Protein AF-S6BX80-F1 (afdb_monomer)

pLDDT: mean 90.78, std 7.41, range [55.81, 98.75]

Secondary structure (DSSP, 8-state):
-EEEE-SGGGTTHHHHHHHHHHHHHHHHHHHHS--EE-EEEESSSEE--SS-SSEEHHHHHHHHHT--TTT--S--BHHHHHHHHHHHHT--TTPPTTPPEEEEEEESS---B-SSSSS--HHHHHHHHHHHHHTTEEEEEEE-TT--HHHHGGG-EETTTTEE-PPEE--STT--HHHHHHHHHPPEEEEETT--TTT-SS-SSS--EEEEEEETTEEEEEETTTTEEESSSSPEESSEEEEE-TTS-EEEEETTT-EEEEE--TT--S-EEEEEEEEEE-SS--EEEEEEEEEE-PPPPP--B---EEEEEEGGGSTTSS-TT--TTEEEEETTTT-B--TT-EEEEEE-TT-EEEEETTEEEEE-TTS-EEEEETTT-EEEEE--S----EEEEEEEEEEEEEEE--TTS--TT-EESSEEE-SSSEEE-STT-EEEEEEE--GGGTT-EEEEEEEEEE-TT--TTTT-EEEEEETTEEEEEEPPPTT--EEEEEEEE--TTSEEEEEEEEE-SSTT--EEEEEEEEEEEEEEEEE-SEEEEEEEEEEE-TT--EEEEEEEEEEEP-PPPP-------PPPP--EEEEEEEE-SGGGTTHHHHHHHHHHHHHHHHHHHHS-EEEEEEEESSSEEES-SBPEEHHHHHHHHHH----S--BHHHHHHHHHHHTT-BT---S--TT---EEEEEEE-SS---BB-S-TTS--S--TTBTSSS--S--TTGGG-

Structure (mmCIF, N/CA/C/O backbone):
data_AF-S6BX80-F1
#
_entry.id   AF-S6BX80-F1
#
loop_
_atom_site.group_PDB
_atom_site.id
_atom_site.type_symbol
_atom_site.label_atom_id
_atom_site.label_alt_id
_atom_site.label_comp_id
_atom_site.label_asym_id
_atom_site.label_entity_id
_atom_site.label_seq_id
_atom_site.pdbx_PDB_ins_code
_atom_site.Cartn_x
_atom_site.Cartn_y
_atom_site.Cartn_z
_atom_site.occupancy
_atom_site.B_iso_or_equiv
_atom_site.auth_seq_id
_atom_site.auth_comp_id
_atom_site.auth_asym_id
_atom_site.auth_atom_id
_atom_site.pdbx_PDB_model_num
ATOM 1 N N . MET A 1 1 ? -19.422 8.727 20.756 1.00 95.19 1 MET A N 1
ATOM 2 C CA . MET A 1 1 ? -18.786 9.986 21.190 1.00 95.19 1 MET A CA 1
ATOM 3 C C . MET A 1 1 ? -18.241 9.792 22.582 1.00 95.19 1 MET A C 1
ATOM 5 O O . MET A 1 1 ? -18.890 9.137 23.389 1.00 95.19 1 MET A O 1
ATOM 9 N N . LEU A 1 2 ? -17.074 10.353 22.847 1.00 97.50 2 LEU A N 1
ATOM 10 C CA . LEU A 1 2 ? -16.425 10.300 24.143 1.00 97.50 2 LEU A CA 1
ATOM 11 C C . LEU A 1 2 ? -16.080 11.732 24.553 1.00 97.50 2 LEU A C 1
ATOM 13 O O . LEU A 1 2 ? -15.280 12.385 23.889 1.00 97.50 2 LEU A O 1
ATOM 17 N N . ILE A 1 3 ? -16.752 12.218 25.592 1.00 98.12 3 ILE A N 1
ATOM 18 C CA . ILE A 1 3 ? -16.734 13.603 26.060 1.00 98.12 3 ILE A CA 1
ATOM 19 C C . ILE A 1 3 ? -16.047 13.598 27.424 1.00 98.12 3 ILE A C 1
ATOM 21 O O . ILE A 1 3 ? -16.603 13.102 28.404 1.00 98.12 3 ILE A O 1
ATOM 25 N N . LEU A 1 4 ? -14.809 14.082 27.461 1.00 97.38 4 LEU A N 1
ATOM 26 C CA . LEU A 1 4 ? -13.897 13.908 28.587 1.00 97.38 4 LEU A CA 1
ATOM 27 C C . LEU A 1 4 ? -13.598 15.233 29.279 1.00 97.38 4 LEU A C 1
ATOM 29 O O . LEU A 1 4 ? -13.179 16.199 28.634 1.00 97.38 4 LEU A O 1
ATOM 33 N N . ASP A 1 5 ? -13.762 15.244 30.596 1.00 96.56 5 ASP A N 1
ATOM 34 C CA . ASP A 1 5 ? -13.362 16.352 31.454 1.00 96.56 5 ASP A CA 1
ATOM 35 C C . ASP A 1 5 ? -11.833 16.442 31.544 1.00 96.56 5 ASP A C 1
ATOM 37 O O . ASP A 1 5 ? -11.137 15.469 31.828 1.00 96.56 5 ASP A O 1
ATOM 41 N N . PHE A 1 6 ? -11.317 17.624 31.234 1.00 95.94 6 PHE A N 1
ATOM 42 C CA . PHE A 1 6 ? -9.913 18.026 31.236 1.00 95.94 6 PHE A CA 1
ATOM 43 C C . PHE A 1 6 ? -9.695 19.176 32.232 1.00 95.94 6 PHE A C 1
ATOM 45 O O . PHE A 1 6 ? -8.702 19.902 32.158 1.00 95.94 6 PHE A O 1
ATOM 52 N N . SER A 1 7 ? -10.639 19.420 33.142 1.00 95.19 7 SER A N 1
ATOM 53 C CA . SER A 1 7 ? -10.526 20.456 34.163 1.00 95.19 7 SER A CA 1
ATOM 54 C C . SER A 1 7 ? -9.404 20.162 35.162 1.00 95.19 7 SER A C 1
ATOM 56 O O . SER A 1 7 ? -8.828 19.075 35.229 1.00 95.19 7 SER A O 1
ATOM 58 N N . GLY A 1 8 ? -9.040 21.175 35.954 1.00 92.69 8 GLY A N 1
ATOM 59 C CA . GLY A 1 8 ? -7.925 21.053 36.894 1.00 92.69 8 GLY A CA 1
ATOM 60 C C . GLY A 1 8 ? -8.118 19.996 37.989 1.00 92.69 8 GLY A C 1
ATOM 61 O O . GLY A 1 8 ? -7.116 19.589 38.581 1.00 92.69 8 GLY A O 1
ATOM 62 N N . SER A 1 9 ? -9.356 19.569 38.270 1.00 93.25 9 SER A N 1
ATOM 63 C CA . SER A 1 9 ? -9.658 18.529 39.263 1.00 93.25 9 SER A CA 1
ATOM 64 C C . SER A 1 9 ? -9.201 17.138 38.828 1.00 93.25 9 SER A C 1
ATOM 66 O O . SER A 1 9 ? -8.786 16.363 39.687 1.00 93.25 9 SER A O 1
ATOM 68 N N . VAL A 1 10 ? -9.132 16.877 37.517 1.00 94.75 10 VAL A N 1
ATOM 69 C CA . VAL A 1 10 ? -8.854 15.548 36.942 1.00 94.75 10 VAL A CA 1
ATOM 70 C C . VAL A 1 10 ? -7.411 15.083 37.166 1.00 94.75 10 VAL A C 1
ATOM 72 O O . VAL A 1 10 ? -7.099 13.911 37.001 1.00 94.75 10 VAL A O 1
ATOM 75 N N . ARG A 1 11 ? -6.494 15.963 37.571 1.00 92.12 11 ARG A N 1
ATOM 76 C CA . ARG A 1 11 ? -5.067 15.628 37.737 1.00 92.12 11 ARG A CA 1
ATOM 77 C C . ARG A 1 11 ? -4.804 14.471 38.709 1.00 92.12 11 ARG A C 1
ATOM 79 O O . ARG A 1 11 ? -5.533 14.236 39.672 1.00 92.12 11 ARG A O 1
ATOM 86 N N . GLY A 1 12 ? -3.665 13.815 38.523 1.00 92.00 12 GLY A N 1
ATOM 87 C CA . GLY A 1 12 ? -3.178 12.760 39.401 1.00 92.00 12 GLY A CA 1
ATOM 88 C C . GLY A 1 12 ? -3.960 11.460 39.228 1.00 92.00 12 GLY A C 1
ATOM 89 O O . GLY A 1 12 ? -4.040 10.918 38.129 1.00 92.00 12 GLY A O 1
ATOM 90 N N . GLN A 1 13 ? -4.501 10.924 40.327 1.00 90.00 13 GLN A N 1
ATOM 91 C CA . GLN A 1 13 ? -5.144 9.605 40.308 1.00 90.00 13 GLN A CA 1
ATOM 92 C C . GLN A 1 13 ? -6.421 9.585 39.456 1.00 90.00 13 GLN A C 1
ATOM 94 O O . GLN A 1 13 ? -6.668 8.592 38.784 1.00 90.00 13 GLN A O 1
ATOM 99 N N . ASN A 1 14 ? -7.180 10.685 39.420 1.00 92.56 14 ASN A N 1
ATOM 100 C CA . ASN A 1 14 ? -8.404 10.778 38.621 1.00 92.56 14 ASN A CA 1
ATOM 101 C C . ASN A 1 14 ? -8.105 10.597 37.118 1.00 92.56 14 ASN A C 1
ATOM 103 O O . ASN A 1 14 ? -8.803 9.843 36.443 1.00 92.56 14 ASN A O 1
ATOM 107 N N . LEU A 1 15 ? -7.026 11.202 36.607 1.00 93.81 15 LEU A N 1
ATOM 108 C CA . LEU A 1 15 ? -6.570 11.037 35.226 1.00 93.81 15 LEU A CA 1
ATOM 109 C C . LEU A 1 15 ? -6.164 9.586 34.957 1.00 93.81 15 LEU A C 1
ATOM 111 O O . LEU A 1 15 ? -6.595 9.012 33.960 1.00 93.81 15 LEU A O 1
ATOM 115 N N . ALA A 1 16 ? -5.385 8.981 35.858 1.00 91.06 16 ALA A N 1
ATOM 116 C CA . ALA A 1 16 ? -4.954 7.591 35.720 1.00 91.06 16 ALA A CA 1
ATOM 117 C C . ALA A 1 16 ? -6.146 6.613 35.699 1.00 91.06 16 ALA A C 1
ATOM 119 O O . ALA A 1 16 ? -6.190 5.702 34.870 1.00 91.06 16 ALA A O 1
ATOM 120 N N . ASP A 1 17 ? -7.134 6.829 36.571 1.00 91.31 17 ASP A N 1
ATOM 121 C CA . ASP A 1 17 ? -8.346 6.014 36.647 1.00 91.31 17 ASP A CA 1
ATOM 122 C C . ASP A 1 17 ? -9.214 6.193 35.390 1.00 91.31 17 ASP A C 1
ATOM 124 O O . ASP A 1 17 ? -9.678 5.203 34.820 1.00 91.31 17 ASP A O 1
ATOM 128 N N . MET A 1 18 ? -9.377 7.430 34.903 1.00 95.25 18 MET A N 1
ATOM 129 C CA . MET A 1 18 ? -10.081 7.719 33.649 1.00 95.25 18 MET A CA 1
ATOM 130 C C . MET A 1 18 ? -9.397 7.044 32.455 1.00 95.25 18 MET A C 1
ATOM 132 O O . MET A 1 18 ? -10.070 6.372 31.673 1.00 95.25 18 MET A O 1
ATOM 136 N N . GLN A 1 19 ? -8.073 7.180 32.318 1.00 94.19 19 GLN A N 1
ATOM 137 C CA . GLN A 1 19 ? -7.309 6.550 31.237 1.00 94.19 19 GLN A CA 1
ATOM 138 C C . GLN A 1 19 ? -7.523 5.033 31.234 1.00 94.19 19 GLN A C 1
ATOM 140 O O . GLN A 1 19 ? -7.925 4.469 30.215 1.00 94.19 19 GLN A O 1
ATOM 145 N N . ALA A 1 20 ? -7.320 4.374 32.379 1.00 92.31 20 ALA A N 1
ATOM 146 C CA . ALA A 1 20 ? -7.468 2.926 32.499 1.00 92.31 20 ALA A CA 1
ATOM 147 C C . ALA A 1 20 ? -8.898 2.448 32.187 1.00 92.31 20 ALA A C 1
ATOM 149 O O . ALA A 1 20 ? -9.086 1.462 31.462 1.00 92.31 20 ALA A O 1
ATOM 150 N N . ALA A 1 21 ? -9.905 3.153 32.704 1.00 94.94 21 ALA A N 1
ATOM 151 C CA . ALA A 1 21 ? -11.306 2.795 32.532 1.00 94.94 21 ALA A CA 1
ATOM 152 C C . ALA A 1 21 ? -11.775 2.959 31.083 1.00 94.94 21 ALA A C 1
ATOM 154 O O . ALA A 1 21 ? -12.354 2.037 30.505 1.00 94.94 21 ALA A O 1
ATOM 155 N N . VAL A 1 22 ? -11.478 4.106 30.470 1.00 96.38 22 VAL A N 1
ATOM 156 C CA . VAL A 1 22 ? -11.867 4.392 29.087 1.00 96.38 22 VAL A CA 1
ATOM 157 C C . VAL A 1 22 ? -11.156 3.447 28.120 1.00 96.38 22 VAL A C 1
ATOM 159 O O . VAL A 1 22 ? -11.795 2.929 27.208 1.00 96.38 22 VAL A O 1
ATOM 162 N N . ILE A 1 23 ? -9.867 3.155 28.327 1.00 95.38 23 ILE A N 1
ATOM 163 C CA . ILE A 1 23 ? -9.137 2.184 27.497 1.00 95.38 23 ILE A CA 1
ATOM 164 C C . ILE A 1 23 ? -9.800 0.805 27.561 1.00 95.38 23 ILE A C 1
ATOM 166 O O . ILE A 1 23 ? -10.032 0.195 26.518 1.00 95.38 23 ILE A O 1
ATOM 170 N N . SER A 1 24 ? -10.159 0.344 28.762 1.00 92.00 24 SER A N 1
ATOM 171 C CA . SER A 1 24 ? -10.822 -0.952 28.950 1.00 92.00 24 SER A CA 1
ATOM 172 C C . SER A 1 24 ? -12.194 -1.000 28.266 1.00 92.00 24 SER A C 1
ATOM 174 O O . SER A 1 24 ? -12.531 -1.988 27.616 1.00 92.00 24 SER A O 1
ATOM 176 N N . MET A 1 25 ? -12.970 0.083 28.360 1.00 94.06 25 MET A N 1
ATOM 177 C CA . MET A 1 25 ? -14.259 0.223 27.676 1.00 94.06 25 MET A CA 1
ATOM 178 C C . MET A 1 25 ? -14.100 0.187 26.149 1.00 94.06 25 MET A C 1
ATOM 180 O O . MET A 1 25 ? -14.836 -0.520 25.460 1.00 94.06 25 MET A O 1
ATOM 184 N N . LEU A 1 26 ? -13.127 0.924 25.610 1.00 93.62 26 LEU A N 1
ATOM 185 C CA . LEU A 1 26 ? -12.839 0.937 24.177 1.00 93.62 26 LEU A CA 1
ATOM 186 C C . LEU A 1 26 ? -12.393 -0.443 23.672 1.00 93.62 26 LEU A C 1
ATOM 188 O O . LEU A 1 26 ? -12.823 -0.865 22.598 1.00 93.62 26 LEU A O 1
ATOM 192 N N . ASP A 1 27 ? -11.598 -1.173 24.456 1.00 89.81 27 ASP A N 1
ATOM 193 C CA . ASP A 1 27 ? -11.225 -2.555 24.145 1.00 89.81 27 ASP A CA 1
ATOM 194 C C . ASP A 1 27 ? -12.439 -3.491 24.140 1.00 89.81 27 ASP A C 1
ATOM 196 O O . ASP A 1 27 ? -12.575 -4.304 23.224 1.00 89.81 27 ASP A O 1
ATOM 200 N N . ALA A 1 28 ? -13.363 -3.347 25.093 1.00 86.88 28 ALA A N 1
ATOM 201 C CA . ALA A 1 28 ? -14.601 -4.125 25.115 1.00 86.88 28 ALA A CA 1
ATOM 202 C C . ALA A 1 28 ? -15.457 -3.885 23.857 1.00 86.88 28 ALA A C 1
ATOM 204 O O . ALA A 1 28 ? -15.897 -4.846 23.220 1.00 86.88 28 ALA A O 1
ATOM 205 N N . TYR A 1 29 ? -15.625 -2.627 23.431 1.00 88.31 29 TYR A N 1
ATOM 206 C CA . TYR A 1 29 ? -16.317 -2.306 22.176 1.00 88.31 29 TYR A CA 1
ATOM 207 C C . TYR A 1 29 ? -15.599 -2.875 20.951 1.00 88.31 29 TYR A C 1
ATOM 209 O O . TYR A 1 29 ? -16.235 -3.474 20.082 1.00 88.31 29 TYR A O 1
ATOM 217 N N . ASN A 1 30 ? -14.274 -2.736 20.892 1.00 86.44 30 ASN A N 1
ATOM 218 C CA . ASN A 1 30 ? -13.475 -3.244 19.783 1.00 86.44 30 ASN A CA 1
ATOM 219 C C . ASN A 1 30 ? -13.493 -4.779 19.699 1.00 86.44 30 ASN A C 1
ATOM 221 O O . ASN A 1 30 ? -13.416 -5.338 18.606 1.00 86.44 30 ASN A O 1
ATOM 225 N N . ASN A 1 31 ? -13.622 -5.467 20.833 1.00 80.69 31 ASN A N 1
ATOM 226 C CA . ASN A 1 31 ? -13.790 -6.917 20.883 1.00 80.69 31 ASN A CA 1
ATOM 227 C C . ASN A 1 31 ? -15.212 -7.348 20.498 1.00 80.69 31 ASN A C 1
ATOM 229 O O . ASN A 1 31 ? -15.391 -8.431 19.945 1.00 80.69 31 ASN A O 1
ATOM 233 N N . ALA A 1 32 ? -16.223 -6.522 20.781 1.00 78.19 32 ALA A N 1
ATOM 234 C CA . ALA A 1 32 ? -17.619 -6.801 20.452 1.00 78.19 32 ALA A CA 1
ATOM 235 C C . ALA A 1 32 ? -17.960 -6.574 18.969 1.00 78.19 32 ALA A C 1
ATOM 237 O O . ALA A 1 32 ? -18.866 -7.222 18.452 1.00 78.19 32 ALA A O 1
ATOM 238 N N . GLY A 1 33 ? -17.254 -5.673 18.281 1.00 81.56 33 GLY A N 1
ATOM 239 C CA . GLY A 1 33 ? -17.501 -5.378 16.873 1.00 81.56 33 GLY A CA 1
ATOM 240 C C . GLY A 1 33 ? -16.682 -4.202 16.347 1.00 81.56 33 GLY A C 1
ATOM 241 O O . GLY A 1 33 ? -15.658 -3.820 16.917 1.00 81.56 33 GLY A O 1
ATOM 242 N N . TYR A 1 34 ? -17.103 -3.641 15.213 1.00 86.12 34 TYR A N 1
ATOM 243 C CA . TYR A 1 34 ? -16.511 -2.406 14.698 1.00 86.12 34 TYR A CA 1
ATOM 244 C C . TYR A 1 34 ? -16.977 -1.214 15.528 1.00 86.12 34 TYR A C 1
ATOM 246 O O . TYR A 1 34 ? -18.176 -1.010 15.713 1.00 86.12 34 TYR A O 1
ATOM 254 N N . ALA A 1 35 ? -16.018 -0.422 15.996 1.00 89.94 35 ALA A N 1
ATOM 255 C CA . ALA A 1 35 ? -16.260 0.800 16.737 1.00 89.94 35 ALA A CA 1
ATOM 256 C C . ALA A 1 35 ? -15.315 1.890 16.230 1.00 89.94 35 ALA A C 1
ATOM 258 O O . ALA A 1 35 ? -14.148 1.627 15.939 1.00 89.94 35 ALA A O 1
ATOM 259 N N . VAL A 1 36 ? -15.839 3.107 16.146 1.00 93.50 36 VAL A N 1
ATOM 260 C CA . VAL A 1 36 ? -15.087 4.336 15.884 1.00 93.50 36 VAL A CA 1
ATOM 261 C C . VAL A 1 36 ? -15.459 5.355 16.949 1.00 93.50 36 VAL A C 1
ATOM 263 O O . VAL A 1 36 ? -16.564 5.327 17.501 1.00 93.50 36 VAL A O 1
ATOM 266 N N . VAL A 1 37 ? -14.530 6.245 17.264 1.00 95.75 37 VAL A N 1
ATOM 267 C CA . VAL A 1 37 ? -14.651 7.197 18.365 1.00 95.75 37 VAL A CA 1
ATOM 268 C C . VAL A 1 37 ? -14.653 8.602 17.794 1.00 95.75 37 VAL A C 1
ATOM 270 O O . VAL A 1 37 ? -13.908 8.903 16.876 1.00 95.75 37 VAL A O 1
ATOM 273 N N . GLN A 1 38 ? -15.496 9.458 18.354 1.00 95.31 38 GLN A N 1
ATOM 274 C CA . GLN A 1 38 ? -15.424 10.897 18.147 1.00 95.31 38 GLN A CA 1
ATOM 275 C C . GLN A 1 38 ? -15.105 11.520 19.502 1.00 95.31 38 GLN A C 1
ATOM 277 O O . GLN A 1 38 ? -15.860 11.281 20.456 1.00 95.31 38 GLN A O 1
ATOM 282 N N . LEU A 1 39 ? -13.979 12.224 19.591 1.00 95.19 39 LEU A N 1
ATOM 283 C CA . LEU A 1 39 ? -13.431 12.752 20.835 1.00 95.19 39 LEU A CA 1
ATOM 284 C C . LEU A 1 39 ? -13.857 14.202 21.046 1.00 95.19 39 LEU A C 1
ATOM 286 O O . LEU A 1 39 ? -13.778 15.045 20.159 1.00 95.19 39 LEU A O 1
ATOM 290 N N . VAL A 1 40 ? -14.262 14.505 22.271 1.00 96.62 40 VAL A N 1
ATOM 291 C CA . VAL A 1 40 ? -14.487 15.867 22.743 1.00 96.62 40 VAL A CA 1
ATOM 292 C C . VAL A 1 40 ? -13.811 15.994 24.089 1.00 96.62 40 VAL A C 1
ATOM 294 O O . VAL A 1 40 ? -14.007 15.159 24.968 1.00 96.62 40 VAL A O 1
ATOM 297 N N . THR A 1 41 ? -13.022 17.042 24.262 1.00 95.31 41 THR A N 1
ATOM 298 C CA . THR A 1 41 ? -12.383 17.345 25.542 1.00 95.31 41 THR A CA 1
ATOM 299 C C . THR A 1 41 ? -12.902 18.676 26.046 1.00 95.31 41 THR A C 1
ATOM 301 O O . THR A 1 41 ? -13.181 19.574 25.249 1.00 95.31 41 THR A O 1
ATOM 304 N N . PHE A 1 42 ? -13.092 18.825 27.354 1.00 96.31 42 PHE A N 1
ATOM 305 C CA . PHE A 1 42 ? -13.628 20.069 27.895 1.00 96.31 42 PHE A CA 1
ATOM 306 C C . PHE A 1 42 ? -13.039 20.445 29.245 1.00 96.31 42 PHE A C 1
ATOM 308 O O . PHE A 1 42 ? -12.761 19.604 30.081 1.00 96.31 42 PHE A O 1
ATOM 315 N N . SER A 1 43 ? -12.891 21.742 29.471 1.00 95.00 43 SER A N 1
ATOM 316 C CA . SER A 1 43 ? -12.642 22.326 30.782 1.00 95.00 43 SER A CA 1
ATOM 317 C C . SER A 1 43 ? -13.441 23.621 30.906 1.00 95.00 43 SER A C 1
ATOM 319 O O . SER A 1 43 ? -14.666 23.572 30.929 1.00 95.00 43 SER A O 1
ATOM 321 N N . GLY A 1 44 ? -12.798 24.793 30.928 1.00 92.69 44 GLY A N 1
ATOM 322 C CA . GLY A 1 44 ? -13.500 26.078 30.841 1.00 92.69 44 GLY A CA 1
ATOM 323 C C . GLY A 1 44 ? -14.095 26.332 29.451 1.00 92.69 44 GLY A C 1
ATOM 324 O O . GLY A 1 44 ? -15.101 27.028 29.327 1.00 92.69 44 GLY A O 1
ATOM 325 N N . ASN A 1 45 ? -13.488 25.730 28.424 1.00 92.50 45 ASN A N 1
ATOM 326 C CA . ASN A 1 45 ? -13.978 25.648 27.049 1.00 92.50 45 ASN A CA 1
ATOM 327 C C . ASN A 1 45 ? -13.911 24.185 26.591 1.00 92.50 45 ASN A C 1
ATOM 329 O O . ASN A 1 45 ? -13.171 23.401 27.182 1.00 92.50 45 ASN A O 1
ATOM 333 N N . ALA A 1 46 ? -14.617 23.838 25.518 1.00 95.38 46 ALA A N 1
ATOM 334 C CA . ALA A 1 46 ? -14.517 22.526 24.890 1.00 95.38 46 ALA A CA 1
ATOM 335 C C . ALA A 1 46 ? -13.753 22.589 23.565 1.00 95.38 46 ALA A C 1
ATOM 337 O O . ALA A 1 46 ? -13.782 23.604 22.865 1.00 95.38 46 ALA A O 1
ATOM 338 N N . ASN A 1 47 ? -13.070 21.500 23.234 1.00 93.06 47 ASN A N 1
ATOM 339 C CA . ASN A 1 47 ? -12.288 21.339 22.024 1.00 93.06 47 ASN A CA 1
ATOM 340 C C . ASN A 1 47 ? -12.625 20.007 21.344 1.00 93.06 47 ASN A C 1
ATOM 342 O O . ASN A 1 47 ? -12.823 18.986 22.003 1.00 93.06 47 ASN A O 1
ATOM 346 N N . ILE A 1 48 ? -12.637 20.032 20.014 1.00 90.94 48 ILE A N 1
ATOM 347 C CA . ILE A 1 48 ? -12.668 18.839 19.169 1.00 90.94 48 ILE A CA 1
ATOM 348 C C . ILE A 1 48 ? -11.234 18.682 18.651 1.00 90.94 48 ILE A C 1
ATOM 350 O O . ILE A 1 48 ? -10.740 19.600 17.984 1.00 90.94 48 ILE A O 1
ATOM 354 N N . PRO A 1 49 ? -10.501 17.621 19.029 1.00 84.94 49 PRO A N 1
ATOM 355 C CA . PRO A 1 49 ? -9.166 17.373 18.498 1.00 84.94 49 PRO A CA 1
ATOM 356 C C . PRO A 1 49 ? -9.173 17.374 16.961 1.00 84.94 49 PRO A C 1
ATOM 358 O O . PRO A 1 49 ? -10.125 16.928 16.339 1.00 84.94 49 PRO A O 1
ATOM 361 N N . ALA A 1 50 ? -8.116 17.896 16.332 1.00 73.94 50 ALA A N 1
ATOM 362 C CA . ALA A 1 50 ? -7.991 17.912 14.871 1.00 73.94 50 ALA A CA 1
ATOM 363 C C . ALA A 1 50 ? -7.543 16.535 14.349 1.00 73.94 50 ALA A C 1
ATOM 365 O O . ALA A 1 50 ? -6.443 16.384 13.819 1.00 73.94 50 ALA A O 1
ATOM 366 N N . ASP A 1 51 ? -8.380 15.529 14.560 1.00 73.06 51 ASP A N 1
ATOM 367 C CA . ASP A 1 51 ? -8.105 14.111 14.324 1.00 73.06 51 ASP A CA 1
ATOM 368 C C . ASP A 1 51 ? -8.648 13.599 12.975 1.00 73.06 51 ASP A C 1
ATOM 370 O O . ASP A 1 51 ? -8.332 12.492 12.542 1.00 73.06 51 ASP A O 1
ATOM 374 N N . GLY A 1 52 ? -9.388 14.451 12.259 1.00 72.38 52 GLY A N 1
ATOM 375 C CA . GLY A 1 52 ? -9.916 14.164 10.928 1.00 72.38 52 GLY A CA 1
ATOM 376 C C . GLY A 1 52 ? -11.317 13.553 10.927 1.00 72.38 52 GLY A C 1
ATOM 377 O O . GLY A 1 52 ? -11.765 13.126 9.859 1.00 72.38 52 GLY A O 1
ATOM 378 N N . GLY A 1 53 ? -12.016 13.537 12.065 1.00 87.94 53 GLY A N 1
ATOM 379 C CA . GLY A 1 53 ? -13.380 13.031 12.174 1.00 87.94 53 GLY A CA 1
ATOM 380 C C . GLY A 1 53 ? -13.506 11.900 13.183 1.00 87.94 53 GLY A C 1
ATOM 381 O O . GLY A 1 53 ? -12.846 11.857 14.210 1.00 87.94 53 GLY A O 1
ATOM 382 N N . TRP A 1 54 ? -14.350 10.922 12.864 1.00 92.81 54 TRP A N 1
ATOM 383 C CA . TRP A 1 54 ? -14.421 9.701 13.655 1.00 92.81 54 TRP A CA 1
ATOM 384 C C . TRP A 1 54 ? -13.156 8.869 13.434 1.00 92.81 54 TRP A C 1
ATOM 386 O O . TRP A 1 54 ? -12.869 8.443 12.314 1.00 92.81 54 TRP A O 1
ATOM 396 N N . ILE A 1 55 ? -12.426 8.608 14.510 1.00 92.38 55 ILE A N 1
ATOM 397 C CA . ILE A 1 55 ? -11.154 7.887 14.501 1.00 92.38 55 ILE A CA 1
ATOM 398 C C . ILE A 1 55 ? -11.302 6.428 14.927 1.00 92.38 55 ILE A C 1
ATOM 400 O O . ILE A 1 55 ? -12.308 6.018 15.514 1.00 92.38 55 ILE A O 1
ATOM 404 N N . SER A 1 56 ? -10.274 5.626 14.647 1.00 91.75 56 SER A N 1
ATOM 405 C CA . SER A 1 56 ? -10.224 4.237 15.099 1.00 91.75 56 SER A CA 1
ATOM 406 C C . SER A 1 56 ? -10.131 4.149 16.628 1.00 91.75 56 SER A C 1
ATOM 408 O O . SER A 1 56 ? -9.665 5.067 17.308 1.00 91.75 56 SER A O 1
ATOM 410 N N . VAL A 1 57 ? -10.518 3.001 17.194 1.00 92.00 57 VAL A N 1
ATOM 411 C CA . VAL A 1 57 ? -10.286 2.724 18.624 1.00 92.00 57 VAL A CA 1
ATOM 412 C C . VAL A 1 57 ? -8.794 2.788 18.971 1.00 92.00 57 VAL A C 1
ATOM 414 O O . VAL A 1 57 ? -8.437 3.243 20.057 1.00 92.00 57 VAL A O 1
ATOM 417 N N . ALA A 1 58 ? -7.917 2.361 18.059 1.00 89.62 58 ALA A N 1
ATOM 418 C CA . ALA A 1 58 ? -6.475 2.403 18.274 1.00 89.62 58 ALA A CA 1
ATOM 419 C C . ALA A 1 58 ? -5.964 3.846 18.414 1.00 89.62 58 ALA A C 1
ATOM 421 O O . ALA A 1 58 ? -5.246 4.141 19.370 1.00 89.62 58 ALA A O 1
ATOM 422 N N . ASP A 1 59 ? -6.393 4.745 17.527 1.00 90.75 59 ASP A N 1
ATOM 423 C CA . ASP A 1 59 ? -6.010 6.161 17.567 1.00 90.75 59 ASP A CA 1
ATOM 424 C C . ASP A 1 59 ? -6.571 6.854 18.812 1.00 90.75 59 ASP A C 1
ATOM 426 O O . ASP A 1 59 ? -5.854 7.584 19.496 1.00 90.75 59 ASP A O 1
ATOM 430 N N . ALA A 1 60 ? -7.824 6.562 19.178 1.00 93.88 60 ALA A N 1
ATOM 431 C CA . ALA A 1 60 ? -8.421 7.085 20.404 1.00 93.88 60 ALA A CA 1
ATOM 432 C C . ALA A 1 60 ? -7.644 6.632 21.650 1.00 93.88 60 ALA A C 1
ATOM 434 O O . ALA A 1 60 ? -7.348 7.439 22.531 1.00 93.88 60 ALA A O 1
ATOM 435 N N . LYS A 1 61 ? -7.249 5.353 21.714 1.00 94.12 61 LYS A N 1
ATOM 436 C CA . LYS A 1 61 ? -6.402 4.828 22.794 1.00 94.12 61 LYS A CA 1
ATOM 437 C C . LYS A 1 61 ? -5.023 5.484 22.814 1.00 94.12 61 LYS A C 1
ATOM 439 O O . LYS A 1 61 ? -4.506 5.739 23.898 1.00 94.12 61 LYS A O 1
ATOM 444 N N . ALA A 1 62 ? -4.418 5.742 21.655 1.00 91.31 62 ALA A N 1
ATOM 445 C CA . ALA A 1 62 ? -3.138 6.439 21.573 1.00 91.31 62 ALA A CA 1
ATOM 446 C C . ALA A 1 62 ? -3.254 7.872 22.115 1.00 91.31 62 ALA A C 1
ATOM 448 O O . ALA A 1 62 ? -2.439 8.271 22.945 1.00 91.31 62 ALA A O 1
ATOM 449 N N . TYR A 1 63 ? -4.312 8.596 21.730 1.00 92.00 63 TYR A N 1
ATOM 450 C CA . TYR A 1 63 ? -4.619 9.922 22.264 1.00 92.00 63 TYR A CA 1
ATOM 451 C C . TYR A 1 63 ? -4.774 9.894 23.790 1.00 92.00 63 TYR A C 1
ATOM 453 O O . TYR A 1 63 ? -4.105 10.651 24.488 1.00 92.00 63 TYR A O 1
ATOM 461 N N . ILE A 1 64 ? -5.592 8.977 24.321 1.00 94.50 64 ILE A N 1
ATOM 462 C CA . ILE A 1 64 ? -5.858 8.860 25.764 1.00 94.50 64 ILE A CA 1
ATOM 463 C C . ILE A 1 64 ? -4.591 8.499 26.550 1.00 94.50 64 ILE A C 1
ATOM 465 O O . ILE A 1 64 ? -4.334 9.101 27.590 1.00 94.50 64 ILE A O 1
ATOM 469 N N . ASN A 1 65 ? -3.779 7.555 26.062 1.00 90.81 65 ASN A N 1
ATOM 470 C CA . ASN A 1 65 ? -2.510 7.178 26.701 1.00 90.81 65 ASN A CA 1
ATOM 471 C C . ASN A 1 65 ? -1.481 8.316 26.706 1.00 90.81 65 ASN A C 1
ATOM 473 O O . ASN A 1 65 ? -0.622 8.353 27.582 1.00 90.81 65 ASN A O 1
ATOM 477 N N . GLY A 1 66 ? -1.552 9.222 25.728 1.00 89.75 66 GLY A N 1
ATOM 478 C CA . GLY A 1 66 ? -0.670 10.383 25.638 1.00 89.75 66 GLY A CA 1
ATOM 479 C C . GLY A 1 66 ? -0.998 11.504 26.627 1.00 89.75 66 GLY A C 1
ATOM 480 O O . GLY A 1 66 ? -0.183 12.410 26.779 1.00 89.75 66 GLY A O 1
ATOM 481 N N . LEU A 1 67 ? -2.160 11.463 27.292 1.00 89.94 67 LEU A N 1
ATOM 482 C CA . LEU A 1 67 ? -2.584 12.511 28.222 1.00 89.94 67 LEU A CA 1
ATOM 483 C C . LEU A 1 67 ? -1.736 12.528 29.497 1.00 89.94 67 LEU A C 1
ATOM 485 O O . LEU A 1 67 ? -1.416 11.491 30.082 1.00 89.94 67 LEU A O 1
ATOM 489 N N . THR A 1 68 ? -1.440 13.735 29.965 1.00 91.25 68 THR A N 1
ATOM 490 C CA . THR A 1 68 ? -0.677 14.008 31.183 1.00 91.25 68 THR A CA 1
ATOM 491 C C . THR A 1 68 ? -1.367 15.065 32.049 1.00 91.25 68 THR A C 1
ATOM 493 O O . THR A 1 68 ? -2.254 15.790 31.603 1.00 91.25 68 THR A O 1
ATOM 496 N N . ASP A 1 69 ? -0.908 15.236 33.292 1.00 89.94 69 ASP A N 1
ATOM 497 C CA . ASP A 1 69 ? -1.399 16.298 34.188 1.00 89.94 69 ASP A CA 1
ATOM 498 C C . ASP A 1 69 ? -1.247 17.717 33.612 1.00 89.94 69 ASP A C 1
ATOM 500 O O . ASP A 1 69 ? -1.952 18.639 34.038 1.00 89.94 69 ASP A O 1
ATOM 504 N N . ALA A 1 70 ? -0.312 17.915 32.676 1.00 90.56 70 ALA A N 1
ATOM 505 C CA . ALA A 1 70 ? -0.100 19.200 32.019 1.00 90.56 70 ALA A CA 1
ATOM 506 C C . ALA A 1 70 ? -1.246 19.561 31.062 1.00 90.56 70 ALA A C 1
ATOM 508 O O . ALA A 1 70 ? -1.510 20.747 30.865 1.00 90.56 70 ALA A O 1
ATOM 509 N N . ASP A 1 71 ? -1.939 18.554 30.529 1.00 88.56 71 ASP A N 1
ATOM 510 C CA . ASP A 1 71 ? -3.086 18.711 29.634 1.00 88.56 71 ASP A CA 1
ATOM 511 C C . ASP A 1 71 ? -4.374 19.042 30.404 1.00 88.56 71 ASP A C 1
ATOM 513 O O . ASP A 1 71 ? -5.338 19.544 29.828 1.00 88.56 71 ASP A O 1
ATOM 517 N N . MET A 1 72 ? -4.379 18.796 31.719 1.00 93.94 72 MET A N 1
ATOM 518 C CA . MET A 1 72 ? -5.505 19.068 32.609 1.00 93.94 72 MET A CA 1
ATOM 519 C C . MET A 1 72 ? -5.410 20.484 33.189 1.00 93.94 72 MET A C 1
ATOM 521 O O . MET A 1 72 ? -4.386 20.876 33.767 1.00 93.94 72 MET A O 1
ATOM 525 N N . GLY A 1 73 ? -6.482 21.267 33.116 1.00 90.81 73 GLY A N 1
ATOM 526 C CA . GLY A 1 73 ? -6.544 22.606 33.692 1.00 90.81 73 GLY A CA 1
ATOM 527 C C . GLY A 1 73 ? -7.814 23.379 33.346 1.00 90.81 73 GLY A C 1
ATOM 528 O O . GLY A 1 73 ? -8.553 23.038 32.433 1.00 90.81 73 GLY A O 1
ATOM 529 N N . GLY A 1 74 ? -8.044 24.479 34.063 1.00 92.50 74 GLY A N 1
ATOM 530 C CA . GLY A 1 74 ? -9.242 25.306 33.895 1.00 92.50 74 GLY A CA 1
ATOM 531 C C . GLY A 1 74 ? -10.412 24.863 34.776 1.00 92.50 74 GLY A C 1
ATOM 532 O O . GLY A 1 74 ? -10.245 24.033 35.670 1.00 92.50 74 GLY A O 1
ATOM 533 N N . SER A 1 75 ? -11.567 25.494 34.556 1.00 94.00 75 SER A N 1
ATOM 534 C CA . SER A 1 75 ? -12.841 25.182 35.215 1.00 94.00 75 SER A CA 1
ATOM 535 C C . SER A 1 75 ? -13.547 24.001 34.536 1.00 94.00 75 SER A C 1
ATOM 537 O O . SER A 1 75 ? -12.988 23.395 33.631 1.00 94.00 75 SER A O 1
ATOM 539 N N . THR A 1 76 ? -14.762 23.680 34.970 1.00 95.38 76 THR A N 1
ATOM 540 C CA . THR A 1 76 ? -15.588 22.573 34.466 1.00 95.38 76 THR A CA 1
ATOM 541 C C . THR A 1 76 ? -16.855 23.170 33.848 1.00 95.38 76 THR A C 1
ATOM 543 O O . THR A 1 76 ? -17.653 23.771 34.572 1.00 95.38 76 THR A O 1
ATOM 546 N N . ASN A 1 77 ? -17.005 23.091 32.522 1.00 95.75 77 ASN A N 1
ATOM 547 C CA . ASN A 1 77 ? -18.082 23.724 31.749 1.00 95.75 77 ASN A CA 1
ATOM 548 C C . ASN A 1 77 ? -18.869 22.689 30.932 1.00 95.75 77 ASN A C 1
ATOM 550 O O . ASN A 1 77 ? -18.449 22.303 29.838 1.00 95.75 77 ASN A O 1
ATOM 554 N N . TYR A 1 78 ? -20.012 22.251 31.462 1.00 96.38 78 TYR A N 1
ATOM 555 C CA . TYR A 1 78 ? -20.841 21.230 30.817 1.00 96.38 78 TYR A CA 1
ATOM 556 C C . TYR A 1 78 ? -21.531 21.761 29.549 1.00 96.38 78 TYR A C 1
ATOM 558 O O . TYR A 1 78 ? -21.593 21.040 28.554 1.00 96.38 78 TYR A O 1
ATOM 566 N N . ASP A 1 79 ? -21.933 23.036 29.513 1.00 95.38 79 ASP A N 1
ATOM 567 C CA . ASP A 1 79 ? -22.572 23.647 28.335 1.00 95.38 79 ASP A CA 1
ATOM 568 C C . ASP A 1 79 ? -21.666 23.599 27.104 1.00 95.38 79 ASP A C 1
ATOM 570 O O . ASP A 1 79 ? -22.074 23.211 26.005 1.00 95.38 79 ASP A O 1
ATOM 574 N N . ALA A 1 80 ? -20.397 23.979 27.293 1.00 95.62 80 ALA A N 1
ATOM 575 C CA . ALA A 1 80 ? -19.408 23.959 26.224 1.00 95.62 80 ALA A CA 1
ATOM 576 C C . ALA A 1 80 ? -19.184 22.532 25.706 1.00 95.62 80 ALA A C 1
ATOM 578 O O . ALA A 1 80 ? -19.066 22.327 24.496 1.00 95.62 80 ALA A O 1
ATOM 579 N N . ALA A 1 81 ? -19.153 21.554 26.612 1.00 96.75 81 ALA A N 1
ATOM 580 C CA . ALA A 1 81 ? -18.955 20.151 26.285 1.00 96.75 81 ALA A CA 1
ATOM 581 C C . ALA A 1 81 ? -20.096 19.592 25.421 1.00 96.75 81 ALA A C 1
ATOM 583 O O . ALA A 1 81 ? -19.827 18.988 24.380 1.00 96.75 81 ALA A O 1
ATOM 584 N N . LEU A 1 82 ? -21.359 19.850 25.787 1.00 97.06 82 LEU A N 1
ATOM 585 C CA . LEU A 1 82 ? -22.515 19.396 25.004 1.00 97.06 82 LEU A CA 1
ATOM 586 C C . LEU A 1 82 ? -22.572 20.071 23.627 1.00 97.06 82 LEU A C 1
ATOM 588 O O . LEU A 1 82 ? -22.804 19.401 22.619 1.00 97.06 82 LEU A O 1
ATOM 592 N N . ALA A 1 83 ? -22.285 21.374 23.546 1.00 95.69 83 ALA A N 1
ATOM 593 C CA . ALA A 1 83 ? -22.238 22.091 22.270 1.00 95.69 83 ALA A CA 1
ATOM 594 C C . ALA A 1 83 ? -21.139 21.553 21.330 1.00 95.69 83 ALA A C 1
ATOM 596 O O . ALA A 1 83 ? -21.360 21.382 20.123 1.00 95.69 83 ALA A O 1
ATOM 597 N N . ALA A 1 84 ? -19.957 21.246 21.875 1.00 96.00 84 ALA A N 1
ATOM 598 C CA . ALA A 1 84 ? -18.874 20.628 21.116 1.00 96.00 84 ALA A CA 1
ATOM 599 C C . ALA A 1 84 ? -19.225 19.197 20.684 1.00 96.00 84 ALA A C 1
ATOM 601 O O . ALA A 1 84 ? -18.976 18.846 19.535 1.00 96.00 84 ALA A O 1
ATOM 602 N N . ALA A 1 85 ? -19.883 18.404 21.536 1.00 96.75 85 ALA A N 1
ATOM 603 C CA . ALA A 1 85 ? -20.361 17.064 21.187 1.00 96.75 85 ALA A CA 1
ATOM 604 C C . ALA A 1 85 ? -21.345 17.068 20.013 1.00 96.75 85 ALA A C 1
ATOM 606 O O . ALA A 1 85 ? -21.190 16.281 19.077 1.00 96.75 85 ALA A O 1
ATOM 607 N N . GLN A 1 86 ? -22.307 17.994 20.004 1.00 96.12 86 GLN A N 1
ATOM 608 C CA . GLN A 1 86 ? -23.229 18.153 18.874 1.00 96.12 86 GLN A CA 1
ATOM 609 C C . GLN A 1 86 ? -22.489 18.489 17.574 1.00 96.12 86 GLN A C 1
ATOM 611 O O . GLN A 1 86 ? -22.802 17.935 16.518 1.00 96.12 86 GLN A O 1
ATOM 616 N N . SER A 1 87 ? -21.486 19.366 17.658 1.00 94.44 87 SER A N 1
ATOM 617 C CA . SER A 1 87 ? -20.667 19.764 16.509 1.00 94.44 87 SER A CA 1
ATOM 618 C C . SER A 1 87 ? -19.812 18.600 15.994 1.00 94.44 87 SER A C 1
ATOM 620 O O . SER A 1 87 ? -19.809 18.326 14.797 1.00 94.44 87 SER A O 1
ATOM 622 N N . ALA A 1 88 ? -19.162 17.862 16.895 1.00 94.44 88 ALA A N 1
ATOM 623 C CA . ALA A 1 88 ? -18.312 16.720 16.569 1.00 94.44 88 ALA A CA 1
ATOM 624 C C . ALA A 1 88 ? -19.110 15.564 15.937 1.00 94.44 88 ALA A C 1
ATOM 626 O O . ALA A 1 88 ? -18.653 14.913 14.998 1.00 94.44 88 ALA A O 1
ATOM 627 N N . PHE A 1 89 ? -20.344 15.316 16.392 1.00 94.69 89 PHE A N 1
ATOM 628 C CA . PHE A 1 89 ? -21.193 14.259 15.828 1.00 94.69 89 PHE A CA 1
ATOM 629 C C . PHE A 1 89 ? -21.560 14.478 14.354 1.00 94.69 89 PHE A C 1
ATOM 631 O O . PHE A 1 89 ? -21.825 13.506 13.629 1.00 94.69 89 PHE A O 1
ATOM 638 N N . ALA A 1 90 ? -21.626 15.744 13.927 1.00 92.69 90 ALA A N 1
ATOM 639 C CA . ALA A 1 90 ? -21.981 16.133 12.567 1.00 92.69 90 ALA A CA 1
ATOM 640 C C . ALA A 1 90 ? -20.879 15.805 11.545 1.00 92.69 90 ALA A C 1
ATOM 642 O O . ALA A 1 90 ? -21.149 15.779 10.343 1.00 92.69 90 ALA A O 1
ATOM 643 N N . GLU A 1 91 ? -19.658 15.515 12.000 1.00 91.69 91 GLU A N 1
ATOM 644 C CA . GLU A 1 91 ? -18.574 15.070 11.133 1.00 91.69 91 GLU A CA 1
ATOM 645 C C . GLU A 1 91 ? -18.896 13.690 10.541 1.00 91.69 91 GLU A C 1
ATOM 647 O O . GLU A 1 91 ? -19.289 12.754 11.242 1.00 91.69 91 GLU A O 1
ATOM 652 N N . ALA A 1 92 ? -18.772 13.578 9.216 1.00 87.81 92 ALA A N 1
ATOM 653 C CA . ALA A 1 92 ? -19.109 12.362 8.472 1.00 87.81 92 ALA A CA 1
ATOM 654 C C . ALA A 1 92 ? -17.887 11.485 8.163 1.00 87.81 92 ALA A C 1
ATOM 656 O O . ALA A 1 92 ? -18.040 10.296 7.887 1.00 87.81 92 ALA A O 1
ATOM 657 N N . ALA A 1 93 ? -16.681 12.061 8.188 1.00 86.81 93 ALA A N 1
ATOM 658 C CA . ALA A 1 93 ? -15.446 11.326 7.944 1.00 86.81 93 ALA A CA 1
ATOM 659 C C . ALA A 1 93 ? -15.256 10.247 9.021 1.00 86.81 93 ALA A C 1
ATOM 661 O O . ALA A 1 93 ? -15.441 10.517 10.204 1.00 86.81 93 ALA A O 1
ATOM 662 N N . GLY A 1 94 ? -14.972 9.013 8.594 1.00 87.12 94 GLY A N 1
ATOM 663 C CA . GLY A 1 94 ? -14.779 7.849 9.470 1.00 87.12 94 GLY A CA 1
ATOM 664 C C . GLY A 1 94 ? -16.041 7.292 10.146 1.00 87.12 94 GLY A C 1
ATOM 665 O O . GLY A 1 94 ? -15.993 6.214 10.732 1.00 87.12 94 GLY A O 1
ATOM 666 N N . LYS A 1 95 ? -17.190 7.980 10.068 1.00 89.81 95 LYS A N 1
ATOM 667 C CA . LYS A 1 95 ? -18.427 7.554 10.738 1.00 89.81 95 LYS A CA 1
ATOM 668 C C . LYS A 1 95 ? -18.969 6.271 10.111 1.00 89.81 95 LYS A C 1
ATOM 670 O O . LYS A 1 95 ? -19.162 6.214 8.898 1.00 89.81 95 LYS A O 1
ATOM 675 N N . ILE A 1 96 ? -19.292 5.268 10.931 1.00 88.62 96 ILE A N 1
ATOM 676 C CA . ILE A 1 96 ? -19.870 4.006 10.448 1.00 88.62 96 ILE A CA 1
ATOM 677 C C . ILE A 1 96 ? -21.361 4.207 10.107 1.00 88.62 96 ILE A C 1
ATOM 679 O O . ILE A 1 96 ? -22.159 4.508 11.001 1.00 88.62 96 ILE A O 1
ATOM 683 N N . PRO A 1 97 ? -21.788 4.013 8.843 1.00 85.12 97 PRO A N 1
ATOM 684 C CA . PRO A 1 97 ? -23.194 4.140 8.471 1.00 85.12 97 PRO A CA 1
ATOM 685 C C . PRO A 1 97 ? -24.065 3.064 9.134 1.00 85.12 97 PRO A C 1
ATOM 687 O O . PRO A 1 97 ? -23.749 1.879 9.073 1.00 85.12 97 PRO A O 1
ATOM 690 N N . GLY A 1 98 ? -25.188 3.469 9.734 1.00 86.12 98 GLY A N 1
ATOM 691 C CA . GLY A 1 98 ? -26.145 2.546 10.361 1.00 86.12 98 GLY A CA 1
ATOM 692 C C . GLY A 1 98 ? -25.682 1.922 11.685 1.00 86.12 98 GLY A C 1
ATOM 693 O O . GLY A 1 98 ? -26.342 1.009 12.178 1.00 86.12 98 GLY A O 1
ATOM 694 N N . ALA A 1 99 ? -24.572 2.392 12.260 1.00 88.75 99 ALA A N 1
ATOM 695 C CA . ALA A 1 99 ? -24.115 1.955 13.574 1.00 88.75 99 ALA A CA 1
ATOM 696 C C . ALA A 1 99 ? -25.049 2.417 14.706 1.00 88.75 99 ALA A C 1
ATOM 698 O O . ALA A 1 99 ? -25.812 3.375 14.561 1.00 88.75 99 ALA A O 1
ATOM 699 N N . LYS A 1 100 ? -24.945 1.749 15.862 1.00 90.81 100 LYS A N 1
ATOM 700 C CA . LYS A 1 100 ? -25.503 2.259 17.121 1.00 90.81 100 LYS A CA 1
ATOM 701 C C . LYS A 1 100 ? -24.686 3.469 17.568 1.00 90.81 100 LYS A C 1
ATOM 703 O O . LYS A 1 100 ? -23.458 3.396 17.589 1.00 90.81 100 LYS A O 1
ATOM 708 N N . ASN A 1 101 ? -25.358 4.553 17.946 1.00 95.56 101 ASN A N 1
ATOM 709 C CA . ASN A 1 101 ? -24.690 5.747 18.445 1.00 95.56 101 ASN A CA 1
ATOM 710 C C . ASN A 1 101 ? -24.757 5.771 19.974 1.00 95.56 101 ASN A C 1
ATOM 712 O O . ASN A 1 101 ? -25.828 5.615 20.551 1.00 95.56 101 ASN A O 1
ATOM 716 N N . ILE A 1 102 ? -23.608 5.967 20.617 1.00 95.94 102 ILE A N 1
ATOM 717 C CA . ILE A 1 102 ? -23.476 5.999 22.079 1.00 95.94 102 ILE A CA 1
ATOM 718 C C . ILE A 1 102 ? -22.625 7.215 22.450 1.00 95.94 102 ILE A C 1
ATOM 720 O O . ILE A 1 102 ? -21.655 7.531 21.744 1.00 95.94 102 ILE A O 1
ATOM 724 N N . ALA A 1 103 ? -22.984 7.919 23.518 1.00 97.94 103 ALA A N 1
ATOM 725 C CA . ALA A 1 103 ? -22.243 9.040 24.077 1.00 97.94 103 ALA A CA 1
ATOM 726 C C . ALA A 1 103 ? -21.857 8.747 25.529 1.00 97.94 103 ALA A C 1
ATOM 728 O O . ALA A 1 103 ? -22.693 8.339 26.324 1.00 97.94 103 ALA A O 1
ATOM 729 N N . TYR A 1 104 ? -20.593 8.988 25.867 1.00 98.12 104 TYR A N 1
ATOM 730 C CA . TYR A 1 104 ? -20.106 8.941 27.241 1.00 98.12 104 TYR A CA 1
ATOM 731 C C . TYR A 1 104 ? -19.647 10.330 27.656 1.00 98.12 104 TYR A C 1
ATOM 733 O O . TYR A 1 104 ? -18.732 10.875 27.038 1.00 98.12 104 TYR A O 1
ATOM 741 N N . PHE A 1 105 ? -20.276 10.882 28.686 1.00 98.12 105 PHE A N 1
ATOM 742 C CA . PHE A 1 105 ? -19.892 12.128 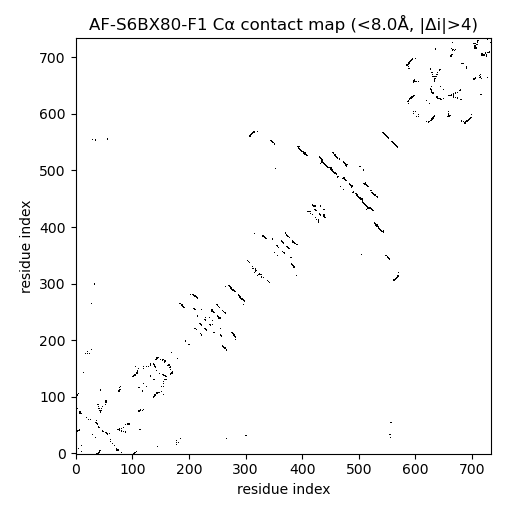29.332 1.00 98.12 105 PHE A CA 1
ATOM 743 C C . PHE A 1 105 ? -19.241 11.806 30.674 1.00 98.12 105 PHE A C 1
ATOM 745 O O . PHE A 1 105 ? -19.919 11.341 31.586 1.00 98.12 105 PHE A O 1
ATOM 752 N N . LEU A 1 106 ? -17.930 12.008 30.791 1.00 97.50 106 LEU A N 1
ATOM 753 C CA . LEU A 1 106 ? -17.168 11.691 32.000 1.00 97.50 106 LEU A CA 1
ATOM 754 C C . LEU A 1 106 ? -16.725 12.984 32.675 1.00 97.50 106 LEU A C 1
ATOM 756 O O . LEU A 1 106 ? -16.068 13.800 32.033 1.00 97.50 106 LEU A O 1
ATOM 760 N N . SER A 1 107 ? -17.028 13.138 33.965 1.00 95.75 107 SER A N 1
ATOM 761 C CA . SER A 1 107 ? -16.551 14.265 34.775 1.00 95.75 107 SER A CA 1
ATOM 762 C C . SER A 1 107 ? -16.189 13.834 36.191 1.00 95.75 107 SER A C 1
ATOM 764 O O . SER A 1 107 ? -16.818 12.937 36.760 1.00 95.75 107 SER A O 1
ATOM 766 N N . ASP A 1 108 ? -15.162 14.476 36.751 1.00 91.62 108 ASP A N 1
ATOM 767 C CA . ASP A 1 108 ? -14.650 14.180 38.088 1.00 91.62 108 ASP A CA 1
ATOM 768 C C . ASP A 1 108 ? -15.109 15.181 39.170 1.00 91.62 108 ASP A C 1
ATOM 770 O O . ASP A 1 108 ? -14.800 15.029 40.353 1.00 91.62 108 ASP A O 1
ATOM 774 N N . GLY A 1 109 ? -15.870 16.207 38.774 1.00 84.00 109 GLY A N 1
ATOM 775 C CA . GLY A 1 109 ? -16.278 17.310 39.639 1.00 84.00 109 GLY A CA 1
ATOM 776 C C . GLY A 1 109 ? -17.568 17.991 39.183 1.00 84.00 109 GLY A C 1
ATOM 777 O O . GLY A 1 109 ? -18.089 17.727 38.108 1.00 84.00 109 GLY A O 1
ATOM 778 N N . SER A 1 110 ? -18.114 18.875 40.024 1.00 90.19 110 SER A N 1
ATOM 779 C CA . SER A 1 110 ? -19.284 19.697 39.677 1.00 90.19 110 SER A CA 1
ATOM 780 C C . SER A 1 110 ? -18.943 20.789 38.650 1.00 90.19 110 SER A C 1
ATOM 782 O O . SER A 1 110 ? -17.822 21.308 38.665 1.00 90.19 110 SER A O 1
ATOM 784 N N . PRO A 1 111 ? -19.911 21.232 37.827 1.00 93.00 111 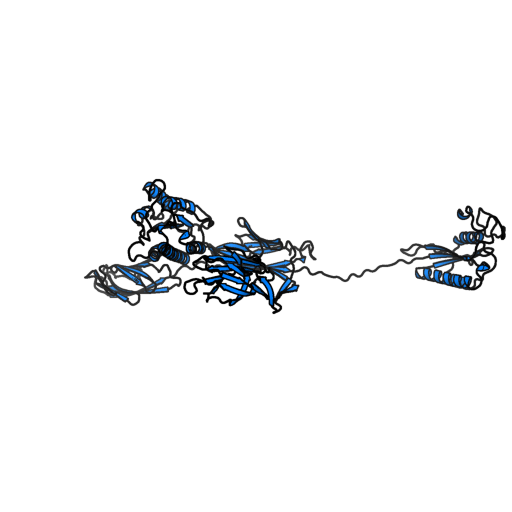PRO A N 1
ATOM 785 C CA . PRO A 1 111 ? -19.726 22.376 36.942 1.00 93.00 111 PRO A CA 1
ATOM 786 C C . PRO A 1 111 ? -19.368 23.631 37.756 1.00 93.00 111 PRO A C 1
ATOM 788 O O . PRO A 1 111 ? -20.010 23.970 38.750 1.00 93.00 111 PRO A O 1
ATOM 791 N N . THR A 1 112 ? -18.312 24.330 37.341 1.00 92.25 112 THR A N 1
ATOM 792 C CA . THR A 1 112 ? -17.794 25.546 38.005 1.00 92.25 112 THR A CA 1
ATOM 793 C C . THR A 1 112 ? -17.864 26.785 37.113 1.00 92.25 112 THR A C 1
ATOM 795 O O . THR A 1 112 ? -17.565 27.898 37.551 1.00 92.25 112 THR A O 1
ATOM 798 N N . SER A 1 113 ? -18.277 26.603 35.862 1.00 90.19 113 SER A N 1
ATOM 799 C CA . SER A 1 113 ? -18.489 27.640 34.853 1.00 90.19 113 SER A CA 1
ATOM 800 C C . SER A 1 113 ? -19.554 27.173 33.863 1.00 90.19 113 SER A C 1
ATOM 802 O O . SER A 1 113 ? -19.754 25.970 33.732 1.00 90.19 113 SER A O 1
ATOM 804 N N . GLY A 1 114 ? -20.182 28.098 33.142 1.00 86.56 114 GLY A N 1
ATOM 805 C CA . GLY A 1 114 ? -21.138 27.754 32.093 1.00 86.56 114 GLY A CA 1
ATOM 806 C C . GLY A 1 114 ? -21.499 28.941 31.202 1.00 86.56 114 GLY A C 1
ATOM 807 O O . GLY A 1 114 ? -21.010 30.061 31.408 1.00 86.56 114 GLY A O 1
ATOM 808 N N . ASN A 1 115 ? -22.298 28.688 30.168 1.00 82.69 115 ASN A N 1
ATOM 809 C CA . ASN A 1 115 ? -22.636 29.650 29.118 1.00 82.69 115 ASN A CA 1
ATOM 810 C C . ASN A 1 115 ? -24.075 30.168 29.251 1.00 82.69 115 ASN A C 1
ATOM 812 O O . ASN A 1 115 ? -24.923 29.948 28.395 1.00 82.69 115 ASN A O 1
ATOM 816 N N . GLY A 1 116 ? -24.325 30.919 30.321 1.00 81.62 116 GLY A N 1
ATOM 817 C CA . GLY A 1 116 ? -25.642 31.474 30.646 1.00 81.62 116 GLY A CA 1
ATOM 818 C C . GLY A 1 116 ? -26.130 30.999 32.010 1.00 81.62 116 GLY A C 1
ATOM 819 O O . GLY A 1 116 ? -26.620 31.819 32.790 1.00 81.62 116 GLY A O 1
ATOM 820 N N . SER A 1 117 ? -25.891 29.726 32.327 1.00 89.94 117 SER A N 1
ATOM 821 C CA . SER A 1 117 ? -26.123 29.106 33.634 1.00 89.94 117 SER A CA 1
ATOM 822 C C . SER A 1 117 ? -24.849 28.384 34.129 1.00 89.94 117 SER A C 1
ATOM 824 O O . SER A 1 117 ? -23.815 28.462 33.473 1.00 89.94 117 SER A O 1
ATOM 826 N N . ILE A 1 118 ? -24.856 27.808 35.338 1.00 90.56 118 ILE A N 1
ATOM 827 C CA . ILE A 1 118 ? -23.835 26.837 35.775 1.00 90.56 118 ILE A CA 1
ATOM 828 C C . ILE A 1 118 ? -24.546 25.489 35.832 1.00 90.56 118 ILE A C 1
ATOM 830 O O . ILE A 1 118 ? -25.588 25.405 36.482 1.00 90.56 118 ILE A O 1
ATOM 834 N N . GLY A 1 119 ? -23.949 24.464 35.224 1.00 91.88 119 GLY A N 1
ATOM 835 C CA . GLY A 1 119 ? -24.602 23.169 35.038 1.00 91.88 119 GLY A CA 1
ATOM 836 C C . GLY A 1 119 ? -25.512 23.192 33.819 1.00 91.88 119 GLY A C 1
ATOM 837 O O . GLY A 1 119 ? -25.326 24.040 32.959 1.00 91.88 119 GLY A O 1
ATOM 838 N N . ILE A 1 120 ? -26.447 22.249 33.742 1.00 95.94 120 ILE A N 1
ATOM 839 C CA . ILE A 1 120 ? -27.395 22.141 32.629 1.00 95.94 120 ILE A CA 1
ATOM 840 C C . ILE A 1 120 ? -28.776 22.576 33.114 1.00 95.94 120 ILE A C 1
ATOM 842 O O . ILE A 1 120 ? -29.341 21.975 34.032 1.00 95.94 120 ILE A O 1
ATOM 846 N N . ASP A 1 121 ? -29.327 23.623 32.507 1.00 95.06 121 ASP A N 1
ATOM 847 C CA . ASP A 1 121 ? -30.676 24.092 32.795 1.00 95.06 121 ASP A CA 1
ATOM 848 C C . ASP A 1 121 ? -31.757 23.292 32.026 1.00 95.06 121 ASP A C 1
ATOM 850 O O . ASP A 1 121 ? -31.455 22.539 31.096 1.00 95.06 121 ASP A O 1
ATOM 854 N N . PRO A 1 122 ? -33.054 23.430 32.372 1.00 95.81 122 PRO A N 1
ATOM 855 C CA . PRO A 1 122 ? -34.114 22.659 31.717 1.00 95.81 122 PRO A CA 1
ATOM 856 C C . PRO A 1 122 ? -34.269 22.897 30.204 1.00 95.81 122 PRO A C 1
ATOM 858 O O . PRO A 1 122 ? -34.813 22.042 29.504 1.00 95.81 122 PRO A O 1
ATOM 861 N N . ALA A 1 123 ? -33.865 24.059 29.681 1.00 95.75 123 ALA A N 1
ATOM 862 C CA . ALA A 1 123 ? -33.922 24.343 28.248 1.00 95.75 123 ALA A CA 1
ATOM 863 C C . ALA A 1 123 ? -32.735 23.706 27.513 1.00 95.75 123 ALA A C 1
ATOM 865 O O . ALA A 1 123 ? -32.910 23.179 26.411 1.00 95.75 123 ALA A O 1
ATOM 866 N N . GLU A 1 124 ? -31.556 23.728 28.132 1.00 96.56 124 GLU A N 1
ATOM 867 C CA . GLU A 1 124 ? -30.347 23.049 27.661 1.00 96.56 124 GLU A CA 1
ATOM 868 C C . GLU A 1 124 ? -30.548 21.527 27.648 1.00 96.56 124 GLU A C 1
ATOM 870 O O . GLU A 1 124 ? -30.309 20.897 26.614 1.00 96.56 124 GLU A O 1
ATOM 875 N N . GLN A 1 125 ? -31.104 20.960 28.725 1.00 97.19 125 GLN A N 1
ATOM 876 C CA . GLN A 1 125 ? -31.491 19.547 28.813 1.00 97.19 125 GLN A CA 1
ATOM 877 C C . GLN A 1 125 ? -32.431 19.158 27.664 1.00 97.19 125 GLN A C 1
ATOM 879 O O . GLN A 1 125 ? -32.129 18.261 26.878 1.00 97.19 125 GLN A O 1
ATOM 884 N N . ALA A 1 126 ? -33.531 19.896 27.482 1.00 97.56 126 ALA A N 1
ATOM 885 C CA . ALA A 1 126 ? -34.482 19.609 26.411 1.00 97.56 126 ALA A CA 1
ATOM 886 C C . ALA A 1 126 ? -33.847 19.706 25.008 1.00 97.56 126 ALA A C 1
ATOM 888 O O . ALA A 1 126 ? -34.234 18.979 24.090 1.00 97.56 126 ALA A O 1
ATOM 889 N N . ALA A 1 127 ? -32.885 20.609 24.798 1.00 97.75 127 ALA A N 1
ATOM 890 C CA . ALA A 1 127 ? -32.162 20.706 23.533 1.00 97.75 127 ALA A CA 1
ATOM 891 C C . ALA A 1 127 ? -31.228 19.503 23.312 1.00 97.75 127 ALA A C 1
ATOM 893 O O . ALA A 1 127 ? -31.164 18.974 22.197 1.00 97.75 127 ALA A O 1
ATOM 894 N N . TRP A 1 128 ? -30.541 19.056 24.365 1.00 97.94 128 TRP A N 1
ATOM 895 C CA . TRP A 1 128 ? -29.675 17.881 24.346 1.00 97.94 128 TRP A CA 1
ATOM 896 C C . TRP A 1 128 ? -30.461 16.595 24.064 1.00 97.94 128 TRP A C 1
ATOM 898 O O . TRP A 1 128 ? -30.140 15.888 23.111 1.00 97.94 128 TRP A O 1
ATOM 908 N N . GLU A 1 129 ? -31.558 16.344 24.777 1.00 98.31 129 GLU A N 1
ATOM 909 C CA . GLU A 1 129 ? -32.420 15.169 24.573 1.00 98.31 129 GLU A CA 1
ATOM 910 C C . GLU A 1 129 ? -33.024 15.111 23.164 1.00 98.31 129 GLU A C 1
ATOM 912 O O . GLU A 1 129 ? -33.074 14.051 22.532 1.00 98.31 129 GLU A O 1
ATOM 917 N N . ASN A 1 130 ? -33.434 16.261 22.617 1.00 98.31 130 ASN A N 1
ATOM 918 C CA . ASN A 1 130 ? -33.901 16.340 21.232 1.00 98.31 130 ASN A CA 1
ATOM 919 C C . ASN A 1 130 ? -32.791 15.969 20.242 1.00 98.31 130 ASN A C 1
ATOM 921 O O . ASN A 1 130 ? -33.042 15.268 19.259 1.00 98.31 130 ASN A O 1
ATOM 925 N N . PHE A 1 131 ? -31.563 16.433 20.475 1.00 98.44 131 PHE A N 1
ATOM 926 C CA . PHE A 1 131 ? -30.415 16.050 19.659 1.00 98.44 131 PHE A CA 1
ATOM 927 C C . PHE A 1 131 ? -30.140 14.541 19.750 1.00 98.44 131 PHE A C 1
ATOM 929 O O . PHE A 1 131 ? -29.971 13.904 18.707 1.00 98.44 131 PHE A O 1
ATOM 936 N N . LEU A 1 132 ? -30.151 13.964 20.954 1.00 98.38 132 LEU A N 1
ATOM 937 C CA . LEU A 1 132 ? -29.949 12.530 21.167 1.00 98.38 132 LEU A CA 1
ATOM 938 C C . LEU A 1 132 ? -31.026 11.697 20.463 1.00 98.38 132 LEU A C 1
ATOM 940 O O . LEU A 1 132 ? -30.695 10.765 19.731 1.00 98.38 132 LEU A O 1
ATOM 944 N N . THR A 1 133 ? -32.297 12.082 20.604 1.00 98.19 133 THR A N 1
ATOM 945 C CA . THR A 1 133 ? -33.442 11.398 19.981 1.00 98.19 133 THR A CA 1
ATOM 946 C C . THR A 1 133 ? -33.366 11.428 18.458 1.00 98.19 133 THR A C 1
ATOM 948 O O . THR A 1 133 ? -33.494 10.402 17.792 1.00 98.19 133 THR A O 1
ATOM 951 N N . ASN A 1 134 ? -33.094 12.601 17.879 1.00 97.56 134 ASN A N 1
ATOM 952 C CA . ASN A 1 134 ? -33.009 12.764 16.425 1.00 97.56 134 ASN A CA 1
ATOM 953 C C . ASN A 1 134 ? -31.875 11.948 15.790 1.00 97.56 134 ASN A C 1
ATOM 955 O O . ASN A 1 134 ? -31.914 11.673 14.591 1.00 97.56 134 ASN A O 1
ATOM 959 N N . ASN A 1 135 ? -30.869 11.578 16.581 1.00 96.62 135 ASN A N 1
ATOM 960 C CA . ASN A 1 135 ? -29.694 10.850 16.124 1.00 96.62 135 ASN A CA 1
ATOM 961 C C . ASN A 1 135 ? -29.598 9.428 16.706 1.00 96.62 135 ASN A C 1
ATOM 963 O O . ASN A 1 135 ? -28.589 8.760 16.473 1.00 96.62 135 ASN A O 1
ATOM 967 N N . ALA A 1 136 ? -30.627 8.961 17.426 1.00 97.31 136 ALA A N 1
ATOM 968 C CA . ALA A 1 136 ? -30.667 7.664 18.105 1.00 97.31 136 ALA A CA 1
ATOM 969 C C . ALA A 1 136 ? -29.395 7.390 18.933 1.00 97.31 136 ALA A C 1
ATOM 971 O O . ALA A 1 136 ? -28.704 6.391 18.716 1.00 97.31 136 ALA A O 1
ATOM 972 N N . ILE A 1 137 ? -29.053 8.330 19.821 1.00 97.88 137 ILE A N 1
ATOM 973 C CA . ILE A 1 137 ? -27.861 8.272 20.675 1.00 97.88 137 ILE A CA 1
ATOM 974 C C . ILE A 1 137 ? -28.263 7.861 22.093 1.00 97.88 137 ILE A C 1
ATOM 976 O O . ILE A 1 137 ? -29.066 8.549 22.719 1.00 97.88 137 ILE A O 1
ATOM 980 N N . ASP A 1 138 ? -27.666 6.788 22.606 1.00 96.56 138 ASP A N 1
ATOM 981 C CA . ASP A 1 138 ? -27.721 6.427 24.029 1.00 96.56 138 ASP A CA 1
ATOM 982 C C . ASP A 1 138 ? -26.643 7.209 24.800 1.00 96.56 138 ASP A C 1
ATOM 984 O O . ASP A 1 138 ? -25.456 7.086 24.488 1.00 96.56 138 ASP A O 1
ATOM 988 N N . SER A 1 139 ? -27.039 8.087 25.725 1.00 97.94 139 SER A N 1
ATOM 989 C CA . SER A 1 139 ? -26.138 8.996 26.443 1.00 97.94 139 SER A CA 1
ATOM 990 C C . SER A 1 139 ? -25.969 8.573 27.895 1.00 97.94 139 SER A C 1
ATOM 992 O O . SER A 1 139 ? -26.902 8.654 28.692 1.00 97.94 139 SER A O 1
ATOM 994 N N . HIS A 1 140 ? -24.746 8.192 28.256 1.00 97.12 140 HIS A N 1
ATOM 995 C CA . HIS A 1 140 ? -24.341 7.895 29.624 1.00 97.12 140 HIS A CA 1
ATOM 996 C C . HIS A 1 140 ? -23.565 9.073 30.216 1.00 97.12 140 HIS A C 1
ATOM 998 O O . HIS A 1 140 ? -22.514 9.457 29.696 1.00 97.12 140 HIS A O 1
ATOM 1004 N N . ALA A 1 141 ? -24.042 9.607 31.340 1.00 97.19 141 ALA A N 1
ATOM 1005 C CA . ALA A 1 141 ? -23.298 10.565 32.150 1.00 97.19 141 ALA A CA 1
ATOM 1006 C C . ALA A 1 141 ? -22.679 9.845 33.351 1.00 97.19 141 ALA A C 1
ATOM 1008 O O . ALA A 1 141 ? -23.382 9.151 34.082 1.00 97.19 141 ALA A O 1
ATOM 1009 N N . VAL A 1 142 ? -21.365 9.970 33.532 1.00 96.62 142 VAL A N 1
ATOM 1010 C CA . VAL A 1 142 ? -20.585 9.181 34.492 1.00 96.62 142 VAL A CA 1
ATOM 1011 C C . VAL A 1 142 ? -19.778 10.104 35.393 1.00 96.62 142 VAL A C 1
ATOM 1013 O O . VAL A 1 142 ? -18.891 10.827 34.934 1.00 96.62 142 VAL A O 1
ATOM 1016 N N . GLY A 1 143 ? -20.084 10.059 36.686 1.00 94.81 143 GLY A N 1
ATOM 1017 C CA . GLY A 1 143 ? -19.364 10.803 37.712 1.00 94.81 143 GLY A CA 1
ATOM 1018 C C . GLY A 1 143 ? -18.277 9.953 38.358 1.00 94.81 143 GLY A C 1
ATOM 1019 O O . GLY A 1 143 ? -18.551 8.841 38.798 1.00 94.81 143 GLY A O 1
ATOM 1020 N N . PHE A 1 144 ? -17.058 10.474 38.466 1.00 94.12 144 PHE A N 1
ATOM 1021 C CA . PHE A 1 144 ? -15.957 9.871 39.233 1.00 94.12 144 PHE A CA 1
ATOM 1022 C C . PHE A 1 144 ? -15.271 10.939 40.095 1.00 94.12 144 PHE A C 1
ATOM 1024 O O . PHE A 1 144 ? -15.750 12.063 40.146 1.00 94.12 144 PHE A O 1
ATOM 1031 N N . GLY A 1 145 ? -14.238 10.608 40.875 1.00 86.50 145 GLY A N 1
ATOM 1032 C CA . GLY A 1 145 ? -13.415 11.620 41.569 1.00 86.50 145 GLY A CA 1
ATOM 1033 C C . GLY A 1 145 ? -14.117 12.549 42.583 1.00 86.50 145 GLY A C 1
ATOM 1034 O O . GLY A 1 145 ? -13.467 13.440 43.124 1.00 86.50 145 GLY A O 1
ATOM 1035 N N . GLY A 1 146 ? -15.404 12.329 42.890 1.00 84.44 146 GLY A N 1
ATOM 1036 C CA . GLY A 1 146 ? -16.231 13.200 43.736 1.00 84.44 146 GLY A CA 1
ATOM 1037 C C . GLY A 1 146 ? -17.250 14.074 42.987 1.00 84.44 146 GLY A C 1
ATOM 1038 O O . GLY A 1 146 ? -17.813 14.985 43.597 1.00 84.44 146 GLY A O 1
ATOM 1039 N N . ALA A 1 147 ? -17.498 13.814 41.700 1.00 90.56 147 ALA A N 1
ATOM 1040 C CA . ALA A 1 147 ? -18.515 14.490 40.895 1.00 90.56 147 ALA A CA 1
ATOM 1041 C C . ALA A 1 147 ? -19.932 14.432 41.499 1.00 90.56 147 ALA A C 1
ATOM 1043 O O . ALA A 1 147 ? -20.322 13.470 42.161 1.00 90.56 147 ALA A O 1
ATOM 1044 N N . SER A 1 148 ? -20.737 15.463 41.226 1.00 90.38 148 SER A N 1
ATOM 1045 C CA . SER A 1 148 ? -22.146 15.513 41.635 1.00 90.38 148 SER A CA 1
ATOM 1046 C C . SER A 1 148 ? -23.030 14.813 40.608 1.00 90.38 148 SER A C 1
ATOM 1048 O O . SER A 1 148 ? -23.245 15.342 39.519 1.00 90.38 148 SER A O 1
ATOM 1050 N N . THR A 1 149 ? -23.603 13.664 40.967 1.00 89.31 149 THR A N 1
ATOM 1051 C CA . THR A 1 149 ? -24.525 12.921 40.090 1.00 89.31 149 THR A CA 1
ATOM 1052 C C . THR A 1 149 ? -25.762 13.736 39.725 1.00 89.31 149 THR A C 1
ATOM 1054 O O . THR A 1 149 ? -26.166 13.721 38.572 1.00 89.31 149 THR A O 1
ATOM 1057 N N . THR A 1 150 ? -26.291 14.550 40.643 1.00 92.81 150 THR A N 1
ATOM 1058 C CA . THR A 1 150 ? -27.426 15.456 40.378 1.00 92.81 150 THR A CA 1
ATOM 1059 C C . THR A 1 150 ? -27.170 16.421 39.217 1.00 92.81 150 THR A C 1
ATOM 1061 O O . THR A 1 150 ? -28.101 16.769 38.502 1.00 92.81 150 THR A O 1
ATOM 1064 N N . GLU A 1 151 ? -25.923 16.864 39.033 1.00 94.44 151 GLU A N 1
ATOM 1065 C CA . GLU A 1 151 ? -25.547 17.780 37.942 1.00 94.44 151 GLU A CA 1
ATOM 1066 C C . GLU A 1 151 ? -25.336 17.035 36.612 1.00 94.44 151 GLU A C 1
ATOM 1068 O O . GLU A 1 151 ? -25.315 17.655 35.552 1.00 94.44 151 GLU A O 1
ATOM 1073 N N . LEU A 1 152 ? -25.172 15.709 36.667 1.00 95.50 152 LEU A N 1
ATOM 1074 C CA . LEU A 1 152 ? -24.995 14.825 35.516 1.00 95.50 152 LEU A CA 1
ATOM 1075 C C . LEU A 1 152 ? -26.319 14.223 35.022 1.00 95.50 152 LEU A C 1
ATOM 1077 O O . LEU A 1 152 ? -26.406 13.880 33.846 1.00 95.50 152 LEU A O 1
ATOM 1081 N N . GLU A 1 153 ? -27.341 14.118 35.883 1.00 95.69 153 GLU A N 1
ATOM 1082 C CA . GLU A 1 153 ? -28.679 13.608 35.528 1.00 95.69 153 GLU A CA 1
ATOM 1083 C C . GLU A 1 153 ? -29.239 14.232 34.232 1.00 95.69 153 GLU A C 1
ATOM 1085 O O . GLU A 1 153 ? -29.628 13.467 33.357 1.00 95.69 153 GLU A O 1
ATOM 1090 N N . PRO A 1 154 ? -29.188 15.565 34.000 1.00 96.62 154 PRO A N 1
ATOM 1091 C CA . PRO A 1 154 ? -29.734 16.163 32.771 1.00 96.62 154 PRO A CA 1
ATOM 1092 C C . PRO A 1 154 ? -29.025 15.754 31.465 1.00 96.62 154 PRO A C 1
ATOM 1094 O O . PRO A 1 154 ? -29.450 16.141 30.377 1.00 96.62 154 PRO A O 1
ATOM 1097 N N . ILE A 1 155 ? -27.893 15.049 31.553 1.00 97.62 155 ILE A N 1
ATOM 1098 C CA . ILE A 1 155 ? -27.076 14.618 30.409 1.00 97.62 155 ILE A CA 1
ATOM 1099 C C . ILE A 1 155 ? -27.342 13.140 30.067 1.00 97.62 155 ILE A C 1
ATOM 1101 O O . ILE A 1 155 ? -27.117 12.725 28.920 1.00 97.62 155 ILE A O 1
ATOM 1105 N N . ALA A 1 156 ? -27.797 12.346 31.043 1.00 97.31 156 ALA A N 1
ATOM 1106 C CA . ALA A 1 156 ? -28.043 10.916 30.907 1.00 97.31 156 ALA A CA 1
ATOM 1107 C C . ALA A 1 156 ? -29.437 10.657 30.317 1.00 97.31 156 ALA A C 1
ATOM 1109 O O . ALA A 1 156 ? -30.456 10.873 30.960 1.00 97.31 156 ALA A O 1
ATOM 1110 N N . TYR A 1 157 ? -29.489 10.184 29.073 1.00 98.00 157 TYR A N 1
ATOM 1111 C CA . TYR A 1 157 ? -30.749 10.011 28.351 1.00 98.00 157 TYR A CA 1
ATOM 1112 C C . TYR A 1 157 ? -30.599 8.999 27.219 1.00 98.00 157 TYR A C 1
ATOM 1114 O O . TYR A 1 157 ? -29.657 9.075 26.424 1.00 98.00 157 TYR A O 1
ATOM 1122 N N . ASN A 1 158 ? -31.557 8.085 27.091 1.00 96.56 158 ASN A N 1
ATOM 1123 C CA . ASN A 1 158 ? -31.573 7.125 25.999 1.00 96.56 158 ASN A CA 1
ATOM 1124 C C . ASN A 1 158 ? -32.387 7.674 24.820 1.00 96.56 158 ASN A C 1
ATOM 1126 O O . ASN A 1 158 ? -33.607 7.526 24.742 1.00 96.56 158 ASN A O 1
ATOM 1130 N N . GLY A 1 159 ? -31.701 8.276 23.847 1.00 96.50 159 GLY A N 1
ATOM 1131 C CA . GLY A 1 159 ? -32.319 8.795 22.625 1.00 96.50 159 GLY A CA 1
ATOM 1132 C C . GLY A 1 159 ? -32.833 7.724 21.658 1.00 96.50 159 GLY A C 1
ATOM 1133 O O . GLY A 1 159 ? -33.449 8.065 20.651 1.00 96.50 159 GLY A O 1
ATOM 1134 N N . ILE A 1 160 ? -32.589 6.436 21.915 1.00 93.81 160 ILE A N 1
ATOM 1135 C CA . ILE A 1 160 ? -33.080 5.344 21.061 1.00 93.81 160 ILE A CA 1
ATOM 1136 C C . ILE A 1 160 ? -34.558 5.058 21.348 1.00 93.81 160 ILE A C 1
ATOM 1138 O O . ILE A 1 160 ? -35.334 4.849 20.413 1.00 93.81 160 ILE A O 1
ATOM 1142 N N . ASP A 1 161 ? -34.953 5.047 22.621 1.00 94.56 161 ASP A N 1
ATOM 1143 C CA . ASP A 1 161 ? -36.333 4.793 23.058 1.00 94.56 161 ASP A CA 1
ATOM 1144 C C . ASP A 1 161 ? -37.015 6.011 23.705 1.00 94.56 161 ASP A C 1
ATOM 1146 O O . ASP A 1 161 ? -38.220 5.975 23.964 1.00 94.56 161 ASP A O 1
ATOM 1150 N N . GLY A 1 162 ? -36.275 7.107 23.884 1.00 94.25 162 GLY A N 1
ATOM 1151 C CA . GLY A 1 162 ? -36.771 8.378 24.391 1.00 94.25 162 GLY A CA 1
ATOM 1152 C C . GLY A 1 162 ? -36.991 8.388 25.904 1.00 94.25 162 GLY A C 1
ATOM 1153 O O . GLY A 1 162 ? -37.938 9.029 26.371 1.00 94.25 162 GLY A O 1
ATOM 1154 N N . THR A 1 163 ? -36.179 7.647 26.663 1.00 95.81 163 THR A N 1
ATOM 1155 C CA . THR A 1 163 ? -36.345 7.482 28.113 1.00 95.81 163 THR A CA 1
ATOM 1156 C C . THR A 1 163 ? -35.243 8.149 28.933 1.00 95.81 163 THR A C 1
ATOM 1158 O O . THR A 1 163 ? -34.063 8.113 28.586 1.00 95.81 163 THR A O 1
ATOM 1161 N N . GLU A 1 164 ? -35.652 8.734 30.062 1.00 95.62 164 GLU A N 1
ATOM 1162 C CA . GLU A 1 164 ? -34.741 9.274 31.075 1.00 95.62 164 GLU A CA 1
ATOM 1163 C C . GLU A 1 164 ? -33.984 8.151 31.776 1.00 95.62 164 GLU A C 1
ATOM 1165 O O . GLU A 1 164 ? -34.580 7.140 32.167 1.00 95.62 164 GLU A O 1
ATOM 1170 N N . CYS A 1 165 ? -32.682 8.347 31.961 1.00 91.81 165 CYS A N 1
ATOM 1171 C CA . CYS A 1 165 ? -31.790 7.366 32.565 1.00 91.81 165 CYS A CA 1
ATOM 1172 C C . CYS A 1 165 ? -30.989 8.018 33.699 1.00 91.81 165 CYS A C 1
ATOM 1174 O O . CYS A 1 165 ? -30.576 9.162 33.558 1.00 91.81 165 CYS A O 1
ATOM 1176 N N . PRO A 1 166 ? -30.733 7.311 34.813 1.00 93.94 166 PRO A N 1
ATOM 1177 C CA . PRO A 1 166 ? -29.950 7.879 35.902 1.00 93.94 166 PRO A CA 1
ATOM 1178 C C . PRO A 1 166 ? -28.484 8.080 35.501 1.00 93.94 166 PRO A C 1
ATOM 1180 O O . PRO A 1 166 ? -27.925 7.288 34.732 1.00 93.94 166 PRO A O 1
ATOM 1183 N N . ALA A 1 167 ? -27.832 9.079 36.097 1.00 93.56 167 ALA A N 1
ATOM 1184 C CA . ALA A 1 167 ? -26.387 9.228 35.995 1.00 93.56 167 ALA A CA 1
ATOM 1185 C C . ALA A 1 167 ? -25.674 8.046 36.676 1.00 93.56 167 ALA A C 1
ATOM 1187 O O . ALA A 1 167 ? -26.077 7.558 37.736 1.00 93.56 167 ALA A O 1
ATOM 1188 N N . LEU A 1 168 ? -24.580 7.586 36.073 1.00 93.38 168 LEU A N 1
ATOM 1189 C CA . LEU A 1 168 ? -23.773 6.491 36.594 1.00 93.38 168 LEU A CA 1
ATOM 1190 C C . LEU A 1 168 ? -22.779 7.020 37.633 1.00 93.38 168 LEU A C 1
ATOM 1192 O O . LEU A 1 168 ? -21.957 7.893 37.347 1.00 93.38 168 LEU A O 1
ATOM 1196 N N . ASP A 1 169 ? -22.845 6.472 38.846 1.00 91.50 169 ASP A N 1
ATOM 1197 C CA . ASP A 1 169 ? -22.023 6.902 39.977 1.00 91.50 169 ASP A CA 1
ATOM 1198 C C . ASP A 1 169 ? -20.813 5.981 40.201 1.00 91.50 169 ASP A C 1
ATOM 1200 O O . ASP A 1 169 ? -20.940 4.878 40.735 1.00 91.50 169 ASP A O 1
ATOM 1204 N N . ALA A 1 170 ? -19.619 6.464 39.855 1.00 90.31 170 ALA A N 1
ATOM 1205 C CA . ALA A 1 170 ? -18.339 5.852 40.207 1.00 90.31 170 ALA A CA 1
ATOM 1206 C C . ALA A 1 170 ? -17.622 6.585 41.365 1.00 90.31 170 ALA A C 1
ATOM 1208 O O . ALA A 1 170 ? -16.430 6.372 41.584 1.00 90.31 170 ALA A O 1
ATOM 1209 N N . THR A 1 171 ? -18.318 7.453 42.109 1.00 82.94 171 THR A N 1
ATOM 1210 C CA . THR A 1 171 ? -17.756 8.236 43.229 1.00 82.94 171 THR A CA 1
ATOM 1211 C C . THR A 1 171 ? -17.902 7.548 44.589 1.00 82.94 171 THR A C 1
ATOM 1213 O O . THR A 1 171 ? -17.138 7.828 45.518 1.00 82.94 171 THR A O 1
ATOM 1216 N N . THR A 1 172 ? -18.870 6.636 44.726 1.00 75.56 172 THR A N 1
ATOM 1217 C CA . THR A 1 172 ? -19.161 5.942 45.986 1.00 75.56 172 THR A CA 1
ATOM 1218 C C . THR A 1 172 ? -17.997 5.039 46.424 1.00 75.56 172 THR A C 1
ATOM 1220 O O . THR A 1 172 ? -17.357 4.370 45.616 1.00 75.56 172 THR A O 1
ATOM 1223 N N . ALA A 1 173 ? -17.718 4.975 47.733 1.00 55.81 173 ALA A N 1
ATOM 1224 C CA . ALA A 1 173 ? -16.642 4.146 48.281 1.00 55.81 173 ALA A CA 1
ATOM 1225 C C . ALA A 1 173 ? -16.787 2.666 47.870 1.00 55.81 173 ALA A C 1
ATOM 1227 O O . ALA A 1 173 ? -17.747 1.999 48.256 1.00 55.81 173 ALA A O 1
ATOM 1228 N N . GLY A 1 174 ? -15.805 2.155 47.119 1.00 59.97 174 GLY A N 1
ATOM 1229 C CA . GLY A 1 174 ? -15.805 0.794 46.571 1.00 59.97 174 GLY A CA 1
ATOM 1230 C C . GLY A 1 174 ? -16.323 0.681 45.133 1.00 59.97 174 GLY A C 1
ATOM 1231 O O . GLY A 1 174 ? -16.205 -0.397 44.554 1.00 59.97 174 GLY A O 1
ATOM 1232 N N . ALA A 1 175 ? -16.846 1.762 44.544 1.00 70.25 175 ALA A N 1
ATOM 1233 C CA . ALA A 1 175 ? -17.120 1.835 43.114 1.00 70.25 175 ALA A CA 1
ATOM 1234 C C . ALA A 1 175 ? -15.806 1.944 42.323 1.00 70.25 175 ALA A C 1
ATOM 1236 O O . ALA A 1 175 ? -14.828 2.537 42.780 1.00 70.25 175 ALA A O 1
ATOM 1237 N N . ASN A 1 176 ? -15.779 1.337 41.139 1.00 84.12 176 ASN A N 1
ATOM 1238 C CA . ASN A 1 176 ? -14.635 1.337 40.236 1.00 84.12 176 ASN A CA 1
ATOM 1239 C C . ASN A 1 176 ? -15.106 1.858 38.874 1.00 84.12 176 ASN A C 1
ATOM 1241 O O . ASN A 1 176 ? -15.977 1.241 38.260 1.00 84.12 176 ASN A O 1
ATOM 1245 N N . LEU A 1 177 ? -14.527 2.970 38.409 1.00 92.00 177 LEU A N 1
ATOM 1246 C CA . LEU A 1 177 ? -14.889 3.599 37.136 1.00 92.00 177 LEU A CA 1
ATOM 1247 C C . LEU A 1 177 ? -14.802 2.616 35.959 1.00 92.00 177 LEU A C 1
ATOM 1249 O O . LEU A 1 177 ? -15.700 2.585 35.122 1.00 92.00 177 LEU A O 1
ATOM 1253 N N . THR A 1 178 ? -13.778 1.760 35.927 1.00 90.69 178 THR A N 1
ATOM 1254 C CA . THR A 1 178 ? -13.622 0.726 34.897 1.00 90.69 178 THR A CA 1
ATOM 1255 C C . THR A 1 178 ? -14.816 -0.217 34.866 1.00 90.69 178 THR A C 1
ATOM 1257 O O . THR A 1 178 ? -15.342 -0.486 33.791 1.00 90.69 178 THR A O 1
ATOM 1260 N N . GLN A 1 179 ? -15.274 -0.693 36.026 1.00 86.81 179 GLN A N 1
ATOM 1261 C CA . GLN A 1 179 ? -16.419 -1.603 36.086 1.00 86.81 179 GLN A CA 1
ATOM 1262 C C . GLN A 1 179 ? -17.704 -0.910 35.624 1.00 86.81 179 GLN A C 1
ATOM 1264 O O . GLN A 1 179 ? -18.426 -1.467 34.806 1.00 86.81 179 GLN A O 1
ATOM 1269 N N . VAL A 1 180 ? -17.940 0.324 36.083 1.00 90.94 180 VAL A N 1
ATOM 1270 C CA . VAL A 1 180 ? -19.122 1.113 35.700 1.00 90.94 180 VAL A CA 1
ATOM 1271 C C . VAL A 1 180 ? -19.196 1.295 34.185 1.00 90.94 180 VAL A C 1
ATOM 1273 O O . VAL A 1 180 ? -20.253 1.090 33.598 1.00 90.94 180 VAL A O 1
ATOM 1276 N N . LEU A 1 181 ? -18.079 1.629 33.532 1.00 93.00 181 LEU A N 1
ATOM 1277 C CA . LEU A 1 181 ? -18.057 1.750 32.074 1.00 93.00 181 LEU A CA 1
ATOM 1278 C C . LEU A 1 181 ? -18.244 0.394 31.384 1.00 93.00 181 LEU A C 1
ATOM 1280 O O . LEU A 1 181 ? -18.999 0.306 30.421 1.00 93.00 181 LEU A O 1
ATOM 1284 N N . LEU A 1 182 ? -17.602 -0.672 31.863 1.00 88.62 182 LEU A N 1
ATOM 1285 C CA . LEU A 1 182 ? -17.733 -2.006 31.268 1.00 88.62 182 LEU A CA 1
ATOM 1286 C C . LEU A 1 182 ? -19.168 -2.553 31.336 1.00 88.62 182 LEU A C 1
ATOM 1288 O O . LEU A 1 182 ? -19.620 -3.177 30.374 1.00 88.62 182 LEU A O 1
ATOM 1292 N N . ASP A 1 183 ? -19.902 -2.264 32.412 1.00 84.62 183 ASP A N 1
ATOM 1293 C CA . ASP A 1 183 ? -21.297 -2.685 32.583 1.00 84.62 183 ASP A CA 1
ATOM 1294 C C . ASP A 1 183 ? -22.229 -2.067 31.526 1.00 84.62 183 ASP A C 1
ATOM 1296 O O . ASP A 1 183 ? -23.210 -2.695 31.134 1.00 84.62 183 ASP A O 1
ATOM 1300 N N . THR A 1 184 ? -21.900 -0.881 30.997 1.00 88.19 184 THR A N 1
ATOM 1301 C CA . THR A 1 184 ? -22.678 -0.241 29.915 1.00 88.19 184 THR A CA 1
ATOM 1302 C C . THR A 1 184 ? -22.469 -0.885 28.542 1.00 88.19 184 THR A C 1
ATOM 1304 O O . THR A 1 184 ? -23.323 -0.773 27.667 1.00 88.19 184 THR A O 1
ATOM 1307 N N . VAL A 1 185 ? -21.346 -1.580 28.332 1.00 84.12 185 VAL A N 1
ATOM 1308 C CA . VAL A 1 185 ? -21.044 -2.263 27.058 1.00 84.12 185 VAL A CA 1
ATOM 1309 C C . VAL A 1 185 ? -21.760 -3.613 26.976 1.00 84.12 185 VAL A C 1
ATOM 1311 O O . VAL A 1 185 ? -22.031 -4.137 25.892 1.00 84.12 185 VAL A O 1
ATOM 1314 N N . ALA A 1 186 ? -22.031 -4.216 28.131 1.00 72.44 186 ALA A N 1
ATOM 1315 C CA . ALA A 1 186 ? -22.500 -5.580 28.235 1.00 72.44 186 ALA A CA 1
ATOM 1316 C C . ALA A 1 186 ? -24.021 -5.670 27.990 1.00 72.44 186 ALA A C 1
ATOM 1318 O O . ALA A 1 186 ? -24.821 -4.967 28.601 1.00 72.44 186 ALA A O 1
ATOM 1319 N N . GLN A 1 187 ? -24.443 -6.568 27.093 1.00 73.94 187 GLN A N 1
ATOM 1320 C CA . GLN A 1 187 ? -25.860 -6.797 26.799 1.00 73.94 187 GLN A CA 1
ATOM 1321 C C . GLN A 1 187 ? -26.377 -8.028 27.550 1.00 73.94 187 GLN A C 1
ATOM 1323 O O . GLN A 1 187 ? -25.822 -9.120 27.423 1.00 73.94 187 GLN A O 1
ATOM 1328 N N . THR A 1 188 ? -27.469 -7.866 28.300 1.00 80.44 188 THR A N 1
ATOM 1329 C CA . THR A 1 188 ? -28.143 -8.980 28.974 1.00 80.44 188 THR A CA 1
ATOM 1330 C C . THR A 1 188 ? -28.952 -9.813 27.979 1.00 80.44 188 THR A C 1
ATOM 1332 O O . THR A 1 188 ? -29.713 -9.295 27.161 1.00 80.44 188 THR A O 1
ATOM 1335 N N . VAL A 1 189 ? -28.807 -11.134 28.060 1.00 86.31 189 VAL A N 1
ATOM 1336 C CA . VAL A 1 189 ? -29.543 -12.105 27.247 1.00 86.31 189 VAL A CA 1
ATOM 1337 C C . VAL A 1 189 ? -30.579 -12.804 28.131 1.00 86.31 189 VAL A C 1
ATOM 1339 O O . VAL A 1 189 ? -30.187 -13.506 29.068 1.00 86.31 189 VAL A O 1
ATOM 1342 N N . PRO A 1 190 ? -31.890 -12.633 27.879 1.00 89.94 190 PRO A N 1
ATOM 1343 C CA . PRO A 1 190 ? -32.921 -13.351 28.614 1.00 89.94 190 PRO A CA 1
ATOM 1344 C C . PRO A 1 190 ? -33.033 -14.806 28.140 1.00 89.94 190 PRO A C 1
ATOM 1346 O O . PRO A 1 190 ? -32.778 -15.128 26.978 1.00 89.94 190 PRO A O 1
ATOM 1349 N N . GLY A 1 191 ? -33.478 -15.686 29.030 1.00 90.06 191 GLY A N 1
ATOM 1350 C CA . GLY A 1 191 ? -33.758 -17.081 28.721 1.00 90.06 191 GLY A CA 1
ATOM 1351 C C . GLY A 1 191 ? -34.559 -17.772 29.818 1.00 90.06 191 GLY A C 1
ATOM 1352 O O . GLY A 1 191 ? -35.039 -17.147 30.762 1.00 90.06 191 GLY A O 1
ATOM 1353 N N . ASN A 1 192 ? -34.716 -19.086 29.687 1.00 90.19 192 ASN A N 1
ATOM 1354 C CA . ASN A 1 192 ? -35.342 -19.922 30.703 1.00 90.19 192 ASN A CA 1
ATOM 1355 C C . ASN A 1 192 ? -34.558 -21.237 30.846 1.00 90.19 192 ASN A C 1
ATOM 1357 O O . ASN A 1 192 ? -34.139 -21.816 29.842 1.00 90.19 192 ASN A O 1
ATOM 1361 N N . LEU A 1 193 ? -34.348 -21.703 32.082 1.00 90.44 193 LEU A N 1
ATOM 1362 C CA . LEU A 1 193 ? -33.538 -22.886 32.408 1.00 90.44 193 LEU A CA 1
ATOM 1363 C C . LEU A 1 193 ? -33.966 -24.151 31.647 1.00 90.44 193 LEU A C 1
ATOM 1365 O O . LEU A 1 193 ? -33.123 -24.973 31.284 1.00 90.44 193 LEU A O 1
ATOM 1369 N N . PHE A 1 194 ? -35.263 -24.305 31.386 1.00 83.50 194 PHE A N 1
ATOM 1370 C CA . PHE A 1 194 ? -35.848 -25.446 30.673 1.00 83.50 194 PHE A CA 1
ATOM 1371 C C . PHE A 1 194 ? -36.300 -25.093 29.242 1.00 83.50 194 PHE A C 1
ATOM 1373 O O . PHE A 1 194 ? -36.971 -25.881 28.568 1.00 83.50 194 PHE A O 1
ATOM 1380 N N . GLY A 1 195 ? -35.887 -23.923 28.743 1.00 78.25 195 GLY A N 1
ATOM 1381 C CA . GLY A 1 195 ? -36.140 -23.447 27.387 1.00 78.25 195 GLY A CA 1
ATOM 1382 C C . GLY A 1 195 ? -37.593 -23.028 27.173 1.00 78.25 195 GLY A C 1
ATOM 1383 O O . GLY A 1 195 ? -37.946 -21.871 27.367 1.00 78.25 195 GLY A O 1
ATOM 1384 N N . SER A 1 196 ? -38.438 -23.965 26.747 1.00 67.56 196 SER A N 1
ATOM 1385 C CA . SER A 1 196 ? -39.867 -23.735 26.502 1.00 67.56 196 SER A CA 1
ATOM 1386 C C . SER A 1 196 ? -40.725 -24.779 27.206 1.00 67.56 196 SER A C 1
ATOM 1388 O O . SER A 1 196 ? -40.294 -25.922 27.352 1.00 67.56 196 SER A O 1
ATOM 1390 N N . LEU A 1 197 ? -41.979 -24.431 27.515 1.00 60.47 197 LEU A N 1
ATOM 1391 C CA . LEU A 1 197 ? -42.966 -25.358 28.094 1.00 60.47 197 LEU A CA 1
ATOM 1392 C C . LEU A 1 197 ? -43.214 -26.617 27.237 1.00 60.47 197 LEU A C 1
ATOM 1394 O O . LEU A 1 197 ? -43.689 -27.624 27.750 1.00 60.47 197 LEU A O 1
ATOM 1398 N N . ALA A 1 198 ? -42.886 -26.586 25.938 1.00 59.06 198 ALA A N 1
ATOM 1399 C CA . ALA A 1 198 ? -42.987 -27.745 25.047 1.00 59.06 198 ALA A CA 1
ATOM 1400 C C . ALA A 1 198 ? -41.803 -28.726 25.177 1.00 59.06 198 ALA A C 1
ATOM 1402 O O . ALA A 1 198 ? -41.901 -29.871 24.739 1.00 59.06 198 ALA A O 1
ATOM 1403 N N . THR A 1 199 ? -40.686 -28.278 25.754 1.00 60.28 199 THR A N 1
ATOM 1404 C CA . THR A 1 199 ? -39.425 -29.025 25.916 1.00 60.28 199 THR A CA 1
ATOM 1405 C C . THR A 1 199 ? -39.085 -29.330 27.378 1.00 60.28 199 THR A C 1
ATOM 1407 O O . THR A 1 199 ? -38.259 -30.204 27.626 1.00 60.28 199 THR A O 1
ATOM 1410 N N . GLY A 1 200 ? -39.720 -28.650 28.337 1.00 66.69 200 GLY A N 1
ATOM 1411 C CA . GLY A 1 200 ? -39.529 -28.838 29.776 1.00 66.69 200 GLY A CA 1
ATOM 1412 C C . GLY A 1 200 ? -40.295 -27.792 30.596 1.00 66.69 200 GLY A C 1
ATOM 1413 O O . GLY A 1 200 ? -40.812 -26.826 30.045 1.00 66.69 200 GLY A O 1
ATOM 1414 N N . GLY A 1 201 ? -40.402 -27.986 31.909 1.00 76.69 201 GLY A N 1
ATOM 1415 C CA . GLY A 1 201 ? -41.102 -27.071 32.819 1.00 76.69 201 GLY A CA 1
ATO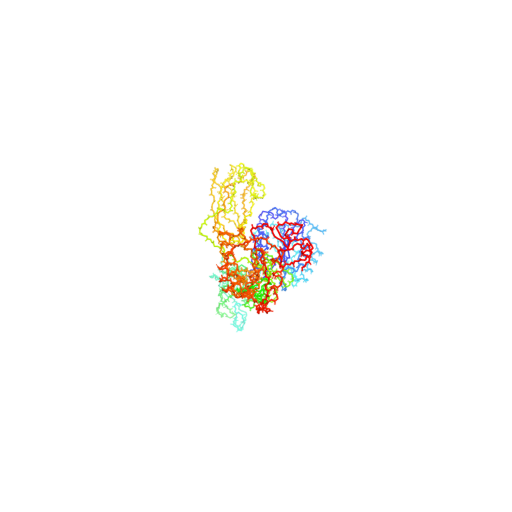M 1416 C C . GLY A 1 201 ? -41.666 -27.799 34.036 1.00 76.69 201 GLY A C 1
ATOM 1417 O O . GLY A 1 201 ? -41.371 -28.972 34.248 1.00 76.69 201 GLY A O 1
ATOM 1418 N N . PHE A 1 202 ? -42.503 -27.115 34.813 1.00 85.31 202 PHE A N 1
ATOM 1419 C CA . PHE A 1 202 ? -43.083 -27.628 36.063 1.00 85.31 202 PHE A CA 1
ATOM 1420 C C . PHE A 1 202 ? -44.272 -28.592 35.884 1.00 85.31 202 PHE A C 1
ATOM 1422 O O . PHE A 1 202 ? -45.020 -28.814 36.823 1.00 85.31 202 PHE A O 1
ATOM 1429 N N . GLY A 1 203 ? -44.491 -29.153 34.691 1.00 78.62 203 GLY A N 1
ATOM 1430 C CA . GLY A 1 203 ? -45.600 -30.089 34.466 1.00 78.62 203 GLY A CA 1
ATOM 1431 C C . GLY A 1 203 ? -46.987 -29.429 34.394 1.00 78.62 203 GLY A C 1
ATOM 1432 O O . GLY A 1 203 ? -47.115 -28.241 34.097 1.00 78.62 203 GLY A O 1
ATOM 1433 N N . ALA A 1 204 ? -48.045 -30.231 34.567 1.00 80.31 204 ALA A N 1
ATOM 1434 C CA . ALA A 1 204 ? -49.440 -29.805 34.381 1.00 80.31 204 ALA A CA 1
ATOM 1435 C C . ALA A 1 204 ? -50.095 -29.265 35.666 1.00 80.31 204 ALA A C 1
ATOM 1437 O O . ALA A 1 204 ? -51.189 -28.698 35.605 1.00 80.31 204 ALA A O 1
ATOM 1438 N N . ASP A 1 205 ? -49.423 -29.421 36.806 1.00 79.31 205 ASP A N 1
ATOM 1439 C CA . ASP A 1 205 ? -49.987 -29.233 38.146 1.00 79.31 205 ASP A CA 1
ATOM 1440 C C . ASP A 1 205 ? -49.884 -27.787 38.659 1.00 79.31 205 ASP A C 1
ATOM 1442 O O . ASP A 1 205 ? -50.291 -27.469 39.776 1.00 79.31 205 ASP A O 1
ATOM 1446 N N . GLY A 1 206 ? -49.425 -26.870 37.804 1.00 73.31 206 GLY A N 1
ATOM 1447 C CA . GLY A 1 206 ? -49.368 -25.435 38.066 1.00 73.31 206 GLY A CA 1
ATOM 1448 C C . GLY A 1 206 ? -47.938 -24.912 38.164 1.00 73.31 206 GLY A C 1
ATOM 1449 O O . GLY A 1 206 ? -47.016 -25.459 37.567 1.00 73.31 206 GLY A O 1
ATOM 1450 N N . ALA A 1 207 ? -47.761 -23.793 38.867 1.00 80.12 207 ALA A N 1
ATOM 1451 C CA . ALA A 1 207 ? -46.438 -23.212 39.072 1.00 80.12 207 ALA A CA 1
ATOM 1452 C C . ALA A 1 207 ? -45.635 -24.067 40.064 1.00 80.12 207 ALA A C 1
ATOM 1454 O O . ALA A 1 207 ? -46.092 -24.299 41.182 1.00 80.12 207 ALA A O 1
ATOM 1455 N N . GLY A 1 208 ? -44.453 -24.516 39.644 1.00 88.19 208 GLY A N 1
ATOM 1456 C CA . GLY A 1 208 ? -43.462 -25.155 40.506 1.00 88.19 208 GLY A CA 1
ATOM 1457 C C . GLY A 1 208 ? -42.368 -24.182 40.942 1.00 88.19 208 GLY A C 1
ATOM 1458 O O . GLY A 1 208 ? -42.543 -22.967 40.870 1.00 88.19 208 GLY A O 1
ATOM 1459 N N . ILE A 1 209 ? -41.241 -24.724 41.401 1.00 92.69 209 ILE A N 1
ATOM 1460 C CA . ILE A 1 209 ? -40.060 -23.973 41.840 1.00 92.69 209 ILE A CA 1
ATOM 1461 C C . ILE A 1 209 ? -38.761 -24.632 41.368 1.00 92.69 209 ILE A C 1
ATOM 1463 O O . ILE A 1 209 ? -38.655 -25.854 41.250 1.00 92.69 209 ILE A O 1
ATOM 1467 N N . VAL A 1 210 ? -37.731 -23.821 41.149 1.00 94.75 210 VAL A N 1
ATOM 1468 C CA . VAL A 1 210 ? -36.340 -24.265 41.055 1.00 94.75 210 VAL A CA 1
ATOM 1469 C C . VAL A 1 210 ? -35.851 -24.516 42.480 1.00 94.75 210 VAL A C 1
ATOM 1471 O O . VAL A 1 210 ? -35.665 -23.583 43.254 1.00 94.75 210 VAL A O 1
ATOM 1474 N N . THR A 1 211 ? -35.652 -25.777 42.852 1.00 95.06 211 THR A N 1
ATOM 1475 C CA . THR A 1 211 ? -35.218 -26.155 44.208 1.00 95.06 211 THR A CA 1
ATOM 1476 C C . THR A 1 211 ? -33.716 -26.006 44.396 1.00 95.06 211 THR A C 1
ATOM 1478 O O . THR A 1 211 ? -33.255 -25.750 45.508 1.00 95.06 211 THR A O 1
ATOM 1481 N N . SER A 1 212 ? -32.930 -26.140 43.322 1.00 95.19 212 SER A N 1
ATOM 1482 C CA . SER A 1 212 ? -31.495 -25.865 43.377 1.00 95.19 212 SER A CA 1
ATOM 1483 C C . SER A 1 212 ? -30.898 -25.446 42.036 1.00 95.19 212 SER A C 1
ATOM 1485 O O . SER A 1 212 ? -31.387 -25.852 40.982 1.00 95.19 212 SER A O 1
ATOM 1487 N N . LEU A 1 213 ? -29.819 -24.663 42.097 1.00 95.81 213 LEU A N 1
ATOM 1488 C CA . LEU A 1 213 ? -28.988 -24.249 40.971 1.00 95.81 213 LEU A CA 1
ATOM 1489 C C . LEU A 1 213 ? -27.512 -24.484 41.316 1.00 95.81 213 LEU A C 1
ATOM 1491 O O . LEU A 1 213 ? -27.045 -24.011 42.349 1.00 95.81 213 LEU A O 1
ATOM 1495 N N . THR A 1 214 ? -26.755 -25.164 40.462 1.00 94.75 214 THR A N 1
ATOM 1496 C CA . THR A 1 214 ? -25.307 -25.334 40.621 1.00 94.75 214 THR A CA 1
ATOM 1497 C C . THR A 1 214 ? -24.566 -24.556 39.541 1.00 94.75 214 THR A C 1
ATOM 1499 O O . THR A 1 214 ? -24.672 -24.886 38.359 1.00 94.75 214 THR A O 1
ATOM 1502 N N . VAL A 1 215 ? -23.778 -23.558 39.953 1.00 92.44 215 VAL A N 1
ATOM 1503 C CA . VAL A 1 215 ? -22.961 -22.697 39.079 1.00 92.44 215 VAL A CA 1
ATOM 1504 C C . VAL A 1 215 ? -21.530 -22.680 39.609 1.00 92.44 215 VAL A C 1
ATOM 1506 O O . VAL A 1 215 ? -21.317 -22.517 40.809 1.00 92.44 215 VAL A O 1
ATOM 1509 N N . GLY A 1 216 ? -20.536 -22.906 38.744 1.00 86.31 216 GLY A N 1
ATOM 1510 C CA . GLY A 1 216 ? -19.119 -22.886 39.148 1.00 86.31 216 GLY A CA 1
ATOM 1511 C C . GLY A 1 216 ? -18.759 -23.897 40.251 1.00 86.31 216 GLY A C 1
ATOM 1512 O O . GLY A 1 216 ? -17.828 -23.672 41.017 1.00 86.31 216 GLY A O 1
ATOM 1513 N N . GLY A 1 217 ? -19.519 -24.992 40.372 1.00 86.75 217 GLY A N 1
ATOM 1514 C CA . GLY A 1 217 ? -19.348 -26.006 41.421 1.00 86.75 217 GLY A CA 1
ATOM 1515 C C . GLY A 1 217 ? -20.007 -25.675 42.767 1.00 86.75 217 GLY A C 1
ATOM 1516 O O . GLY A 1 217 ? -19.998 -26.519 43.662 1.00 86.75 217 GLY A O 1
ATOM 1517 N N . VAL A 1 218 ? -20.620 -24.498 42.913 1.00 91.44 218 VAL A N 1
ATOM 1518 C CA . VAL A 1 218 ? -21.374 -24.091 44.107 1.00 91.44 218 VAL A CA 1
ATOM 1519 C C . VAL A 1 218 ? -22.856 -24.373 43.885 1.00 91.44 218 VAL A C 1
ATOM 1521 O O . VAL A 1 218 ? -23.403 -23.984 42.859 1.00 91.44 218 VAL A O 1
ATOM 1524 N N . THR A 1 219 ? -23.507 -25.063 44.827 1.00 94.25 219 THR A N 1
ATOM 1525 C CA . THR A 1 219 ? -24.941 -25.395 44.742 1.00 94.25 219 THR A CA 1
ATOM 1526 C C . THR A 1 219 ? -25.750 -24.496 45.659 1.00 94.25 219 THR A C 1
ATOM 1528 O O . THR A 1 219 ? -25.567 -24.532 46.872 1.00 94.25 219 THR A O 1
ATOM 1531 N N . TYR A 1 220 ? -26.664 -23.740 45.066 1.00 95.62 220 TYR A N 1
ATOM 1532 C CA . TYR A 1 220 ? -27.608 -22.848 45.715 1.00 95.62 220 TYR A CA 1
ATOM 1533 C C . TYR A 1 220 ? -28.968 -23.537 45.815 1.00 95.62 220 TYR A C 1
ATOM 1535 O O . TYR A 1 220 ? -29.596 -23.801 44.795 1.00 95.62 220 TYR A O 1
ATOM 1543 N N . ALA A 1 221 ? -29.416 -23.850 47.024 1.00 95.62 221 ALA A N 1
ATOM 1544 C CA . ALA A 1 221 ? -30.715 -24.433 47.321 1.00 95.62 221 ALA A CA 1
ATOM 1545 C C . ALA A 1 221 ? -31.715 -23.342 47.726 1.00 95.62 221 ALA A C 1
ATOM 1547 O O . ALA A 1 221 ? -31.417 -22.531 48.607 1.00 95.62 221 ALA A O 1
ATOM 1548 N N . TYR A 1 222 ? -32.890 -23.342 47.101 1.00 96.31 222 TYR A N 1
ATOM 1549 C CA . TYR A 1 222 ? -33.993 -22.435 47.414 1.00 96.31 222 TYR A CA 1
ATOM 1550 C C . TYR A 1 222 ? -34.999 -23.121 48.345 1.00 96.31 222 TYR A C 1
ATOM 1552 O O . TYR A 1 222 ? -35.492 -24.209 48.049 1.00 96.31 222 TYR A O 1
ATOM 1560 N N . ASP A 1 223 ? -35.301 -22.479 49.471 1.00 94.00 223 ASP A N 1
ATOM 1561 C CA . ASP A 1 223 ? -36.371 -22.866 50.389 1.00 94.00 223 ASP A CA 1
ATOM 1562 C C . ASP A 1 223 ? -37.553 -21.912 50.214 1.00 94.00 223 ASP A C 1
ATOM 1564 O O . ASP A 1 223 ? -37.541 -20.784 50.716 1.00 94.00 223 ASP A O 1
ATOM 1568 N N . SER A 1 224 ? -38.588 -22.386 49.522 1.00 90.81 224 SER A N 1
ATOM 1569 C CA . SER A 1 224 ? -39.806 -21.620 49.247 1.00 90.81 224 SER A CA 1
ATOM 1570 C C . SER A 1 224 ? -40.643 -21.320 50.493 1.00 90.81 224 SER A C 1
ATOM 1572 O O . SER A 1 224 ? -41.455 -20.399 50.462 1.00 90.81 224 SER A O 1
ATOM 1574 N N . ASN A 1 225 ? -40.456 -22.046 51.604 1.00 91.75 225 ASN A N 1
ATOM 1575 C CA . ASN A 1 225 ? -41.214 -21.794 52.836 1.00 91.75 225 ASN A CA 1
ATOM 1576 C C . ASN A 1 225 ? -40.715 -20.544 53.559 1.00 91.75 225 ASN A C 1
ATOM 1578 O O . ASN A 1 225 ? -41.498 -19.822 54.174 1.00 91.75 225 ASN A O 1
ATOM 1582 N N . ASN A 1 226 ? -39.402 -20.324 53.503 1.00 92.06 226 ASN A N 1
ATOM 1583 C CA . ASN A 1 226 ? -38.738 -19.186 54.130 1.00 92.06 226 ASN A CA 1
ATOM 1584 C C . ASN A 1 226 ? -38.400 -18.077 53.122 1.00 92.06 226 ASN A C 1
ATOM 1586 O O . ASN A 1 226 ? -37.956 -17.014 53.541 1.00 92.06 226 ASN A O 1
ATOM 1590 N N . ASP A 1 227 ? -38.621 -18.326 51.825 1.00 94.38 227 ASP A N 1
ATOM 1591 C CA . ASP A 1 227 ? -38.210 -17.488 50.694 1.00 94.38 227 ASP A CA 1
ATOM 1592 C C . ASP A 1 227 ? -36.730 -17.098 50.800 1.00 94.38 227 ASP A C 1
ATOM 1594 O O . ASP A 1 227 ? -36.365 -15.927 50.885 1.00 94.38 227 ASP A O 1
ATOM 1598 N N . THR A 1 228 ? -35.867 -18.114 50.883 1.00 94.50 228 THR A N 1
ATOM 1599 C CA . THR A 1 228 ? -34.419 -17.920 51.045 1.00 94.50 228 THR A CA 1
ATOM 1600 C C . THR A 1 228 ? -33.611 -18.853 50.164 1.00 94.50 228 THR A C 1
ATOM 1602 O O . THR A 1 228 ? -34.017 -19.982 49.895 1.00 94.50 228 THR A O 1
ATOM 1605 N N . ILE A 1 229 ? -32.426 -18.400 49.757 1.00 95.56 229 ILE A N 1
ATOM 1606 C CA . ILE A 1 229 ? -31.467 -19.179 48.973 1.00 95.56 229 ILE A CA 1
ATOM 1607 C C . ILE A 1 229 ? -30.196 -19.389 49.802 1.00 95.56 229 ILE A C 1
ATOM 1609 O O . ILE A 1 229 ? -29.631 -18.443 50.353 1.00 95.56 229 ILE A O 1
ATOM 1613 N N . THR A 1 230 ? -29.731 -20.634 49.894 1.00 92.19 230 THR A N 1
ATOM 1614 C CA . THR A 1 230 ? -28.555 -21.052 50.680 1.00 92.19 230 THR A CA 1
ATOM 1615 C C . THR A 1 230 ? -27.564 -21.794 49.792 1.00 92.19 230 THR A C 1
ATOM 1617 O O . THR A 1 230 ? -27.991 -22.524 48.914 1.00 92.19 230 THR A O 1
ATOM 1620 N N . GLY A 1 231 ? -26.250 -21.639 49.979 1.00 80.00 231 GLY A N 1
ATOM 1621 C CA . GLY A 1 231 ? -25.272 -22.366 49.149 1.00 80.00 231 GLY A CA 1
ATOM 1622 C C . GLY A 1 231 ? -23.984 -21.623 48.823 1.00 80.00 231 GLY A C 1
ATOM 1623 O O . GLY A 1 231 ? -23.005 -22.256 48.448 1.00 80.00 231 GLY A O 1
ATOM 1624 N N . GLY A 1 232 ? -23.959 -20.301 49.014 1.00 75.19 232 GLY A N 1
ATOM 1625 C CA . GLY A 1 232 ? -22.746 -19.482 48.962 1.00 75.19 232 GLY A CA 1
ATOM 1626 C C . GLY A 1 232 ? -22.154 -19.213 50.350 1.00 75.19 232 GLY A C 1
ATOM 1627 O O . GLY A 1 232 ? -22.372 -19.958 51.303 1.00 75.19 232 GLY A O 1
ATOM 1628 N N . SER A 1 233 ? -21.426 -18.102 50.484 1.00 75.31 233 SER A N 1
ATOM 1629 C CA . SER A 1 233 ? -20.868 -17.651 51.771 1.00 75.31 233 SER A CA 1
ATOM 1630 C C . SER A 1 233 ? -21.915 -17.076 52.741 1.00 75.31 233 SER A C 1
ATOM 1632 O O . SER A 1 233 ? -21.597 -16.839 53.905 1.00 75.31 233 SER A O 1
ATOM 1634 N N . SER A 1 234 ? -23.149 -16.847 52.283 1.00 77.06 234 SER A N 1
ATOM 1635 C CA . SER A 1 234 ? -24.256 -16.268 53.053 1.00 77.06 234 SER A CA 1
ATOM 1636 C C . SER A 1 234 ? -25.622 -16.769 52.554 1.00 77.06 234 SER A C 1
ATOM 1638 O O . SER A 1 234 ? -25.734 -17.299 51.447 1.00 77.06 234 SER A O 1
ATOM 1640 N N . THR A 1 235 ? -26.659 -16.615 53.385 1.00 88.19 235 THR A N 1
ATOM 1641 C CA . THR A 1 235 ? -28.068 -16.832 53.008 1.00 88.19 235 THR A CA 1
ATOM 1642 C C . THR A 1 235 ? -28.627 -15.570 52.355 1.00 88.19 235 THR A C 1
ATOM 1644 O O . THR A 1 235 ? -28.508 -14.484 52.927 1.00 88.19 235 THR A O 1
ATOM 1647 N N . LEU A 1 236 ? -29.251 -15.712 51.186 1.00 89.75 236 LEU A N 1
ATOM 1648 C CA . LEU A 1 236 ? -29.937 -14.635 50.475 1.00 89.75 236 LEU A CA 1
ATOM 1649 C C . LEU A 1 236 ? -31.434 -14.662 50.820 1.00 89.75 236 LEU A C 1
ATOM 1651 O O . LEU A 1 236 ? -32.035 -15.734 50.812 1.00 89.75 236 LEU A O 1
ATOM 1655 N N . ASN A 1 237 ? -32.036 -13.506 51.107 1.00 91.25 237 ASN A N 1
ATOM 1656 C CA . ASN A 1 237 ? -33.494 -13.388 51.218 1.00 91.25 237 ASN A CA 1
ATOM 1657 C C . ASN A 1 237 ? -34.095 -13.143 49.828 1.00 91.25 237 ASN A C 1
ATOM 1659 O O . ASN A 1 237 ? -33.556 -12.341 49.065 1.00 91.25 237 ASN A O 1
ATOM 1663 N N . GLY A 1 238 ? -35.221 -13.787 49.535 1.00 92.94 238 GLY A N 1
ATOM 1664 C CA . GLY A 1 238 ? -35.912 -13.741 48.252 1.00 92.94 238 GLY A CA 1
ATOM 1665 C C . GLY A 1 238 ? -35.612 -14.937 47.343 1.00 92.94 238 GLY A C 1
ATOM 1666 O O . GLY A 1 238 ? -34.860 -15.849 47.685 1.00 92.94 238 GLY A O 1
ATOM 1667 N N . HIS A 1 239 ? -36.194 -14.887 46.147 1.00 93.62 239 HIS A N 1
ATOM 1668 C CA . HIS A 1 239 ? -36.141 -15.930 45.116 1.00 93.62 239 HIS A CA 1
ATOM 1669 C C . HIS A 1 239 ? -35.327 -15.534 43.874 1.00 93.62 239 HIS A C 1
ATOM 1671 O O . HIS A 1 239 ? -35.335 -16.263 42.887 1.00 93.62 239 HIS A O 1
ATOM 1677 N N . GLN A 1 240 ? -34.626 -14.398 43.890 1.00 95.69 240 GLN A N 1
ATOM 1678 C CA . GLN A 1 240 ? -33.717 -14.005 42.810 1.00 95.69 240 GLN A CA 1
ATOM 1679 C C . GLN A 1 240 ? -32.285 -14.394 43.182 1.00 95.69 240 GLN A C 1
ATOM 1681 O O . GLN A 1 240 ? -31.721 -13.853 44.130 1.00 95.69 240 GLN A O 1
ATOM 1686 N N . LEU A 1 241 ? -31.683 -15.310 42.428 1.00 94.25 241 LEU A N 1
ATOM 1687 C CA . LEU A 1 241 ? -30.277 -15.668 42.575 1.00 94.25 241 LEU A CA 1
ATOM 1688 C C . LEU A 1 241 ? -29.448 -14.935 41.526 1.00 94.25 241 LEU A C 1
ATOM 1690 O O . L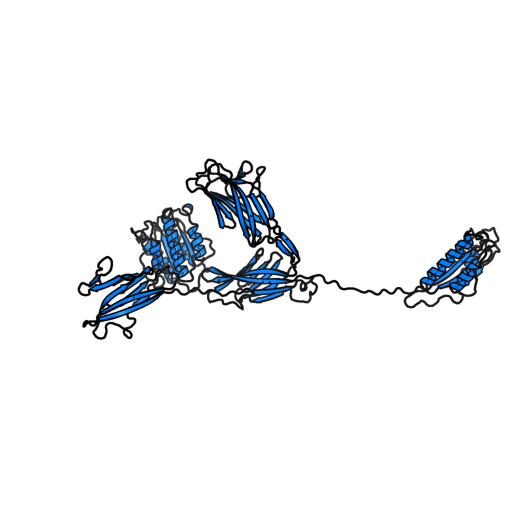EU A 1 241 ? -29.624 -15.204 40.346 1.00 94.25 241 LEU A O 1
ATOM 1694 N N . THR A 1 242 ? -28.511 -14.084 41.940 1.00 92.81 242 THR A N 1
ATOM 1695 C CA . THR A 1 242 ? -27.503 -13.494 41.044 1.00 92.81 242 THR A CA 1
ATOM 1696 C C . THR A 1 242 ? -26.127 -14.025 41.416 1.00 92.81 242 THR A C 1
ATOM 1698 O O . THR A 1 242 ? -25.707 -13.898 42.567 1.00 92.81 242 THR A O 1
ATOM 1701 N N . VAL A 1 243 ? -25.432 -14.632 40.456 1.00 91.56 243 VAL A N 1
ATOM 1702 C CA . VAL A 1 243 ? -24.117 -15.250 40.662 1.00 91.56 243 VAL A CA 1
ATOM 1703 C C . VAL A 1 243 ? -23.159 -14.894 39.537 1.00 91.56 243 VAL A C 1
ATOM 1705 O O . VAL A 1 243 ? -23.537 -14.875 38.367 1.00 91.56 243 VAL A O 1
ATOM 1708 N N . THR A 1 244 ? -21.901 -14.657 39.899 1.00 90.38 244 THR A N 1
ATOM 1709 C CA . THR A 1 244 ? -20.802 -14.596 38.935 1.00 90.38 244 THR A CA 1
ATOM 1710 C C . THR A 1 244 ? -20.375 -16.015 38.586 1.00 90.38 244 THR A C 1
ATOM 1712 O O . THR A 1 244 ? -20.149 -16.849 39.466 1.00 90.38 244 THR A O 1
ATOM 1715 N N . THR A 1 245 ? -20.292 -16.308 37.299 1.00 90.62 245 THR A N 1
ATOM 1716 C CA . THR A 1 245 ? -19.914 -17.617 36.784 1.00 90.62 245 THR A CA 1
ATOM 1717 C C . THR A 1 245 ? -18.394 -17.765 36.807 1.00 90.62 245 THR A C 1
ATOM 1719 O O . THR A 1 245 ? -17.650 -16.804 37.008 1.00 90.62 245 THR A O 1
ATOM 1722 N N . SER A 1 246 ? -17.890 -18.978 36.572 1.00 86.81 246 SER A N 1
ATOM 1723 C CA . SER A 1 246 ? -16.440 -19.220 36.521 1.00 86.81 246 SER A CA 1
ATOM 1724 C C . SER A 1 246 ? -15.733 -18.457 35.396 1.00 86.81 246 SER A C 1
ATOM 1726 O O . SER A 1 246 ? -14.519 -18.292 35.456 1.00 86.81 246 SER A O 1
ATOM 1728 N N . GLN A 1 247 ? -16.483 -18.011 34.385 1.00 87.88 247 GLN A N 1
ATOM 1729 C CA . GLN A 1 247 ? -15.974 -17.280 33.226 1.00 87.88 247 GLN A CA 1
ATOM 1730 C C . GLN A 1 247 ? -16.169 -15.761 33.355 1.00 87.88 247 GLN A C 1
ATOM 1732 O O . GLN A 1 247 ? -15.951 -15.047 32.383 1.00 87.88 247 GLN A O 1
ATOM 1737 N N . GLY A 1 248 ? -16.583 -15.273 34.531 1.00 86.19 248 GLY A N 1
ATOM 1738 C CA . GLY A 1 248 ? -16.769 -13.845 34.806 1.00 86.19 248 GLY A CA 1
ATOM 1739 C C . GLY A 1 248 ? -18.133 -13.283 34.396 1.00 86.19 248 GLY A C 1
ATOM 1740 O O . GLY A 1 248 ? -18.431 -12.139 34.728 1.00 86.19 248 GLY A O 1
ATOM 1741 N N . GLY A 1 249 ? -18.987 -14.071 33.732 1.00 88.62 249 GLY A N 1
ATOM 1742 C CA . GLY A 1 249 ? -20.353 -13.664 33.405 1.00 88.62 249 GLY A CA 1
ATOM 1743 C C . GLY A 1 249 ? -21.248 -13.560 34.644 1.00 88.62 249 GLY A C 1
ATOM 1744 O O . GLY A 1 249 ? -20.978 -14.174 35.674 1.00 88.62 249 GLY A O 1
ATOM 1745 N N . ILE A 1 250 ? -22.339 -12.802 34.558 1.00 90.56 250 ILE A N 1
ATOM 1746 C CA . ILE A 1 250 ? -23.342 -12.675 35.622 1.00 90.56 250 ILE A CA 1
ATOM 1747 C C . ILE A 1 250 ? -24.616 -13.389 35.179 1.00 90.56 250 ILE A C 1
ATOM 1749 O O . ILE A 1 250 ? -25.253 -13.001 34.201 1.00 90.56 250 ILE A O 1
ATOM 1753 N N . LEU A 1 251 ? -25.008 -14.423 35.920 1.00 93.81 251 LEU A N 1
ATOM 1754 C CA . LEU A 1 251 ? -26.263 -15.141 35.725 1.00 93.81 251 LEU A CA 1
ATOM 1755 C C . LEU A 1 251 ? -27.242 -14.754 36.834 1.00 93.81 251 LEU A C 1
ATOM 1757 O O . LEU A 1 251 ? -26.953 -14.962 38.014 1.00 93.81 251 LEU A O 1
ATOM 1761 N N . SER A 1 252 ? -28.407 -14.224 36.459 1.00 94.62 252 SER A N 1
ATOM 1762 C CA . SER A 1 252 ? -29.492 -13.915 37.392 1.00 94.62 252 SER A CA 1
ATOM 1763 C C . SER A 1 252 ? -30.720 -14.771 37.093 1.00 94.62 252 SER A C 1
ATOM 1765 O O . SER A 1 252 ? -31.274 -14.668 36.004 1.00 94.62 252 SER A O 1
ATOM 1767 N N . VAL A 1 253 ? -31.146 -15.609 38.041 1.00 95.75 253 VAL A N 1
ATOM 1768 C CA . VAL A 1 253 ? -32.228 -16.596 37.889 1.00 95.75 253 VAL A CA 1
ATOM 1769 C C . VAL A 1 253 ? -33.348 -16.341 38.894 1.00 95.75 253 VAL A C 1
ATOM 1771 O O . VAL A 1 253 ? -33.100 -16.239 40.097 1.00 95.75 253 VAL A O 1
ATOM 1774 N N . ASN A 1 254 ? -34.589 -16.305 38.411 1.00 94.88 254 ASN A N 1
ATOM 1775 C CA . ASN A 1 254 ? -35.774 -16.331 39.258 1.00 94.88 254 ASN A CA 1
ATOM 1776 C C . ASN A 1 254 ? -36.110 -17.785 39.628 1.00 94.88 254 ASN A C 1
ATOM 1778 O O . ASN A 1 254 ? -36.500 -18.586 38.777 1.00 94.88 254 ASN A O 1
ATOM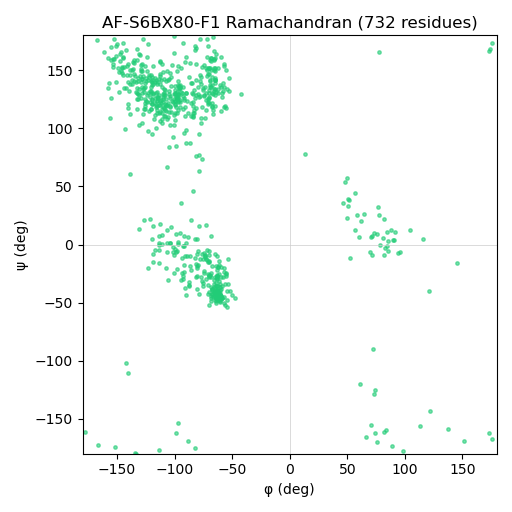 1782 N N . MET A 1 255 ? -35.981 -18.130 40.907 1.00 94.44 255 MET A N 1
ATOM 1783 C CA . MET A 1 255 ? -36.160 -19.493 41.411 1.00 94.44 255 MET A CA 1
ATOM 1784 C C . MET A 1 255 ? -37.629 -19.948 41.447 1.00 94.44 255 MET A C 1
ATOM 1786 O O . MET A 1 255 ? -37.884 -21.127 41.655 1.00 94.44 255 MET A O 1
ATOM 1790 N N . LEU A 1 256 ? -38.607 -19.067 41.211 1.00 92.69 256 LEU A N 1
ATOM 1791 C CA . LEU A 1 256 ? -40.017 -19.451 41.054 1.00 92.69 256 LEU A CA 1
ATOM 1792 C C . LEU A 1 256 ? -40.356 -19.811 39.604 1.00 92.69 256 LEU A C 1
ATOM 1794 O O . LEU A 1 256 ? -41.159 -20.703 39.361 1.00 92.69 256 LEU A O 1
ATOM 1798 N N . THR A 1 257 ? -39.762 -19.120 38.627 1.00 90.31 257 THR A N 1
ATOM 1799 C CA . THR A 1 257 ? -40.152 -19.258 37.209 1.00 90.31 257 THR A CA 1
ATOM 1800 C C . THR A 1 257 ? -39.126 -20.004 36.360 1.00 90.31 257 THR A C 1
ATOM 1802 O O . THR A 1 257 ? -39.462 -20.508 35.287 1.00 90.31 257 THR A O 1
ATOM 1805 N N . GLY A 1 258 ? -37.874 -20.083 36.813 1.00 90.69 258 GLY A N 1
ATOM 1806 C CA . GLY A 1 258 ? -36.749 -20.576 36.018 1.00 90.69 258 GLY A CA 1
ATOM 1807 C C . GLY A 1 258 ? -36.327 -19.627 34.893 1.00 90.69 258 GLY A C 1
ATOM 1808 O O . GLY A 1 258 ? -35.475 -19.990 34.084 1.00 90.69 258 GLY A O 1
ATOM 1809 N N . GLU A 1 259 ? -36.903 -18.425 34.815 1.00 93.38 259 GLU A N 1
ATOM 1810 C CA . GLU A 1 259 ? -36.435 -17.378 33.909 1.00 93.38 259 GLU A CA 1
ATOM 1811 C C . GLU A 1 259 ? -35.080 -16.861 34.382 1.00 93.38 259 GLU A C 1
ATOM 1813 O O . GLU A 1 259 ? -34.837 -16.711 35.583 1.00 93.38 259 GLU A O 1
ATOM 1818 N N . TYR A 1 260 ? -34.192 -16.583 33.435 1.00 94.31 260 TYR A N 1
ATOM 1819 C CA . TYR A 1 260 ? -32.887 -16.024 33.732 1.00 94.31 260 TYR A CA 1
ATOM 1820 C C . TYR A 1 260 ? -32.523 -14.885 32.789 1.00 94.31 260 TYR A C 1
ATOM 1822 O O . TYR A 1 260 ? -33.026 -14.780 31.671 1.00 94.31 260 TYR A O 1
ATOM 1830 N N . THR A 1 261 ? -31.588 -14.058 33.241 1.00 93.88 261 THR A N 1
ATOM 1831 C CA . THR A 1 261 ? -30.793 -13.173 32.391 1.00 93.88 261 THR A CA 1
ATOM 1832 C C . THR A 1 261 ? -29.326 -13.539 32.543 1.00 93.88 261 THR A C 1
ATOM 1834 O O . THR A 1 261 ? -28.879 -13.915 33.629 1.00 93.88 261 THR A O 1
ATOM 1837 N N . TYR A 1 262 ? -28.589 -13.482 31.442 1.00 91.62 262 TYR A N 1
ATOM 1838 C CA . TYR A 1 262 ? -27.158 -13.735 31.417 1.00 91.62 262 TYR A CA 1
ATOM 1839 C C . TYR A 1 262 ? -26.424 -12.540 30.818 1.00 91.62 262 TYR A C 1
ATOM 1841 O O . TYR A 1 262 ? -26.774 -12.077 29.734 1.00 91.62 262 TYR A O 1
ATOM 1849 N N . LEU A 1 263 ? -25.408 -12.060 31.522 1.00 88.50 263 LEU A N 1
ATOM 1850 C CA . LEU A 1 263 ? -24.500 -11.014 31.076 1.00 88.50 263 LEU A CA 1
ATOM 1851 C C . LEU A 1 263 ? -23.115 -11.630 30.899 1.00 88.50 263 LEU A C 1
ATOM 1853 O O . LEU A 1 263 ? -22.504 -12.051 31.878 1.00 88.50 263 LEU A O 1
ATOM 1857 N N . ALA A 1 264 ? -22.621 -11.709 29.667 1.00 88.06 264 ALA A N 1
ATOM 1858 C CA . ALA A 1 264 ? -21.264 -12.189 29.426 1.00 88.06 264 ALA A CA 1
ATOM 1859 C C . ALA A 1 264 ? -20.233 -11.148 29.888 1.00 88.06 264 ALA A C 1
ATOM 1861 O O . ALA A 1 264 ? -20.485 -9.947 29.792 1.00 88.06 264 ALA A O 1
ATOM 1862 N N . ASP A 1 265 ? -19.053 -11.602 30.317 1.00 85.44 265 ASP A N 1
ATOM 1863 C CA . ASP A 1 265 ? -17.930 -10.712 30.629 1.00 85.44 265 ASP A CA 1
ATOM 1864 C C . ASP A 1 265 ? -17.588 -9.826 29.405 1.00 85.44 265 ASP A C 1
ATOM 1866 O O . ASP A 1 265 ? -17.215 -10.343 28.349 1.00 85.44 265 ASP A O 1
ATOM 1870 N N . PRO A 1 266 ? -17.672 -8.488 29.478 1.00 79.50 266 PRO A N 1
ATOM 1871 C CA . PRO A 1 266 ? -17.413 -7.623 28.325 1.00 79.50 266 PRO A CA 1
ATOM 1872 C C . PRO A 1 266 ? -15.983 -7.746 27.769 1.00 79.50 266 PRO A C 1
ATOM 1874 O O . PRO A 1 266 ? -15.740 -7.346 26.631 1.00 79.50 266 PRO A O 1
ATOM 1877 N N . THR A 1 267 ? -15.059 -8.365 28.506 1.00 79.31 267 THR A N 1
ATOM 1878 C CA . THR A 1 267 ? -13.650 -8.530 28.135 1.00 79.31 267 THR A CA 1
ATOM 1879 C C . THR A 1 267 ? -13.296 -9.905 27.552 1.00 79.31 267 THR A C 1
ATOM 1881 O O . THR A 1 267 ? -12.165 -10.091 27.100 1.00 79.31 267 THR A O 1
ATOM 1884 N N . PHE A 1 268 ? -14.227 -10.873 27.492 1.00 83.56 268 PHE A N 1
ATOM 1885 C CA . PHE A 1 268 ? -13.890 -12.206 26.967 1.00 83.56 268 PHE A CA 1
ATOM 1886 C C . PHE A 1 268 ? -13.505 -12.167 25.476 1.00 83.56 268 PHE A C 1
ATOM 1888 O O . PHE A 1 268 ? -14.162 -11.503 24.671 1.00 83.56 268 PHE A O 1
ATOM 1895 N N . THR A 1 269 ? -12.474 -12.929 25.098 1.00 76.50 269 THR A N 1
ATOM 1896 C CA . THR A 1 269 ? -11.925 -12.973 23.726 1.00 76.50 269 THR A CA 1
ATOM 1897 C C . THR A 1 269 ? -12.011 -14.350 23.064 1.00 76.50 269 THR A C 1
ATOM 1899 O O . THR A 1 269 ? -11.876 -14.460 21.848 1.00 76.50 269 THR A O 1
ATOM 1902 N N . ILE A 1 270 ? -12.257 -15.410 23.840 1.00 81.12 270 ILE A N 1
ATOM 1903 C CA . ILE A 1 270 ? -12.346 -16.797 23.365 1.00 81.12 270 ILE A CA 1
ATOM 1904 C C . ILE A 1 270 ? -13.742 -17.325 23.683 1.00 81.12 270 ILE A C 1
ATOM 1906 O O . ILE A 1 270 ? -14.247 -17.089 24.775 1.00 81.12 270 ILE A O 1
ATOM 1910 N N . SER A 1 271 ? -14.361 -18.045 22.744 1.00 87.88 271 SER A N 1
ATOM 1911 C CA . SER A 1 271 ? -15.667 -18.676 22.979 1.00 87.88 271 SER A CA 1
ATOM 1912 C C . SER A 1 271 ? -15.571 -19.760 24.054 1.00 87.88 271 SER A C 1
ATOM 1914 O O . SER A 1 271 ? -14.593 -20.510 24.097 1.00 87.88 271 SER A O 1
ATOM 1916 N N . TYR A 1 272 ? -16.587 -19.872 24.902 1.00 89.44 272 TYR A N 1
ATOM 1917 C CA . TYR A 1 272 ? -16.629 -20.849 25.986 1.00 89.44 272 TYR A CA 1
ATOM 1918 C C . TYR A 1 272 ? -18.046 -21.344 26.251 1.00 89.44 272 TYR A C 1
ATOM 1920 O O . TYR A 1 272 ? -19.038 -20.756 25.822 1.00 89.44 272 TYR A O 1
ATOM 1928 N N . ASN A 1 273 ? -18.124 -22.432 27.010 1.00 90.62 273 ASN A N 1
ATOM 1929 C CA . ASN A 1 273 ? -19.384 -22.976 27.480 1.00 90.62 273 ASN A CA 1
ATOM 1930 C C . ASN A 1 273 ? -19.519 -22.712 28.974 1.00 90.62 273 ASN A C 1
ATOM 1932 O O . ASN A 1 273 ? -18.604 -23.024 29.738 1.00 90.62 273 ASN A O 1
ATOM 1936 N N . GLU A 1 274 ? -20.679 -22.226 29.398 1.00 91.25 274 GLU A N 1
ATOM 1937 C CA . GLU A 1 274 ? -21.069 -22.273 30.803 1.00 91.25 274 GLU A CA 1
ATOM 1938 C C . GLU A 1 274 ? -22.117 -23.346 31.026 1.00 91.25 274 GLU A C 1
ATOM 1940 O O . GLU A 1 274 ? -23.099 -23.442 30.291 1.00 91.25 274 GLU A O 1
ATOM 1945 N N . ILE A 1 275 ? -21.904 -24.161 32.054 1.00 91.31 275 ILE A N 1
ATOM 1946 C CA . ILE A 1 275 ? -22.790 -25.269 32.387 1.00 91.31 275 ILE A CA 1
ATOM 1947 C C . ILE A 1 275 ? -23.413 -24.987 33.746 1.00 91.31 275 ILE A C 1
ATOM 1949 O O . ILE A 1 275 ? -22.710 -24.811 34.742 1.00 91.31 275 ILE A O 1
ATOM 1953 N N . VAL A 1 276 ? -24.739 -24.982 33.769 1.00 94.06 276 VAL A N 1
ATOM 1954 C CA . VAL A 1 276 ? -25.554 -24.715 34.948 1.00 94.06 276 VAL A CA 1
ATOM 1955 C C . VAL A 1 276 ? -26.455 -25.918 35.177 1.00 94.06 276 VAL A C 1
ATOM 1957 O O . VAL A 1 276 ? -27.311 -26.220 34.345 1.00 94.06 276 VAL A O 1
ATOM 1960 N N . ALA A 1 277 ? -26.268 -26.627 36.287 1.00 94.88 277 ALA A N 1
ATOM 1961 C CA . ALA A 1 277 ? -27.190 -27.695 36.670 1.00 94.88 277 ALA A CA 1
ATOM 1962 C C . ALA A 1 277 ? -28.337 -27.110 37.496 1.00 94.88 277 ALA A C 1
ATOM 1964 O O . ALA A 1 277 ? -28.126 -26.186 38.278 1.00 94.88 277 ALA A O 1
ATOM 1965 N N . TYR A 1 278 ? -29.543 -27.642 37.339 1.00 94.69 278 TYR A N 1
ATOM 1966 C CA . TYR A 1 278 ? -30.702 -27.212 38.113 1.00 94.69 278 TYR A CA 1
ATOM 1967 C C . TYR A 1 278 ? -31.582 -28.394 38.506 1.00 94.69 278 TYR A C 1
ATOM 1969 O O . TYR A 1 278 ? -31.602 -29.424 37.829 1.00 94.69 278 TYR A O 1
ATOM 1977 N N . ALA A 1 279 ? -32.332 -28.227 39.590 1.00 94.44 279 ALA A N 1
ATOM 1978 C CA . ALA A 1 279 ? -33.406 -29.126 39.987 1.00 94.44 279 ALA A CA 1
ATOM 1979 C C . ALA A 1 279 ? -34.712 -28.345 40.121 1.00 94.44 279 ALA A C 1
ATOM 1981 O O . ALA A 1 279 ? -34.714 -27.204 40.584 1.00 94.44 279 ALA A O 1
ATOM 1982 N N . LEU A 1 280 ? -35.806 -28.968 39.703 1.00 92.56 280 LEU A N 1
ATOM 1983 C CA . LEU A 1 280 ? -37.153 -28.418 39.739 1.00 92.56 280 LEU A CA 1
ATOM 1984 C C . LEU A 1 280 ? -38.032 -29.300 40.623 1.00 92.56 280 LEU A C 1
ATOM 1986 O O . LEU A 1 280 ? -37.780 -30.501 40.745 1.00 92.56 280 LEU A O 1
ATOM 1990 N N . GLN A 1 281 ? -39.071 -28.704 41.188 1.00 91.88 281 GLN A N 1
ATOM 1991 C CA . GLN A 1 281 ? -40.177 -29.401 41.830 1.00 91.88 281 GLN A CA 1
ATOM 1992 C C . GLN A 1 281 ? -41.489 -28.738 41.414 1.00 91.88 281 GLN A C 1
ATOM 1994 O O . GLN A 1 281 ? -41.545 -27.510 41.343 1.00 91.88 281 GLN A O 1
ATOM 1999 N N . ASP A 1 282 ? -42.520 -29.516 41.114 1.00 90.38 282 ASP A N 1
ATOM 2000 C CA . ASP A 1 282 ? -43.852 -28.987 40.817 1.00 90.38 282 ASP A CA 1
ATOM 2001 C C . ASP A 1 282 ? -44.724 -28.822 42.077 1.00 90.38 282 ASP A C 1
ATOM 2003 O O . ASP A 1 282 ? -44.239 -28.850 43.211 1.00 90.38 282 ASP A O 1
ATOM 2007 N N . ALA A 1 283 ? -46.017 -28.559 41.881 1.00 88.00 283 ALA A N 1
ATOM 2008 C CA . ALA A 1 283 ? -46.931 -28.224 42.966 1.00 88.00 283 ALA A CA 1
ATOM 2009 C C . ALA A 1 283 ? -47.346 -29.424 43.838 1.00 88.00 283 ALA A C 1
ATOM 2011 O O . ALA A 1 283 ? -47.729 -29.209 44.992 1.00 88.00 283 ALA A O 1
ATOM 2012 N N . ASP A 1 284 ? -47.307 -30.658 43.322 1.00 86.69 284 ASP A N 1
ATOM 2013 C CA . ASP A 1 284 ? -47.661 -31.864 44.085 1.00 86.69 284 ASP A CA 1
ATOM 2014 C C . ASP A 1 284 ? -46.435 -32.633 44.610 1.00 86.69 284 ASP A C 1
ATOM 2016 O O . ASP A 1 284 ? -46.565 -33.468 45.513 1.00 86.69 284 ASP A O 1
ATOM 2020 N N . GLY A 1 285 ? -45.240 -32.230 44.169 1.00 85.44 285 GLY A N 1
ATOM 2021 C CA . GLY A 1 285 ? -43.964 -32.552 44.787 1.00 85.44 285 GLY A CA 1
ATOM 2022 C C . GLY A 1 285 ? -43.040 -33.396 43.917 1.00 85.44 285 GLY A C 1
ATOM 2023 O O . GLY A 1 285 ? -41.958 -33.757 44.404 1.00 85.44 285 GLY A O 1
ATOM 2024 N N . ASP A 1 286 ? -43.413 -33.684 42.671 1.00 89.88 286 ASP A N 1
ATOM 2025 C CA . ASP A 1 286 ? -42.565 -34.396 41.726 1.00 89.88 286 ASP A CA 1
ATOM 2026 C C . ASP A 1 286 ? -41.322 -33.564 41.390 1.00 89.88 286 ASP A C 1
ATOM 2028 O O . ASP A 1 286 ? -41.378 -32.358 41.145 1.00 89.88 286 ASP A O 1
ATOM 2032 N N . ALA A 1 287 ? -40.157 -34.218 41.413 1.00 91.12 287 ALA A N 1
ATOM 2033 C CA . ALA A 1 287 ? -38.864 -33.565 41.259 1.00 91.12 287 ALA A CA 1
ATOM 2034 C C . ALA A 1 287 ? -38.089 -34.104 40.055 1.00 91.12 287 ALA A C 1
ATOM 2036 O O . ALA A 1 287 ? -38.036 -35.310 39.804 1.00 91.12 287 ALA A O 1
ATOM 2037 N N . THR A 1 288 ? -37.417 -33.201 39.346 1.00 92.00 288 THR A N 1
ATOM 2038 C CA . THR A 1 288 ? -36.542 -33.532 38.217 1.00 92.00 288 THR A CA 1
ATOM 2039 C C . THR A 1 288 ? -35.308 -32.638 38.206 1.00 92.00 288 THR A C 1
ATOM 2041 O O . THR A 1 288 ? -35.243 -31.639 38.922 1.00 92.00 288 THR A O 1
ATOM 2044 N N . SER A 1 289 ? -34.314 -32.983 37.397 1.00 92.81 289 SER A N 1
ATOM 2045 C CA . SER A 1 289 ? -33.116 -32.171 37.210 1.00 92.81 289 SER A CA 1
ATOM 2046 C C . SER A 1 289 ? -32.717 -32.073 35.746 1.00 92.81 289 SER A C 1
ATOM 2048 O O . SER A 1 289 ? -33.077 -32.908 34.914 1.00 92.81 289 SER A O 1
ATOM 2050 N N . GLY A 1 290 ? -31.976 -31.017 35.433 1.00 92.19 290 GLY A N 1
ATOM 2051 C CA . GLY A 1 290 ? -31.513 -30.718 34.091 1.00 92.19 290 GLY A CA 1
ATOM 2052 C C . GLY A 1 290 ? -30.221 -29.917 34.100 1.00 92.19 290 GLY A C 1
ATOM 2053 O O . GLY A 1 290 ? -29.685 -29.543 35.145 1.00 92.19 290 GLY A O 1
ATOM 2054 N N . THR A 1 291 ? -29.710 -29.669 32.900 1.00 93.00 291 THR A N 1
ATOM 2055 C CA . THR A 1 291 ? -28.507 -28.869 32.680 1.00 93.00 291 THR A CA 1
ATOM 2056 C C . THR A 1 291 ? -28.761 -27.865 31.570 1.00 93.00 291 THR A C 1
ATOM 2058 O O . THR A 1 291 ? -29.118 -28.254 30.458 1.00 93.00 291 THR A O 1
ATOM 2061 N N . LEU A 1 292 ? -28.527 -26.590 31.855 1.00 92.00 292 LEU A N 1
ATOM 2062 C CA . LEU A 1 292 ? -28.428 -25.525 30.869 1.00 92.00 292 LEU A CA 1
ATOM 2063 C C . LEU A 1 292 ? -26.963 -25.409 30.432 1.00 92.00 292 LEU A C 1
ATOM 2065 O O . LEU A 1 292 ? -26.064 -25.355 31.267 1.00 92.00 292 LEU A O 1
ATOM 2069 N N . THR A 1 293 ? -26.718 -25.388 29.123 1.00 92.00 293 THR A N 1
ATOM 2070 C CA . THR A 1 293 ? -25.404 -25.065 28.552 1.00 92.00 293 THR A CA 1
ATOM 2071 C C . THR A 1 293 ? -25.519 -23.776 27.750 1.00 92.00 293 THR A C 1
ATOM 2073 O O . THR A 1 293 ? -26.196 -23.749 26.724 1.00 92.00 293 THR A O 1
ATOM 2076 N N . LEU A 1 294 ? -24.862 -22.718 28.218 1.00 90.56 294 LEU A N 1
ATOM 2077 C CA . LEU A 1 294 ? -24.729 -21.450 27.509 1.00 90.56 294 LEU A CA 1
ATOM 2078 C C . LEU A 1 294 ? -23.483 -21.534 26.627 1.00 90.56 294 LEU A C 1
ATOM 2080 O O . LEU A 1 294 ? -22.374 -21.635 27.143 1.00 90.56 294 LEU A O 1
ATOM 2084 N N . ASN A 1 295 ? -23.659 -21.524 25.305 1.00 89.94 295 ASN A N 1
ATOM 2085 C CA . ASN A 1 295 ? -22.543 -21.437 24.361 1.00 89.94 295 ASN A CA 1
ATOM 2086 C C . ASN A 1 295 ? -22.279 -19.955 24.086 1.00 89.94 295 ASN A C 1
ATOM 2088 O O . ASN A 1 295 ? -23.002 -19.331 23.309 1.00 89.94 295 ASN A O 1
ATOM 2092 N N . VAL A 1 296 ? -21.290 -19.390 24.771 1.00 88.25 296 VAL A N 1
ATOM 2093 C CA . VAL A 1 296 ? -20.969 -17.964 24.723 1.00 88.25 296 VAL A CA 1
ATOM 2094 C C . VAL A 1 296 ? -19.868 -17.748 23.694 1.00 88.25 296 VAL A C 1
ATOM 2096 O O . VAL A 1 296 ? -18.764 -18.278 23.817 1.00 88.25 296 VAL A O 1
ATOM 2099 N N . ALA A 1 297 ? -20.174 -16.974 22.660 1.00 83.06 297 ALA A N 1
ATOM 2100 C CA . ALA A 1 297 ? -19.257 -16.634 21.582 1.00 83.06 297 ALA A CA 1
ATOM 2101 C C . ALA A 1 297 ? -19.468 -15.175 21.166 1.00 83.06 297 ALA A C 1
ATOM 2103 O O . ALA A 1 297 ? -20.562 -14.635 21.336 1.00 83.06 297 ALA A O 1
ATOM 2104 N N . ARG A 1 298 ? -18.424 -14.545 20.616 1.00 75.81 298 ARG A N 1
ATOM 2105 C CA . ARG A 1 298 ? -18.564 -13.292 19.861 1.00 75.81 298 ARG A CA 1
ATOM 2106 C C . ARG A 1 298 ? -18.593 -13.613 18.380 1.00 75.81 298 ARG A C 1
ATOM 2108 O O . ARG A 1 298 ? -17.919 -14.547 17.941 1.00 75.81 298 ARG A O 1
ATOM 2115 N N . ASP A 1 299 ? -19.311 -12.798 17.623 1.00 68.69 299 ASP A N 1
ATOM 2116 C CA . ASP A 1 299 ? -19.153 -12.797 16.178 1.00 68.69 299 ASP A CA 1
ATOM 2117 C C . ASP A 1 299 ? -17.731 -12.349 15.833 1.00 68.69 299 ASP A C 1
ATOM 2119 O O . ASP A 1 299 ? -17.206 -11.370 16.369 1.00 68.69 299 ASP A O 1
ATOM 2123 N N . VAL A 1 300 ? -17.076 -13.107 14.957 1.00 67.19 300 VAL A N 1
ATOM 2124 C CA . VAL A 1 300 ? -15.713 -12.801 14.528 1.00 67.19 300 VAL A CA 1
ATOM 2125 C C . VAL A 1 300 ? -15.790 -11.679 13.501 1.00 67.19 300 VAL A C 1
ATOM 2127 O O . VAL A 1 300 ? -16.524 -11.791 12.516 1.00 67.19 300 VAL A O 1
ATOM 2130 N N . LYS A 1 301 ? -15.017 -10.607 13.709 1.00 76.94 301 LYS A N 1
ATOM 2131 C CA . LYS A 1 301 ? -14.846 -9.566 12.691 1.00 76.94 301 LYS A CA 1
ATOM 2132 C C . LYS A 1 301 ? -14.416 -10.216 11.373 1.00 76.94 301 LYS A C 1
ATOM 2134 O O . LYS A 1 301 ? -13.496 -11.036 11.392 1.00 76.94 301 LYS A O 1
ATOM 2139 N N . PRO A 1 302 ? -15.045 -9.879 10.238 1.00 79.31 302 PRO A N 1
ATOM 2140 C CA . PRO A 1 302 ? -14.593 -10.396 8.963 1.00 79.31 302 PRO A CA 1
ATOM 2141 C C . PRO A 1 302 ? -13.129 -10.018 8.712 1.00 79.31 302 PRO A C 1
ATOM 2143 O O . PRO A 1 302 ? -12.745 -8.858 8.858 1.00 79.31 302 PRO A O 1
ATOM 2146 N N . VAL A 1 303 ? -12.332 -11.007 8.313 1.00 84.75 303 VAL A N 1
ATOM 2147 C CA . VAL A 1 303 ? -10.929 -10.843 7.914 1.00 84.75 303 VAL A CA 1
ATOM 2148 C C . VAL A 1 303 ? -10.849 -11.086 6.407 1.00 84.75 303 VAL A C 1
ATOM 2150 O O . VAL A 1 303 ? -11.385 -12.098 5.941 1.00 84.75 303 VAL A O 1
ATOM 2153 N N . PRO A 1 304 ? -10.231 -10.187 5.623 1.00 92.94 304 PRO A N 1
ATOM 2154 C CA . PRO A 1 304 ? -10.063 -10.408 4.200 1.00 92.94 304 PRO A CA 1
ATOM 2155 C C . PRO A 1 304 ? -8.972 -11.453 3.952 1.00 92.94 304 PRO A C 1
ATOM 2157 O O . PRO A 1 304 ? -8.058 -11.631 4.756 1.00 92.94 304 PRO A O 1
ATOM 2160 N N . THR A 1 305 ? -9.053 -12.136 2.815 1.00 95.62 305 THR A N 1
ATOM 2161 C CA . THR A 1 305 ? -7.926 -12.918 2.289 1.00 95.62 305 THR A CA 1
ATOM 2162 C C . THR A 1 305 ? -7.339 -12.128 1.134 1.00 95.62 305 THR A C 1
ATOM 2164 O O . THR A 1 305 ? -8.048 -11.937 0.149 1.00 95.62 305 THR A O 1
ATOM 2167 N N . LEU A 1 306 ? -6.101 -11.651 1.305 1.00 97.38 306 LEU A N 1
ATOM 2168 C CA . LEU A 1 306 ? -5.372 -10.855 0.317 1.00 97.38 306 LEU A CA 1
ATOM 2169 C C . LEU A 1 306 ? -4.205 -11.664 -0.258 1.00 97.38 306 LEU A C 1
ATOM 2171 O O . LEU A 1 306 ? -3.488 -12.320 0.508 1.00 97.38 306 LEU A O 1
ATOM 2175 N N . LEU A 1 307 ? -4.018 -11.620 -1.573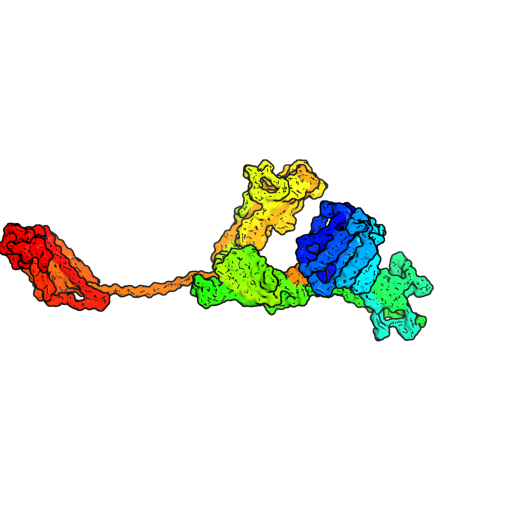 1.00 97.25 307 LEU A N 1
ATOM 2176 C CA . LEU A 1 307 ? -2.982 -12.348 -2.298 1.00 97.25 307 LEU A CA 1
ATOM 2177 C C . LEU A 1 307 ? -2.036 -11.404 -3.049 1.00 97.25 307 LEU A C 1
ATOM 2179 O O . LEU A 1 307 ? -2.413 -10.354 -3.577 1.00 97.25 307 LEU A O 1
ATOM 2183 N N . ASP A 1 308 ? -0.761 -11.794 -3.097 1.00 97.56 308 ASP A N 1
ATOM 2184 C CA . ASP A 1 308 ? 0.245 -11.025 -3.820 1.00 97.56 308 ASP A CA 1
ATOM 2185 C C . ASP A 1 308 ? 0.010 -11.139 -5.332 1.00 97.56 308 ASP A C 1
ATOM 2187 O O . ASP A 1 308 ? -0.099 -12.230 -5.893 1.00 97.56 308 ASP A O 1
ATOM 2191 N N . ASN A 1 309 ? 0.004 -9.989 -5.991 1.00 97.88 309 ASN A N 1
ATOM 2192 C CA . ASN A 1 309 ? -0.181 -9.824 -7.421 1.00 97.88 309 ASN A CA 1
ATOM 2193 C C . ASN A 1 309 ? 1.160 -9.561 -8.120 1.00 97.88 309 ASN A C 1
ATOM 2195 O O . ASN A 1 309 ? 2.100 -9.012 -7.534 1.00 97.88 309 ASN A O 1
ATOM 2199 N N . THR A 1 310 ? 1.240 -9.897 -9.408 1.00 97.88 310 THR A N 1
ATOM 2200 C CA . THR A 1 310 ? 2.431 -9.662 -10.238 1.00 97.88 310 THR A CA 1
ATOM 2201 C C . THR A 1 310 ? 2.071 -9.080 -11.599 1.00 97.88 310 THR A C 1
ATOM 2203 O O . THR A 1 310 ? 1.045 -9.445 -12.172 1.00 97.88 310 THR A O 1
ATOM 2206 N N . ALA A 1 311 ? 2.944 -8.235 -12.141 1.00 98.19 311 ALA A N 1
ATOM 2207 C CA . ALA A 1 311 ? 2.872 -7.718 -13.505 1.00 98.19 311 ALA A CA 1
ATOM 2208 C C . ALA A 1 311 ? 4.274 -7.541 -14.098 1.00 98.19 311 ALA A C 1
ATOM 2210 O O . ALA A 1 311 ? 5.250 -7.439 -13.360 1.00 98.19 311 ALA A O 1
ATOM 2211 N N . ASP A 1 312 ? 4.353 -7.454 -15.424 1.00 98.25 312 ASP A N 1
ATOM 2212 C CA . ASP A 1 312 ? 5.597 -7.242 -16.162 1.00 98.25 312 ASP A CA 1
ATOM 2213 C C . ASP A 1 312 ? 5.469 -6.030 -17.087 1.00 98.25 312 ASP A C 1
ATOM 2215 O O . ASP A 1 312 ? 4.453 -5.867 -17.768 1.00 98.25 312 ASP A O 1
ATOM 2219 N N . VAL A 1 313 ? 6.522 -5.219 -17.147 1.00 98.44 313 VAL A N 1
ATOM 2220 C CA . VAL A 1 313 ? 6.703 -4.142 -18.127 1.00 98.44 313 VAL A CA 1
ATOM 2221 C C . VAL A 1 313 ? 8.119 -4.159 -18.693 1.00 98.44 313 VAL A C 1
ATOM 2223 O O . VAL A 1 313 ? 9.043 -4.668 -18.063 1.00 98.44 313 VAL A O 1
ATOM 2226 N N . TYR A 1 314 ? 8.303 -3.602 -19.886 1.00 97.25 314 TYR A N 1
ATOM 2227 C CA . TYR A 1 314 ? 9.551 -3.734 -20.640 1.00 97.25 314 TYR A CA 1
ATOM 2228 C C . TYR A 1 314 ? 10.066 -2.373 -21.102 1.00 97.25 314 TYR A C 1
ATOM 2230 O O . TYR A 1 314 ? 9.363 -1.657 -21.818 1.00 97.25 314 TYR A O 1
ATOM 2238 N N . GLU A 1 315 ? 11.322 -2.048 -20.786 1.00 96.62 315 GLU A N 1
ATOM 2239 C CA . GLU A 1 315 ? 11.968 -0.821 -21.277 1.00 96.62 315 GLU A CA 1
ATOM 2240 C C . GLU A 1 315 ? 12.106 -0.806 -22.800 1.00 96.62 315 GLU A C 1
ATOM 2242 O O . GLU A 1 315 ? 12.002 0.248 -23.426 1.00 96.62 315 GLU A O 1
ATOM 2247 N N . ALA A 1 316 ? 12.234 -1.984 -23.419 1.00 94.81 316 ALA A N 1
ATOM 2248 C CA . ALA A 1 316 ? 12.288 -2.118 -24.870 1.00 94.81 316 ALA A CA 1
ATOM 2249 C C . ALA A 1 316 ? 11.046 -1.534 -25.566 1.00 94.81 316 ALA A C 1
ATOM 2251 O O . ALA A 1 316 ? 11.147 -1.102 -26.711 1.00 94.81 316 ALA A O 1
ATOM 2252 N N . ALA A 1 317 ? 9.892 -1.515 -24.889 1.00 96.56 317 ALA A N 1
ATOM 2253 C CA . ALA A 1 317 ? 8.640 -0.972 -25.413 1.00 96.56 317 ALA A CA 1
ATOM 2254 C C . ALA A 1 317 ? 8.529 0.557 -25.282 1.00 96.56 317 ALA A C 1
ATOM 2256 O O . ALA A 1 317 ? 7.673 1.178 -25.903 1.00 96.56 317 ALA A O 1
ATOM 2257 N N . MET A 1 318 ? 9.417 1.194 -24.517 1.00 95.19 318 MET A N 1
ATOM 2258 C CA . MET A 1 318 ? 9.441 2.649 -24.412 1.00 95.19 318 MET A CA 1
ATOM 2259 C C . MET A 1 318 ? 9.817 3.299 -25.750 1.00 95.19 318 MET A C 1
ATOM 2261 O O . MET A 1 318 ? 10.481 2.705 -26.595 1.00 95.19 318 MET A O 1
ATOM 2265 N N . SER A 1 319 ? 9.483 4.583 -25.917 1.00 93.00 319 SER A N 1
ATOM 2266 C CA . SER A 1 319 ? 9.704 5.327 -27.175 1.00 93.00 319 SER A CA 1
ATOM 2267 C C . SER A 1 319 ? 11.148 5.334 -27.708 1.00 93.00 319 SER A C 1
ATOM 2269 O O . SER A 1 319 ? 11.363 5.533 -28.904 1.00 93.00 319 SER A O 1
ATOM 2271 N N . THR A 1 320 ? 12.137 5.143 -26.832 1.00 89.31 320 THR A N 1
ATOM 2272 C CA . THR A 1 320 ? 13.566 5.079 -27.172 1.00 89.31 320 THR A CA 1
ATOM 2273 C C . THR A 1 320 ? 14.145 3.667 -27.112 1.00 89.31 320 THR A C 1
ATOM 2275 O O . THR A 1 320 ? 15.351 3.520 -27.301 1.00 89.31 320 THR A O 1
ATOM 2278 N N . GLY A 1 321 ? 13.324 2.662 -26.803 1.00 91.25 321 GLY A N 1
ATOM 2279 C CA . GLY A 1 321 ? 13.756 1.281 -26.647 1.00 91.25 321 GLY A CA 1
ATOM 2280 C C . GLY A 1 321 ? 13.990 0.569 -27.979 1.00 91.25 321 GLY A C 1
ATOM 2281 O O . GLY A 1 321 ? 13.764 1.120 -29.061 1.00 91.25 321 GLY A O 1
ATOM 2282 N N . THR A 1 322 ? 14.443 -0.682 -27.915 1.00 92.25 322 THR A N 1
ATOM 2283 C CA . THR A 1 322 ? 14.687 -1.527 -29.095 1.00 92.25 322 THR A CA 1
ATOM 2284 C C . THR A 1 322 ? 13.413 -2.029 -29.790 1.00 92.25 322 THR A C 1
ATOM 2286 O O . THR A 1 322 ? 13.497 -2.506 -30.925 1.00 92.25 322 THR A O 1
ATOM 2289 N N . ASN A 1 323 ? 12.236 -1.905 -29.165 1.00 92.44 323 ASN A N 1
ATOM 2290 C CA . ASN A 1 323 ? 10.931 -2.306 -29.703 1.00 92.44 323 ASN A CA 1
ATOM 2291 C C . ASN A 1 323 ? 9.807 -1.281 -29.389 1.00 92.44 323 ASN A C 1
ATOM 2293 O O . ASN A 1 323 ? 8.805 -1.637 -28.764 1.00 92.44 323 ASN A O 1
ATOM 2297 N N . PRO A 1 324 ? 9.929 -0.022 -29.850 1.00 93.38 324 PRO A N 1
ATOM 2298 C CA . PRO A 1 324 ? 9.054 1.088 -29.451 1.00 93.38 324 PRO A CA 1
ATOM 2299 C C . PRO A 1 324 ? 7.624 1.012 -30.024 1.00 93.38 324 PRO A C 1
ATOM 2301 O O . PRO A 1 324 ? 6.797 1.864 -29.715 1.00 93.38 324 PRO A O 1
ATOM 2304 N N . ASP A 1 325 ? 7.335 0.030 -30.887 1.00 94.88 325 ASP A N 1
ATOM 2305 C CA . ASP A 1 325 ? 5.989 -0.233 -31.424 1.00 94.88 325 ASP A CA 1
ATOM 2306 C C . ASP A 1 325 ? 5.158 -1.159 -30.510 1.00 94.88 325 ASP A C 1
ATOM 2308 O O . ASP A 1 325 ? 3.964 -1.372 -30.744 1.00 94.88 325 ASP A O 1
ATOM 2312 N N . SER A 1 326 ? 5.791 -1.760 -29.497 1.00 96.06 326 SER A N 1
ATOM 2313 C CA . SER A 1 326 ? 5.113 -2.532 -28.453 1.00 96.06 326 SER A CA 1
ATOM 2314 C C . SER A 1 326 ? 4.337 -1.609 -27.508 1.00 96.06 326 SER A C 1
ATOM 2316 O O . SER A 1 326 ? 4.609 -0.420 -27.444 1.00 96.06 326 SER A O 1
ATOM 2318 N N . THR A 1 327 ? 3.381 -2.169 -26.764 1.00 96.38 327 THR A N 1
ATOM 2319 C CA . THR A 1 327 ? 2.644 -1.469 -25.690 1.00 96.38 327 THR A CA 1
ATOM 2320 C C . THR A 1 327 ? 2.973 -2.037 -24.305 1.00 96.38 327 THR A C 1
ATOM 2322 O O . THR A 1 327 ? 2.181 -1.922 -23.370 1.00 96.38 327 THR A O 1
ATOM 2325 N N . ALA A 1 328 ? 4.082 -2.775 -24.197 1.00 97.31 328 ALA A N 1
ATOM 2326 C CA . ALA A 1 328 ? 4.476 -3.511 -22.997 1.00 97.31 328 ALA A CA 1
ATOM 2327 C C . ALA A 1 328 ? 5.157 -2.629 -21.930 1.00 97.31 328 ALA A C 1
ATOM 2329 O O . ALA A 1 328 ? 5.607 -3.132 -20.908 1.00 97.31 328 ALA A O 1
ATOM 2330 N N . GLU A 1 329 ? 5.228 -1.320 -22.146 1.00 97.25 329 GLU A N 1
ATOM 2331 C CA . GLU A 1 329 ? 5.537 -0.293 -21.151 1.00 97.25 329 GLU A CA 1
ATOM 2332 C C . GLU A 1 329 ? 4.334 0.000 -20.231 1.00 97.25 329 GLU A C 1
ATOM 2334 O O . GLU A 1 329 ? 4.469 0.701 -19.227 1.00 97.25 329 GLU A O 1
ATOM 2339 N N . VAL A 1 330 ? 3.158 -0.561 -20.546 1.00 98.12 330 VAL A N 1
ATOM 2340 C CA . VAL A 1 330 ? 1.935 -0.477 -19.740 1.00 98.12 330 VAL A CA 1
ATOM 2341 C C . VAL A 1 330 ? 1.482 -1.871 -19.308 1.00 98.12 330 VAL A C 1
ATOM 2343 O O . VAL A 1 330 ? 1.299 -2.761 -20.137 1.00 98.12 330 VAL A O 1
ATOM 2346 N N . ALA A 1 331 ? 1.209 -2.038 -18.013 1.00 98.44 331 ALA A N 1
ATOM 2347 C CA . ALA A 1 331 ? 0.564 -3.227 -17.459 1.00 98.44 331 ALA A CA 1
ATOM 2348 C C . ALA A 1 331 ? -0.806 -2.867 -16.872 1.00 98.44 331 ALA A C 1
ATOM 2350 O O . ALA A 1 331 ? -0.959 -1.848 -16.200 1.00 98.44 331 ALA A O 1
ATOM 2351 N N . THR A 1 332 ? -1.809 -3.714 -17.108 1.00 98.44 332 THR A N 1
ATOM 2352 C CA . THR A 1 332 ? -3.158 -3.554 -16.543 1.00 98.44 332 THR A CA 1
ATOM 2353 C C . THR A 1 332 ? -3.609 -4.850 -15.889 1.00 98.44 332 THR A C 1
ATOM 2355 O O . THR A 1 332 ? -3.222 -5.936 -16.321 1.00 98.44 332 THR A O 1
ATOM 2358 N N . GLY A 1 333 ? -4.430 -4.739 -14.853 1.00 98.06 333 GLY A N 1
ATOM 2359 C CA . GLY A 1 333 ? -4.960 -5.886 -14.126 1.00 98.06 333 GLY A CA 1
ATOM 2360 C C . GLY A 1 333 ? -5.907 -5.440 -13.025 1.00 98.06 333 GLY A C 1
ATOM 2361 O O . GLY A 1 333 ? -6.385 -4.309 -13.045 1.00 98.06 333 GLY A O 1
ATOM 2362 N N . ASN A 1 334 ? -6.164 -6.316 -12.059 1.00 98.06 334 ASN A N 1
ATOM 2363 C CA . ASN A 1 334 ? -6.987 -5.996 -10.902 1.00 98.06 334 ASN A CA 1
ATOM 2364 C C . ASN A 1 334 ? -6.387 -6.637 -9.647 1.00 98.06 334 ASN A C 1
ATOM 2366 O O . ASN A 1 334 ? -6.302 -7.862 -9.579 1.00 98.06 334 ASN A O 1
ATOM 2370 N N . ILE A 1 335 ? -5.984 -5.808 -8.678 1.00 97.56 335 ILE A N 1
ATOM 2371 C CA . ILE A 1 335 ? -5.286 -6.263 -7.463 1.00 97.56 335 ILE A CA 1
ATOM 2372 C C . ILE A 1 335 ? -6.195 -6.978 -6.457 1.00 97.56 335 ILE A C 1
ATOM 2374 O O . ILE A 1 335 ? -5.683 -7.534 -5.501 1.00 97.56 335 ILE A O 1
ATOM 2378 N N . LEU A 1 336 ? -7.517 -6.933 -6.647 1.00 97.06 336 LEU A N 1
ATOM 2379 C CA . LEU A 1 336 ? -8.517 -7.512 -5.741 1.00 97.06 336 LEU A CA 1
ATOM 2380 C C . LEU A 1 336 ? -9.273 -8.691 -6.377 1.00 97.06 336 LEU A C 1
ATOM 2382 O O . LEU A 1 336 ? -10.215 -9.217 -5.787 1.00 97.06 336 LEU A O 1
ATOM 2386 N N . SER A 1 337 ? -8.936 -9.071 -7.614 1.00 95.88 337 SER A N 1
ATOM 2387 C CA . SER A 1 337 ? -9.740 -10.019 -8.401 1.00 95.88 337 SER A CA 1
ATOM 2388 C C . SER A 1 337 ? -9.674 -11.463 -7.900 1.00 95.88 337 SER A C 1
ATOM 2390 O O . SER A 1 337 ? -10.613 -12.232 -8.119 1.00 95.88 337 SER A O 1
ATOM 2392 N N . ASP A 1 338 ? -8.587 -11.820 -7.224 1.00 95.06 338 ASP A N 1
ATOM 2393 C CA . ASP A 1 338 ? -8.350 -13.100 -6.561 1.00 95.06 338 ASP A CA 1
ATOM 2394 C C . ASP A 1 338 ? -8.494 -13.025 -5.031 1.00 95.06 338 ASP A C 1
ATOM 2396 O O . ASP A 1 338 ? -8.393 -14.047 -4.346 1.00 95.06 338 ASP A O 1
ATOM 2400 N N . ASP A 1 339 ? -8.827 -11.845 -4.509 1.00 96.69 339 ASP A N 1
ATOM 2401 C CA . ASP A 1 339 ? -9.040 -11.603 -3.090 1.00 96.69 339 ASP A CA 1
ATOM 2402 C C . ASP A 1 339 ? -10.473 -11.914 -2.652 1.00 96.69 339 ASP A C 1
ATOM 2404 O O . ASP A 1 339 ? -11.448 -11.849 -3.405 1.00 96.69 339 ASP A O 1
ATOM 2408 N N . THR A 1 340 ? -10.628 -12.201 -1.359 1.00 95.31 340 THR A N 1
ATOM 2409 C CA . THR A 1 340 ? -11.941 -12.218 -0.705 1.00 95.31 340 THR A CA 1
ATOM 2410 C C . THR A 1 340 ? -12.046 -11.029 0.233 1.00 95.31 340 THR A C 1
ATOM 2412 O O . THR A 1 340 ? -11.401 -11.009 1.283 1.00 95.31 340 THR A O 1
ATOM 2415 N N . ILE A 1 341 ? -12.900 -10.067 -0.123 1.00 93.19 341 ILE A N 1
ATOM 2416 C CA . ILE A 1 341 ? -13.157 -8.855 0.662 1.00 93.19 341 ILE A CA 1
ATOM 2417 C C . ILE A 1 341 ? -14.581 -8.917 1.226 1.00 93.19 341 ILE A C 1
ATOM 2419 O O . ILE A 1 341 ? -15.551 -8.743 0.483 1.00 93.19 341 ILE A O 1
ATOM 2423 N N . PRO A 1 342 ? -14.745 -9.195 2.530 1.00 90.25 342 PRO A N 1
ATOM 2424 C CA . PRO A 1 342 ? -16.058 -9.194 3.156 1.00 90.25 342 PRO A CA 1
ATOM 2425 C C . PRO A 1 342 ? -16.700 -7.800 3.175 1.00 90.25 342 PRO A C 1
ATOM 2427 O O . PRO A 1 342 ? -16.029 -6.771 3.094 1.00 90.25 342 PRO A O 1
ATOM 2430 N N . ALA A 1 343 ? -18.023 -7.765 3.348 1.00 83.75 343 ALA A N 1
ATOM 2431 C CA . ALA A 1 343 ? -18.759 -6.512 3.478 1.00 83.75 343 ALA A CA 1
ATOM 2432 C C . ALA A 1 343 ? -18.231 -5.665 4.652 1.00 83.75 343 ALA A C 1
ATOM 2434 O O . ALA A 1 343 ? -18.007 -6.179 5.747 1.00 83.75 343 ALA A O 1
ATOM 2435 N N . GLY A 1 344 ? -18.063 -4.361 4.417 1.00 80.19 344 GLY A N 1
ATOM 2436 C CA . GLY A 1 344 ? -17.496 -3.418 5.389 1.00 80.19 344 GLY A CA 1
ATOM 2437 C C . GLY A 1 344 ? -15.988 -3.191 5.241 1.00 80.19 344 GLY A C 1
ATOM 2438 O O . GLY A 1 344 ? -15.450 -2.295 5.880 1.00 80.19 344 GLY A O 1
ATOM 2439 N N . LEU A 1 345 ? -15.301 -3.939 4.379 1.00 90.38 345 LEU A N 1
ATOM 2440 C CA . LEU A 1 345 ? -13.901 -3.689 4.054 1.00 90.38 345 LEU A CA 1
ATOM 2441 C C . LEU A 1 345 ? -13.776 -3.027 2.681 1.00 90.38 345 LEU A C 1
ATOM 2443 O O . LEU A 1 345 ? -14.578 -3.275 1.780 1.00 90.38 345 LEU A O 1
ATOM 2447 N N . SER A 1 346 ? -12.771 -2.170 2.522 1.00 91.88 346 SER A N 1
ATOM 2448 C CA . SER A 1 346 ? -12.468 -1.534 1.236 1.00 91.88 346 SER A CA 1
ATOM 2449 C C . SER A 1 346 ? -10.977 -1.265 1.090 1.00 91.88 346 SER A C 1
ATOM 2451 O O . SER A 1 346 ? -10.297 -1.005 2.085 1.00 91.88 346 SER A O 1
ATOM 2453 N N . LEU A 1 347 ? -10.469 -1.313 -0.144 1.00 96.19 347 LEU A N 1
ATOM 2454 C CA . LEU A 1 347 ? -9.118 -0.852 -0.457 1.00 96.19 347 LEU A CA 1
ATOM 2455 C C . LEU A 1 347 ? -9.007 0.606 -0.016 1.00 96.19 347 LEU A C 1
ATOM 2457 O O . LEU A 1 347 ? -9.771 1.431 -0.485 1.00 96.19 347 LEU A O 1
ATOM 2461 N N . SER A 1 348 ? -8.122 0.942 0.910 1.00 93.88 348 SER A N 1
ATOM 2462 C CA . SER A 1 348 ? -8.010 2.283 1.485 1.00 93.88 348 SER A CA 1
ATOM 2463 C C . SER A 1 348 ? -6.793 3.037 0.969 1.00 93.88 348 SER A C 1
ATOM 2465 O O . SER A 1 348 ? -6.864 4.261 0.851 1.00 93.88 348 SER A O 1
ATOM 2467 N N . ASN A 1 349 ? -5.718 2.320 0.631 1.00 96.38 349 ASN A N 1
ATOM 2468 C CA . ASN A 1 349 ? -4.445 2.897 0.224 1.00 96.38 349 ASN A CA 1
ATOM 2469 C C . ASN A 1 349 ? -3.651 1.954 -0.696 1.00 96.38 349 ASN A C 1
ATOM 2471 O O . ASN A 1 349 ? -3.807 0.737 -0.632 1.00 96.38 349 ASN A O 1
ATOM 2475 N N . VAL A 1 350 ? -2.761 2.524 -1.509 1.00 97.81 350 VAL A N 1
ATOM 2476 C CA . VAL A 1 350 ? -1.703 1.809 -2.240 1.00 97.81 350 VAL A CA 1
ATOM 2477 C C . VAL A 1 350 ? -0.457 2.678 -2.181 1.00 97.81 350 VAL A C 1
ATOM 2479 O O . VAL A 1 350 ? -0.559 3.869 -2.441 1.00 97.81 350 VAL A O 1
ATOM 2482 N N . SER A 1 351 ? 0.704 2.130 -1.835 1.00 96.12 351 SER A N 1
ATOM 2483 C CA . SER A 1 351 ? 1.931 2.915 -1.676 1.00 96.12 351 SER A CA 1
ATOM 2484 C C . SER A 1 351 ? 3.190 2.133 -2.048 1.00 96.12 351 SER A C 1
ATOM 2486 O O . SER A 1 351 ? 3.183 0.908 -2.151 1.00 96.12 351 SER A O 1
ATOM 2488 N N . ILE A 1 352 ? 4.290 2.855 -2.257 1.00 94.12 352 ILE A N 1
ATOM 2489 C CA . ILE A 1 352 ? 5.627 2.297 -2.481 1.00 94.12 352 ILE A CA 1
ATOM 2490 C C . ILE A 1 352 ? 6.654 3.132 -1.712 1.00 94.12 352 ILE A C 1
ATOM 2492 O O . ILE A 1 352 ? 6.488 4.345 -1.563 1.00 94.12 352 ILE A O 1
ATOM 2496 N N . ALA A 1 353 ? 7.709 2.493 -1.201 1.00 85.00 353 ALA A N 1
ATOM 2497 C CA . ALA A 1 353 ? 8.788 3.185 -0.499 1.00 85.00 353 ALA A CA 1
ATOM 2498 C C . ALA A 1 353 ? 9.473 4.212 -1.419 1.00 85.00 353 ALA A C 1
ATOM 2500 O O . ALA A 1 353 ? 9.696 3.946 -2.597 1.00 85.00 353 ALA A O 1
ATOM 2501 N N . GLY A 1 354 ? 9.767 5.405 -0.894 1.00 81.75 354 GLY A N 1
ATOM 2502 C CA . GLY A 1 354 ? 10.352 6.509 -1.670 1.00 81.75 354 GLY A CA 1
ATOM 2503 C C . GLY A 1 354 ? 9.421 7.153 -2.710 1.00 81.75 354 GLY A C 1
ATOM 2504 O O . GLY A 1 354 ? 9.794 8.169 -3.295 1.00 81.75 354 GLY A O 1
ATOM 2505 N N . GLY A 1 355 ? 8.220 6.604 -2.923 1.00 90.19 355 GLY A N 1
ATOM 2506 C CA . GLY A 1 355 ? 7.207 7.151 -3.820 1.00 90.19 355 GLY A CA 1
ATOM 2507 C C . GLY A 1 355 ? 6.214 8.085 -3.128 1.00 90.19 355 GLY A C 1
ATOM 2508 O O . GLY A 1 355 ? 6.184 8.223 -1.905 1.00 90.19 355 GLY A O 1
ATOM 2509 N N . ALA A 1 356 ? 5.362 8.719 -3.931 1.00 95.06 356 ALA A N 1
ATOM 2510 C CA . ALA A 1 356 ? 4.268 9.571 -3.474 1.00 95.06 356 ALA A CA 1
ATOM 2511 C C . ALA A 1 356 ? 2.918 8.932 -3.810 1.00 95.06 356 ALA A C 1
ATOM 2513 O O . ALA A 1 356 ? 2.737 8.416 -4.907 1.00 95.06 356 ALA A O 1
ATOM 2514 N N . THR A 1 357 ? 1.962 8.988 -2.882 1.00 97.44 357 THR A N 1
ATOM 2515 C CA . THR A 1 357 ? 0.586 8.511 -3.094 1.00 97.44 357 THR A CA 1
ATOM 2516 C C . THR A 1 357 ? -0.386 9.680 -3.020 1.00 97.44 357 THR A C 1
ATOM 2518 O O . THR A 1 357 ? -0.340 10.470 -2.079 1.00 97.44 357 THR A O 1
ATOM 2521 N N . VAL A 1 358 ? -1.280 9.783 -4.000 1.00 97.44 358 VAL A N 1
ATOM 2522 C CA . VAL A 1 358 ? -2.355 10.777 -4.053 1.00 97.44 358 VAL A CA 1
ATOM 2523 C C . VAL A 1 358 ? -3.681 10.049 -4.216 1.00 97.44 358 VAL A C 1
ATOM 2525 O O . VAL A 1 358 ? -3.872 9.310 -5.178 1.00 97.44 358 VAL A O 1
ATOM 2528 N N . ILE A 1 359 ? -4.612 10.281 -3.293 1.00 95.31 359 ILE A N 1
ATOM 2529 C CA . ILE A 1 359 ? -5.966 9.720 -3.341 1.00 95.31 359 ILE A CA 1
ATOM 2530 C C . ILE A 1 359 ? -6.932 10.847 -3.703 1.00 95.31 359 ILE A C 1
ATOM 2532 O O . ILE A 1 359 ? -7.034 11.836 -2.977 1.00 95.31 359 ILE A O 1
ATOM 2536 N N . ASN A 1 360 ? -7.644 10.709 -4.821 1.00 93.31 360 ASN A N 1
ATOM 2537 C CA . ASN A 1 360 ? -8.649 11.670 -5.267 1.00 93.31 360 ASN A CA 1
ATOM 2538 C C . ASN A 1 360 ? -9.952 10.947 -5.633 1.00 93.31 360 ASN A C 1
ATOM 2540 O O . ASN A 1 360 ? -10.062 10.311 -6.683 1.00 93.31 360 ASN A O 1
ATOM 2544 N N . GLY A 1 361 ? -10.943 11.026 -4.742 1.00 92.06 361 GLY A N 1
ATOM 2545 C CA . GLY A 1 361 ? -12.187 10.269 -4.870 1.00 92.06 361 GLY A CA 1
ATOM 2546 C C . GLY A 1 361 ? -11.925 8.762 -4.856 1.00 92.06 361 GLY A C 1
ATOM 2547 O O . GLY A 1 361 ? -11.378 8.234 -3.889 1.00 92.06 361 GLY A O 1
ATOM 2548 N N . ASN A 1 362 ? -12.303 8.083 -5.940 1.00 94.31 362 ASN A N 1
ATOM 2549 C CA . ASN A 1 362 ? -12.110 6.640 -6.100 1.00 94.31 362 ASN A CA 1
ATOM 2550 C C . ASN A 1 362 ? -10.768 6.277 -6.745 1.00 94.31 362 ASN A C 1
ATOM 2552 O O . ASN A 1 362 ? -10.518 5.102 -6.961 1.00 94.31 362 ASN A O 1
ATOM 2556 N N . THR A 1 363 ? -9.909 7.239 -7.079 1.00 97.19 363 THR A N 1
ATOM 2557 C CA . THR A 1 363 ? -8.646 6.960 -7.771 1.00 97.19 363 THR A CA 1
ATOM 2558 C C . THR A 1 363 ? -7.465 7.146 -6.829 1.00 97.19 363 THR A C 1
ATOM 2560 O O . THR A 1 363 ? -7.328 8.194 -6.195 1.00 97.19 363 THR A O 1
ATOM 2563 N N . ILE A 1 364 ? -6.606 6.131 -6.763 1.00 98.31 364 ILE A N 1
ATOM 2564 C CA . ILE A 1 364 ? -5.322 6.160 -6.064 1.00 98.31 364 ILE A CA 1
ATOM 2565 C C . ILE A 1 364 ? -4.227 6.220 -7.126 1.00 98.31 364 ILE A C 1
ATOM 2567 O O . ILE A 1 364 ? -4.119 5.317 -7.950 1.00 98.31 364 ILE A O 1
ATOM 2571 N N . THR A 1 365 ? -3.417 7.272 -7.106 1.00 98.44 365 THR A N 1
ATOM 2572 C CA . THR A 1 365 ? -2.249 7.416 -7.980 1.00 98.44 365 THR A CA 1
ATOM 2573 C C . THR A 1 365 ? -0.987 7.332 -7.140 1.00 98.44 365 THR A C 1
ATOM 2575 O O . THR A 1 365 ? -0.785 8.149 -6.241 1.00 98.44 365 THR A O 1
ATOM 2578 N N . VAL A 1 366 ? -0.124 6.374 -7.457 1.00 98.50 366 VAL A N 1
ATOM 2579 C CA . VAL A 1 366 ? 1.200 6.218 -6.859 1.00 98.50 366 VAL A CA 1
ATOM 2580 C C . VAL A 1 366 ? 2.253 6.577 -7.897 1.00 98.50 366 VAL A C 1
ATOM 2582 O O . VAL A 1 366 ? 2.231 6.048 -9.005 1.00 98.50 366 VAL A O 1
ATOM 2585 N N . THR A 1 367 ? 3.183 7.453 -7.535 1.00 98.06 367 THR A N 1
ATOM 2586 C CA . THR A 1 367 ? 4.337 7.821 -8.360 1.00 98.06 367 THR A CA 1
ATOM 2587 C C . THR A 1 367 ? 5.608 7.302 -7.698 1.00 98.06 367 THR A C 1
ATOM 2589 O O . THR A 1 367 ? 5.856 7.619 -6.533 1.00 98.06 367 THR A O 1
ATOM 2592 N N . THR A 1 368 ? 6.408 6.512 -8.415 1.00 95.62 368 THR A N 1
ATOM 2593 C CA . THR A 1 368 ? 7.701 6.001 -7.927 1.00 95.62 368 THR A CA 1
ATOM 2594 C C . THR A 1 368 ? 8.747 7.118 -7.853 1.00 95.62 368 THR A C 1
ATOM 2596 O O . THR A 1 368 ? 8.529 8.223 -8.358 1.00 95.62 368 THR A O 1
ATOM 2599 N N . ALA A 1 369 ? 9.906 6.847 -7.248 1.00 90.88 369 ALA A N 1
ATOM 2600 C CA . ALA A 1 369 ? 11.003 7.816 -7.175 1.00 90.88 369 ALA A CA 1
ATOM 2601 C C . ALA A 1 369 ? 11.531 8.217 -8.570 1.00 90.88 369 ALA A C 1
ATOM 2603 O O . ALA A 1 369 ? 11.946 9.355 -8.786 1.00 90.88 369 ALA A O 1
ATOM 2604 N N . GLU A 1 370 ? 11.465 7.295 -9.528 1.00 92.31 370 GLU A N 1
ATOM 2605 C CA . GLU A 1 370 ? 11.844 7.468 -10.929 1.00 92.31 370 GLU A CA 1
ATOM 2606 C C . GLU A 1 370 ? 10.750 8.167 -11.751 1.00 92.31 370 GLU A C 1
ATOM 2608 O O . GLU A 1 370 ? 10.989 8.542 -12.895 1.00 92.31 370 GLU A O 1
ATOM 2613 N N . GLY A 1 371 ? 9.556 8.382 -11.189 1.00 96.06 371 GLY A N 1
ATOM 2614 C CA . GLY A 1 371 ? 8.430 9.030 -11.868 1.00 96.06 371 GLY A CA 1
ATOM 2615 C C . GLY A 1 371 ? 7.521 8.084 -12.664 1.00 96.06 371 GLY A C 1
ATOM 2616 O O . GLY A 1 371 ? 6.692 8.556 -13.446 1.00 96.06 371 GLY A O 1
ATOM 2617 N N . ASN A 1 372 ? 7.647 6.768 -12.478 1.00 97.56 372 ASN A N 1
ATOM 2618 C CA . ASN A 1 372 ? 6.694 5.791 -13.016 1.00 97.56 372 ASN A CA 1
ATOM 2619 C C . ASN A 1 372 ? 5.388 5.854 -12.225 1.00 97.56 372 ASN A C 1
ATOM 2621 O O . ASN A 1 372 ? 5.389 6.259 -11.062 1.00 97.56 372 ASN A O 1
ATOM 2625 N N . THR A 1 373 ? 4.263 5.509 -12.848 1.00 98.44 373 THR A N 1
ATOM 2626 C CA . THR A 1 373 ? 2.941 5.742 -12.245 1.00 98.44 373 THR A CA 1
ATOM 2627 C C . THR A 1 373 ? 2.104 4.479 -12.195 1.00 98.44 373 THR A C 1
ATOM 2629 O O . THR A 1 373 ? 1.915 3.835 -13.221 1.00 98.44 373 THR A O 1
ATOM 2632 N N . LEU A 1 374 ? 1.522 4.194 -11.033 1.00 98.75 374 LEU A N 1
ATOM 2633 C CA . LEU A 1 374 ? 0.455 3.217 -10.841 1.00 98.75 374 LEU A CA 1
ATOM 2634 C C . LEU A 1 374 ? -0.844 3.963 -10.524 1.00 98.75 374 LEU A C 1
ATOM 2636 O O . LEU A 1 374 ? -0.894 4.745 -9.578 1.00 98.75 374 LEU A O 1
ATOM 2640 N N . VAL A 1 375 ? -1.899 3.718 -11.293 1.00 98.62 375 VAL A N 1
ATOM 2641 C CA . VAL A 1 375 ? -3.243 4.257 -11.052 1.00 98.62 375 VAL A CA 1
ATOM 2642 C C . VAL A 1 375 ? -4.174 3.099 -10.727 1.00 98.62 375 VAL A C 1
ATOM 2644 O O . VAL A 1 375 ? -4.239 2.152 -11.502 1.00 98.62 375 VAL A O 1
ATOM 2647 N N . VAL A 1 376 ? -4.889 3.176 -9.606 1.00 98.69 376 VAL A N 1
ATOM 2648 C CA . VAL A 1 376 ? -5.798 2.130 -9.116 1.00 98.69 376 VAL A CA 1
ATOM 2649 C C . VAL A 1 376 ? -7.181 2.714 -8.847 1.00 98.69 376 VAL A C 1
ATOM 2651 O O . VAL A 1 376 ? -7.306 3.775 -8.227 1.00 98.69 376 VAL A O 1
ATOM 2654 N N . ASP A 1 377 ? -8.230 2.021 -9.282 1.00 98.00 377 ASP A N 1
ATOM 2655 C CA . ASP A 1 377 ? -9.606 2.296 -8.880 1.00 98.00 377 ASP A CA 1
ATOM 2656 C C . ASP A 1 377 ? -9.912 1.602 -7.543 1.00 98.00 377 ASP A C 1
ATOM 2658 O O . ASP A 1 377 ? -9.861 0.382 -7.407 1.00 98.00 377 ASP A O 1
ATOM 2662 N N . LYS A 1 378 ? -10.247 2.404 -6.535 1.00 95.12 378 LYS A N 1
ATOM 2663 C CA . LYS A 1 378 ? -10.469 2.003 -5.144 1.00 95.12 378 LYS A CA 1
ATOM 2664 C C . LYS A 1 378 ? -11.650 1.046 -4.957 1.00 95.12 378 LYS A C 1
ATOM 2666 O O . LYS A 1 378 ? -11.700 0.320 -3.969 1.00 95.12 378 LYS A O 1
ATOM 2671 N N . ILE A 1 379 ? -12.627 1.091 -5.860 1.00 93.88 379 ILE A N 1
ATOM 2672 C CA . ILE A 1 379 ? -13.871 0.325 -5.738 1.00 93.88 379 ILE A CA 1
ATOM 2673 C C . ILE A 1 379 ? -13.725 -1.036 -6.404 1.00 93.88 379 ILE A C 1
ATOM 2675 O O . ILE A 1 379 ? -14.177 -2.039 -5.861 1.00 93.88 379 ILE A O 1
ATOM 2679 N N . THR A 1 380 ? -13.123 -1.056 -7.589 1.00 95.88 380 THR A N 1
ATOM 2680 C CA . THR A 1 380 ? -12.999 -2.266 -8.404 1.00 95.88 380 THR A CA 1
ATOM 2681 C C . THR A 1 380 ? -11.692 -3.007 -8.161 1.00 95.88 380 THR A C 1
ATOM 2683 O O . THR A 1 380 ? -11.679 -4.224 -8.298 1.00 95.88 380 THR A O 1
ATOM 2686 N N . GLY A 1 381 ? -10.615 -2.309 -7.792 1.00 97.19 381 GLY A N 1
ATOM 2687 C CA . GLY A 1 381 ? -9.258 -2.855 -7.743 1.00 97.19 381 GLY A CA 1
ATOM 2688 C C . GLY A 1 381 ? -8.530 -2.825 -9.089 1.00 97.19 381 GLY A C 1
ATOM 2689 O O . GLY A 1 381 ? -7.369 -3.230 -9.152 1.00 97.19 381 GLY A O 1
ATOM 2690 N N . ASP A 1 382 ? -9.179 -2.352 -10.160 1.00 98.44 382 ASP A N 1
ATOM 2691 C CA . ASP A 1 382 ? -8.567 -2.248 -11.484 1.00 98.44 382 ASP A CA 1
ATOM 2692 C C . ASP A 1 382 ? -7.375 -1.288 -11.438 1.00 98.44 382 ASP A C 1
ATOM 2694 O O . ASP A 1 382 ? -7.470 -0.187 -10.889 1.00 98.44 382 ASP A O 1
ATOM 2698 N N . TYR A 1 383 ? -6.252 -1.690 -12.030 1.00 98.62 383 TYR A N 1
ATOM 2699 C CA . TYR A 1 383 ? -5.039 -0.889 -12.064 1.00 98.62 383 TYR A CA 1
ATOM 2700 C C . TYR A 1 383 ? -4.461 -0.728 -13.467 1.00 98.62 383 TYR A C 1
ATOM 2702 O O . TYR A 1 383 ? -4.642 -1.555 -14.362 1.00 98.62 383 TYR A O 1
ATOM 2710 N N . THR A 1 384 ? -3.712 0.358 -13.639 1.00 98.69 384 THR A N 1
ATOM 2711 C CA . THR A 1 384 ? -2.821 0.608 -14.772 1.00 98.69 384 THR A CA 1
ATOM 2712 C C . THR A 1 384 ? -1.479 1.088 -14.235 1.00 98.69 384 THR A C 1
ATOM 2714 O O . THR A 1 384 ? -1.406 2.142 -13.606 1.00 98.69 384 THR A O 1
ATOM 2717 N N . TYR A 1 385 ? -0.426 0.312 -14.471 1.00 98.75 385 TYR A N 1
ATOM 2718 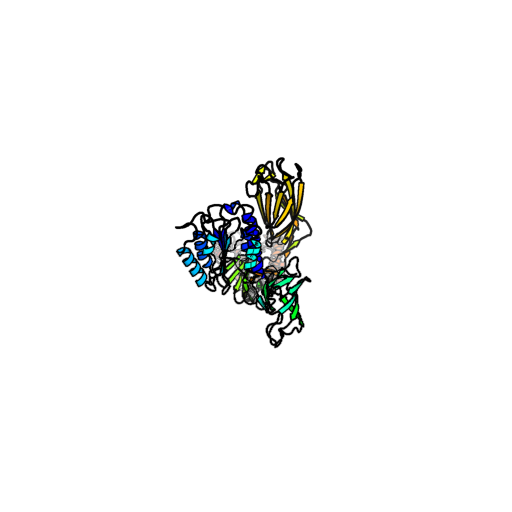C CA . TYR A 1 385 ? 0.955 0.737 -14.275 1.00 98.75 385 TYR A CA 1
ATOM 2719 C C . TYR A 1 385 ? 1.523 1.215 -15.612 1.00 98.75 385 TYR A C 1
ATOM 2721 O O . TYR A 1 385 ? 1.379 0.523 -16.619 1.00 98.75 385 TYR A O 1
ATOM 2729 N N . THR A 1 386 ? 2.210 2.354 -15.606 1.00 98.50 386 THR A N 1
ATOM 2730 C CA . THR A 1 386 ? 2.890 2.922 -16.773 1.00 98.50 386 THR A CA 1
ATOM 2731 C C . THR A 1 386 ? 4.357 3.194 -16.449 1.00 98.50 386 THR A C 1
ATOM 2733 O O . THR A 1 386 ? 4.671 3.986 -15.552 1.00 98.50 386 THR A O 1
ATOM 2736 N N . LEU A 1 387 ? 5.244 2.573 -17.226 1.00 97.88 387 LEU A N 1
ATOM 2737 C CA . LEU A 1 387 ? 6.681 2.824 -17.238 1.00 97.88 387 LEU A CA 1
ATOM 2738 C C . LEU A 1 387 ? 6.963 4.106 -18.039 1.00 97.88 387 LEU A C 1
ATOM 2740 O O . LEU A 1 387 ? 7.042 4.095 -19.266 1.00 97.88 387 LEU A O 1
ATOM 2744 N N . ASN A 1 388 ? 7.070 5.235 -17.337 1.00 96.38 388 ASN A N 1
ATOM 2745 C CA . ASN A 1 388 ? 7.290 6.550 -17.946 1.00 96.38 388 ASN A CA 1
ATOM 2746 C C . ASN A 1 388 ? 8.779 6.851 -18.153 1.00 96.38 388 ASN A C 1
ATOM 2748 O O . ASN A 1 388 ? 9.145 7.522 -19.117 1.00 96.38 388 ASN A O 1
ATOM 2752 N N . ASN A 1 389 ? 9.629 6.379 -17.238 1.00 95.44 389 ASN A N 1
ATOM 2753 C CA . ASN A 1 389 ? 11.067 6.618 -17.230 1.00 95.44 389 ASN A CA 1
ATOM 2754 C C . ASN A 1 389 ? 11.823 5.286 -17.084 1.00 95.44 389 ASN A C 1
ATOM 2756 O O . ASN A 1 389 ? 11.405 4.445 -16.284 1.00 95.44 389 ASN A O 1
ATOM 2760 N N . PRO A 1 390 ? 12.942 5.102 -17.814 1.00 92.31 390 PRO A N 1
ATOM 2761 C CA . PRO A 1 390 ? 13.771 3.915 -17.660 1.00 92.31 390 PRO A CA 1
ATOM 2762 C C . PRO A 1 390 ? 14.386 3.892 -16.261 1.00 92.31 390 PRO A C 1
ATOM 2764 O O . PRO A 1 390 ? 14.682 4.942 -15.673 1.00 92.31 390 PRO A O 1
ATOM 2767 N N . VAL A 1 391 ? 14.608 2.694 -15.738 1.00 92.31 391 VAL A N 1
ATOM 2768 C CA . VAL A 1 391 ? 15.146 2.475 -14.400 1.00 92.31 391 VAL A CA 1
ATOM 2769 C C . VAL A 1 391 ? 16.557 1.909 -14.487 1.00 92.31 391 VAL A C 1
ATOM 2771 O O . VAL A 1 391 ? 16.982 1.317 -15.472 1.00 92.31 391 VAL A O 1
ATOM 2774 N N . LYS A 1 392 ? 17.353 2.116 -13.438 1.00 89.62 392 LYS A N 1
ATOM 2775 C CA . LYS A 1 392 ? 18.675 1.488 -13.373 1.00 89.62 392 LYS A CA 1
ATOM 2776 C C . LYS A 1 392 ? 18.532 0.077 -12.824 1.00 89.62 392 LYS A C 1
ATOM 2778 O O . LYS A 1 392 ? 18.277 -0.090 -11.634 1.00 89.62 392 LYS A O 1
ATOM 2783 N N . HIS A 1 393 ? 18.812 -0.919 -13.654 1.00 89.56 393 HIS A N 1
ATOM 2784 C CA . HIS A 1 393 ? 18.783 -2.327 -13.260 1.00 89.56 393 HIS A CA 1
ATOM 2785 C C . HIS A 1 393 ? 20.041 -2.732 -12.487 1.00 89.56 393 HIS A C 1
ATOM 2787 O O . HIS A 1 393 ? 20.969 -3.352 -13.010 1.00 89.56 393 HIS A O 1
ATOM 2793 N N . LEU A 1 394 ? 20.093 -2.351 -11.208 1.00 87.19 394 LEU A N 1
ATOM 2794 C CA . LEU A 1 394 ? 21.170 -2.710 -10.286 1.00 87.19 394 LEU A CA 1
ATOM 2795 C C . LEU A 1 394 ? 20.628 -3.509 -9.100 1.00 87.19 394 LEU A C 1
ATOM 2797 O O . LEU A 1 394 ? 19.788 -3.034 -8.343 1.00 87.19 394 LEU A O 1
ATOM 2801 N N . LEU A 1 395 ? 21.195 -4.690 -8.881 1.00 84.31 395 LEU A N 1
ATOM 2802 C CA . LEU A 1 395 ? 21.031 -5.466 -7.662 1.00 84.31 395 LEU A CA 1
ATOM 2803 C C . LEU A 1 395 ? 22.198 -5.169 -6.713 1.00 84.31 395 LEU A C 1
ATOM 2805 O O . LEU A 1 395 ? 23.361 -5.378 -7.066 1.00 84.31 395 LEU A O 1
ATOM 2809 N N . PHE A 1 396 ? 21.904 -4.704 -5.500 1.00 84.44 396 PHE A N 1
ATOM 2810 C CA . PHE A 1 396 ? 22.913 -4.488 -4.464 1.00 84.44 396 PHE A CA 1
ATOM 2811 C C . PHE A 1 396 ? 23.049 -5.734 -3.595 1.00 84.44 396 PHE A C 1
ATOM 2813 O O . PHE A 1 396 ? 22.079 -6.205 -3.007 1.00 84.44 396 PHE A O 1
ATOM 2820 N N . SER A 1 397 ? 24.268 -6.258 -3.499 1.00 85.56 397 SER A N 1
ATOM 2821 C CA . SER A 1 397 ? 24.576 -7.420 -2.664 1.00 85.56 397 SER A CA 1
ATOM 2822 C C . SER A 1 397 ? 25.613 -7.067 -1.603 1.00 85.56 397 SER A C 1
ATOM 2824 O O . SER A 1 397 ? 26.566 -6.330 -1.872 1.00 85.56 397 SER A O 1
ATOM 2826 N N . ALA A 1 398 ? 25.425 -7.582 -0.388 1.00 88.25 398 ALA A N 1
ATOM 2827 C CA . ALA A 1 398 ? 26.402 -7.440 0.681 1.00 88.25 398 ALA A CA 1
ATOM 2828 C C . ALA A 1 398 ? 27.620 -8.331 0.406 1.00 88.25 398 ALA A C 1
ATOM 2830 O O . ALA A 1 398 ? 27.485 -9.531 0.172 1.00 88.25 398 ALA A O 1
ATOM 2831 N N . THR A 1 399 ? 28.826 -7.770 0.488 1.00 86.06 399 THR A N 1
ATOM 2832 C CA . THR A 1 399 ? 30.076 -8.527 0.280 1.00 86.06 399 THR A CA 1
ATOM 2833 C C . THR A 1 399 ? 30.499 -9.349 1.501 1.00 86.06 399 THR A C 1
ATOM 2835 O O . THR A 1 399 ? 31.493 -10.070 1.445 1.00 86.06 399 THR A O 1
ATOM 2838 N N . GLY A 1 400 ? 29.784 -9.207 2.623 1.00 85.75 400 GLY A N 1
ATOM 2839 C CA . GLY A 1 400 ? 30.169 -9.733 3.935 1.00 85.75 400 GLY A CA 1
ATOM 2840 C C . GLY A 1 400 ? 31.174 -8.853 4.694 1.00 85.75 400 GLY A C 1
ATOM 2841 O O . GLY A 1 400 ? 31.396 -9.082 5.881 1.00 85.75 400 GLY A O 1
ATOM 2842 N N . ASN A 1 401 ? 31.747 -7.826 4.056 1.00 90.44 401 ASN A N 1
ATOM 2843 C CA . ASN A 1 401 ? 32.573 -6.827 4.737 1.00 90.44 401 ASN A CA 1
ATOM 2844 C C . ASN A 1 401 ? 31.703 -5.761 5.411 1.00 90.44 401 ASN A C 1
ATOM 2846 O O . ASN A 1 401 ? 30.597 -5.480 4.958 1.00 90.44 401 ASN A O 1
ATOM 2850 N N . GLN A 1 402 ? 32.240 -5.116 6.447 1.00 93.38 402 GLN A N 1
ATOM 2851 C CA . GLN A 1 402 ? 31.631 -3.956 7.103 1.00 93.38 402 GLN A CA 1
ATOM 2852 C C . GLN A 1 402 ? 32.363 -2.670 6.697 1.00 93.38 402 GLN A C 1
ATOM 2854 O O . GLN A 1 402 ? 33.589 -2.661 6.565 1.00 93.38 402 GLN A O 1
ATOM 2859 N N . VAL A 1 403 ? 31.623 -1.579 6.523 1.00 95.12 403 VAL A N 1
ATOM 2860 C CA . VAL A 1 403 ? 32.139 -0.230 6.241 1.00 95.12 403 VAL A CA 1
ATOM 2861 C C . VAL A 1 403 ? 31.551 0.771 7.228 1.00 95.12 403 VAL A C 1
ATOM 2863 O O . VAL A 1 403 ? 30.426 0.605 7.687 1.00 95.12 403 VAL A O 1
ATOM 2866 N N . THR A 1 404 ? 32.302 1.822 7.561 1.00 96.00 404 THR A N 1
ATOM 2867 C CA . THR A 1 404 ? 31.759 2.956 8.326 1.00 96.00 404 THR A CA 1
ATOM 2868 C C . THR A 1 404 ? 30.839 3.763 7.417 1.00 96.00 404 THR A C 1
ATOM 2870 O O . THR A 1 404 ? 31.304 4.327 6.429 1.00 96.00 404 THR A O 1
ATOM 2873 N N . LEU A 1 405 ? 29.554 3.807 7.755 1.00 95.50 405 LEU A N 1
ATOM 2874 C CA . LEU A 1 405 ? 28.529 4.555 7.030 1.00 95.50 405 LEU A CA 1
ATOM 2875 C C . LEU A 1 405 ? 28.372 5.976 7.578 1.00 95.50 405 LEU A C 1
ATOM 2877 O O . LEU A 1 405 ? 28.184 6.916 6.813 1.00 95.50 405 LEU A O 1
ATOM 2881 N N . ALA A 1 406 ? 28.488 6.136 8.897 1.00 96.06 406 ALA A N 1
ATOM 2882 C CA . ALA A 1 406 ? 28.472 7.429 9.570 1.00 96.06 406 ALA A CA 1
ATOM 2883 C C . ALA A 1 406 ? 29.402 7.423 10.787 1.00 96.06 406 ALA A C 1
ATOM 2885 O O . ALA A 1 406 ? 29.647 6.372 11.384 1.00 96.06 406 ALA A O 1
ATOM 2886 N N . ASN A 1 407 ? 29.935 8.593 11.135 1.00 94.75 407 ASN A N 1
ATOM 2887 C CA . ASN A 1 407 ? 30.812 8.774 12.286 1.00 94.75 407 ASN A CA 1
ATOM 2888 C C . ASN A 1 407 ? 30.776 10.233 12.752 1.00 94.75 407 ASN A C 1
ATOM 2890 O O . ASN A 1 407 ? 31.348 11.094 12.083 1.00 94.75 407 ASN A O 1
ATOM 2894 N N . ASP A 1 408 ? 30.154 10.474 13.899 1.00 94.25 408 ASP A N 1
ATOM 2895 C CA . ASP A 1 408 ? 30.095 11.769 14.569 1.00 94.25 408 ASP A CA 1
ATOM 2896 C C . ASP A 1 408 ? 31.008 11.722 15.804 1.00 94.25 408 ASP A C 1
ATOM 2898 O O . ASP A 1 408 ? 30.880 10.840 16.658 1.00 94.25 408 ASP A O 1
ATOM 2902 N N . THR A 1 409 ? 31.949 12.661 15.890 1.00 87.12 409 THR A N 1
ATOM 2903 C CA . THR A 1 409 ? 32.905 12.775 17.013 1.00 87.12 409 THR A CA 1
ATOM 2904 C C . THR A 1 409 ? 32.779 14.107 17.743 1.00 87.12 409 THR A C 1
ATOM 2906 O O . THR A 1 409 ? 33.634 14.438 18.563 1.00 87.12 409 THR A O 1
ATOM 2909 N N . PHE A 1 410 ? 31.796 14.934 17.351 1.00 93.12 410 PHE A N 1
ATOM 2910 C CA . PHE A 1 410 ? 31.448 16.216 17.970 1.00 93.12 410 PHE A CA 1
ATOM 2911 C C . PHE A 1 410 ? 32.646 17.163 18.185 1.00 93.12 410 PHE A C 1
ATOM 2913 O O . PHE A 1 410 ? 32.620 18.058 19.029 1.00 93.12 410 PHE A O 1
ATOM 2920 N N . THR A 1 411 ? 33.724 16.989 17.421 1.00 91.00 411 THR A N 1
ATOM 2921 C CA . THR A 1 411 ? 35.007 17.651 17.667 1.00 91.00 411 THR A CA 1
ATOM 2922 C C . THR A 1 411 ? 34.987 19.082 17.145 1.00 91.00 411 THR A C 1
ATOM 2924 O O . THR A 1 411 ? 34.567 19.339 16.020 1.00 91.00 411 THR A O 1
ATOM 2927 N N . GLY A 1 412 ? 35.497 20.033 17.927 1.00 88.75 412 GLY A N 1
ATOM 2928 C CA . GLY A 1 412 ? 35.558 21.439 17.523 1.00 88.75 412 GLY A CA 1
ATOM 2929 C C . GLY A 1 412 ? 34.247 22.195 17.738 1.00 88.75 412 GLY A C 1
ATOM 2930 O O . GLY A 1 412 ? 34.034 23.235 17.115 1.00 88.75 412 GLY A O 1
ATOM 2931 N N . GLY A 1 413 ? 33.379 21.702 18.626 1.00 88.25 413 GLY A N 1
ATOM 2932 C CA . GLY A 1 413 ? 32.172 22.417 19.044 1.00 88.25 413 GLY A CA 1
ATOM 2933 C C . GLY A 1 413 ? 30.950 22.258 18.132 1.00 88.25 413 GLY A C 1
ATOM 2934 O O . GLY A 1 413 ? 29.981 22.997 18.303 1.00 88.25 413 GLY A O 1
ATOM 2935 N N . VAL A 1 414 ? 30.968 21.335 17.165 1.00 91.00 414 VAL A N 1
ATOM 2936 C CA . VAL A 1 414 ? 29.848 21.083 16.239 1.00 91.00 414 VAL A CA 1
ATOM 2937 C C . VAL A 1 414 ? 28.942 19.949 16.727 1.00 91.00 414 VAL A C 1
ATOM 2939 O O . VAL A 1 414 ? 29.375 19.062 17.456 1.00 91.00 414 VAL A O 1
ATOM 2942 N N . LEU A 1 415 ? 27.663 19.993 16.349 1.00 92.88 415 LEU A N 1
ATOM 2943 C CA . LEU A 1 415 ? 26.666 18.968 16.691 1.00 92.88 415 LEU A CA 1
ATOM 2944 C C . LEU A 1 415 ? 26.459 17.927 15.584 1.00 92.88 415 LEU A C 1
ATOM 2946 O O . LEU A 1 415 ? 25.590 17.079 15.718 1.00 92.88 415 LEU A O 1
ATOM 2950 N N . ASP A 1 416 ? 27.196 18.010 14.474 1.00 90.50 416 ASP A N 1
ATOM 2951 C CA . ASP A 1 416 ? 27.137 17.049 13.363 1.00 90.50 416 ASP A CA 1
ATOM 2952 C C . ASP A 1 416 ? 25.712 16.752 12.848 1.00 90.50 416 ASP A C 1
ATOM 2954 O O . ASP A 1 416 ? 25.405 15.653 12.403 1.00 90.50 416 ASP A O 1
ATOM 2958 N N . GLY A 1 417 ? 24.810 17.738 12.892 1.00 92.31 417 GLY A N 1
ATOM 2959 C CA . GLY A 1 417 ? 23.421 17.598 12.434 1.00 92.31 417 GLY A CA 1
ATOM 2960 C C . GLY A 1 417 ? 22.446 17.033 13.472 1.00 92.31 417 GLY A C 1
ATOM 2961 O O . GLY A 1 417 ? 21.269 16.878 13.156 1.00 92.31 417 GLY A O 1
ATOM 2962 N N . TRP A 1 418 ? 22.897 16.768 14.700 1.00 95.81 418 TRP A N 1
ATOM 2963 C CA . TRP A 1 418 ? 22.007 16.508 15.828 1.00 95.81 418 TRP A CA 1
ATOM 2964 C C . TRP A 1 418 ? 21.253 17.780 16.227 1.00 95.81 418 TRP A C 1
ATOM 2966 O O . TRP A 1 418 ? 21.819 18.874 16.289 1.00 95.81 418 TRP A O 1
ATOM 2976 N N . THR A 1 419 ? 19.960 17.627 16.500 1.00 94.88 419 THR A N 1
ATOM 2977 C CA . THR A 1 419 ? 19.046 18.702 16.920 1.00 94.88 419 THR A CA 1
ATOM 2978 C C . THR A 1 419 ? 18.194 18.231 18.098 1.00 94.88 419 THR A C 1
ATOM 2980 O O . THR A 1 419 ? 18.360 17.102 18.542 1.00 94.88 419 THR A O 1
ATOM 2983 N N . GLY A 1 420 ? 17.294 19.062 18.625 1.00 93.31 420 GLY A N 1
ATOM 2984 C CA . GLY A 1 420 ? 16.361 18.669 19.685 1.00 93.31 420 GLY A CA 1
ATOM 2985 C C . GLY A 1 420 ? 16.215 19.732 20.771 1.00 93.31 420 GLY A C 1
ATOM 2986 O O . GLY A 1 420 ? 16.501 20.907 20.525 1.00 93.31 420 GLY A O 1
ATOM 2987 N N . THR A 1 421 ? 15.760 19.349 21.963 1.00 93.19 421 THR A N 1
ATOM 2988 C CA . THR A 1 421 ? 15.514 20.288 23.070 1.00 93.19 421 THR A CA 1
ATOM 2989 C C . THR A 1 421 ? 16.752 20.424 23.957 1.00 93.19 421 THR A C 1
ATOM 2991 O O . THR A 1 421 ? 17.337 19.437 24.387 1.00 93.19 421 THR A O 1
ATOM 2994 N N . ASN A 1 422 ? 17.207 21.667 24.161 1.00 92.50 422 ASN A N 1
ATOM 2995 C CA . ASN A 1 422 ? 18.403 22.029 24.943 1.00 92.50 422 ASN A CA 1
ATOM 2996 C C . ASN A 1 422 ? 19.662 21.183 24.650 1.00 92.50 422 ASN A C 1
ATOM 2998 O O . ASN A 1 422 ? 20.496 20.927 25.521 1.00 92.50 422 ASN A O 1
ATOM 3002 N N . VAL A 1 423 ? 19.833 20.789 23.389 1.00 94.75 423 VAL A N 1
ATOM 3003 C CA . VAL A 1 423 ? 21.007 20.055 22.922 1.00 94.75 423 VAL A CA 1
ATOM 3004 C C . VAL A 1 423 ? 22.142 21.030 22.623 1.00 94.75 423 VAL A C 1
ATOM 3006 O O . VAL A 1 423 ? 21.949 22.058 21.973 1.00 94.75 423 VAL A O 1
ATOM 3009 N N . SER A 1 424 ? 23.350 20.731 23.093 1.00 95.31 424 SER A N 1
ATOM 3010 C CA . SER A 1 424 ? 24.525 21.585 22.881 1.00 95.31 424 SER A CA 1
ATOM 3011 C C . SER A 1 424 ? 25.804 20.768 22.775 1.00 95.31 424 SER A C 1
ATOM 3013 O O . SER A 1 424 ? 25.867 19.640 23.246 1.00 95.31 424 SER A O 1
ATOM 3015 N N . ASN A 1 425 ? 26.844 21.319 22.155 1.00 95.69 425 ASN A N 1
ATOM 3016 C CA . ASN A 1 425 ? 28.171 20.723 22.244 1.00 95.69 425 ASN A CA 1
ATOM 3017 C C . ASN A 1 425 ? 28.861 21.227 23.520 1.00 95.69 425 ASN A C 1
ATOM 3019 O O . ASN A 1 425 ? 28.903 22.437 23.764 1.00 95.69 425 ASN A O 1
ATOM 3023 N N . LYS A 1 426 ? 29.415 20.323 24.333 1.00 94.00 426 LYS A N 1
ATOM 3024 C CA . LYS A 1 426 ? 30.198 20.684 25.521 1.00 94.00 426 LYS A CA 1
ATOM 3025 C C . LYS A 1 426 ? 31.424 19.790 25.649 1.00 94.00 426 LYS A C 1
ATOM 3027 O O . LYS A 1 426 ? 31.304 18.619 25.989 1.00 94.00 426 LYS A O 1
ATOM 3032 N N . ASN A 1 427 ? 32.603 20.390 25.474 1.00 92.25 427 ASN A N 1
ATOM 3033 C CA . ASN A 1 427 ? 33.904 19.712 25.510 1.00 92.25 427 ASN A CA 1
ATOM 3034 C C . ASN A 1 427 ? 34.010 18.561 24.498 1.00 92.25 427 ASN A C 1
ATOM 3036 O O . ASN A 1 427 ? 34.482 17.490 24.865 1.00 92.25 427 ASN A O 1
ATOM 3040 N N . ASP A 1 428 ? 33.556 18.793 23.265 1.00 94.62 428 ASP A N 1
ATOM 3041 C CA . ASP A 1 428 ? 33.525 17.805 22.181 1.00 94.62 428 ASP A CA 1
ATOM 3042 C C . ASP A 1 428 ? 32.587 16.612 22.443 1.00 94.62 428 ASP A C 1
ATOM 3044 O O . ASP A 1 428 ? 32.798 15.527 21.929 1.00 94.62 428 ASP A O 1
ATOM 3048 N N . TRP A 1 429 ? 31.548 16.800 23.263 1.00 95.19 429 TRP A N 1
ATOM 3049 C CA . TRP A 1 429 ? 30.482 15.816 23.486 1.00 95.19 429 TRP A CA 1
ATOM 3050 C C . TRP A 1 429 ? 29.129 16.438 23.147 1.00 95.19 429 TRP A C 1
ATOM 3052 O O . TRP A 1 429 ? 28.885 17.612 23.457 1.00 95.19 429 TRP A O 1
ATOM 3062 N N . LEU A 1 430 ? 28.226 15.638 22.585 1.00 96.44 430 LEU A N 1
ATOM 3063 C CA . LEU A 1 430 ? 26.805 15.958 22.492 1.00 96.44 430 LEU A CA 1
ATOM 3064 C C . LEU A 1 430 ? 26.213 15.974 23.901 1.00 96.44 430 LEU A C 1
ATOM 3066 O O . LEU A 1 430 ? 26.140 14.933 24.541 1.00 96.44 430 LEU A O 1
ATOM 3070 N N . ARG A 1 431 ? 25.797 17.139 24.391 1.00 95.00 431 ARG A N 1
ATOM 3071 C CA . ARG A 1 431 ? 25.131 17.324 25.685 1.00 95.00 431 ARG A CA 1
ATOM 3072 C C . ARG A 1 431 ? 23.624 17.447 25.499 1.00 95.00 431 ARG A C 1
ATOM 3074 O O . ARG A 1 431 ? 23.181 18.279 24.711 1.00 95.00 431 ARG A O 1
ATOM 3081 N N . ILE A 1 432 ? 22.875 16.717 26.317 1.00 94.81 432 ILE A N 1
ATOM 3082 C CA . ILE A 1 432 ? 21.421 16.817 26.487 1.00 94.81 432 ILE A CA 1
ATOM 3083 C C . ILE A 1 432 ? 21.161 17.332 27.917 1.00 94.81 432 ILE A C 1
ATOM 3085 O O . ILE A 1 432 ? 21.623 16.711 28.878 1.00 94.81 432 ILE A O 1
ATOM 3089 N N . ASP A 1 433 ? 20.504 18.489 28.062 1.00 90.56 433 ASP A N 1
ATOM 3090 C CA . ASP A 1 433 ? 20.440 19.305 29.301 1.00 90.56 433 ASP A CA 1
ATOM 3091 C C . ASP A 1 433 ? 19.360 18.863 30.319 1.00 90.56 433 ASP A C 1
ATOM 3093 O O . ASP A 1 433 ? 18.640 19.675 30.903 1.00 90.56 433 ASP A O 1
ATOM 3097 N N . GLY A 1 434 ? 19.287 17.554 30.575 1.00 79.19 434 GLY A N 1
ATOM 3098 C CA . GLY A 1 434 ? 18.455 16.959 31.626 1.00 79.19 434 GLY A CA 1
ATOM 3099 C C . GLY A 1 434 ? 16.943 17.089 31.414 1.00 79.19 434 GLY A C 1
ATOM 3100 O O . GLY A 1 434 ? 16.471 17.310 30.311 1.00 79.19 434 GLY A O 1
ATOM 3101 N N . ARG A 1 435 ? 16.172 16.834 32.476 1.00 86.12 435 ARG A N 1
ATOM 3102 C CA . ARG A 1 435 ? 14.696 16.755 32.543 1.00 86.12 435 ARG A CA 1
ATOM 3103 C C . ARG A 1 435 ? 13.935 16.671 31.209 1.00 86.12 435 ARG A C 1
ATOM 3105 O O . ARG A 1 435 ? 13.276 17.622 30.788 1.00 86.12 435 ARG A O 1
ATOM 3112 N N . GLY A 1 436 ? 13.928 15.476 30.625 1.00 80.81 436 GLY A N 1
ATOM 3113 C CA . GLY A 1 436 ? 13.093 15.146 29.471 1.00 80.81 436 GLY A CA 1
ATOM 3114 C C . GLY A 1 436 ? 13.604 15.715 28.151 1.00 80.81 436 GLY A C 1
ATOM 3115 O O . GLY A 1 436 ? 12.895 15.619 27.153 1.00 80.81 436 GLY A O 1
ATOM 3116 N N . ASP A 1 437 ? 14.809 16.285 28.129 1.00 92.94 437 ASP A N 1
ATOM 3117 C CA . ASP A 1 437 ? 15.411 16.769 26.900 1.00 92.94 437 ASP A CA 1
ATOM 3118 C C . ASP A 1 437 ? 15.818 15.625 25.965 1.00 92.94 437 ASP A C 1
ATOM 3120 O O . ASP A 1 437 ? 16.207 14.533 26.400 1.00 92.94 437 ASP A O 1
ATOM 3124 N N . VAL A 1 438 ? 15.721 15.889 24.660 1.00 93.62 438 VAL A N 1
ATOM 3125 C CA . VAL A 1 438 ? 15.915 14.892 23.602 1.00 93.62 438 VAL A CA 1
ATOM 3126 C C . VAL A 1 438 ? 16.873 15.425 22.546 1.00 93.62 438 VAL A C 1
ATOM 3128 O O . VAL A 1 438 ? 16.695 16.543 22.068 1.00 93.62 438 VAL A O 1
ATOM 3131 N N . ALA A 1 439 ? 17.848 14.612 22.135 1.00 96.69 439 ALA A N 1
ATOM 3132 C CA . ALA A 1 439 ? 18.616 14.811 20.911 1.00 96.69 439 ALA A CA 1
ATOM 3133 C C . ALA A 1 439 ? 18.146 13.864 19.811 1.00 96.69 439 ALA A C 1
ATOM 3135 O O . ALA A 1 439 ? 17.941 12.677 20.045 1.00 96.69 439 ALA A O 1
ATOM 3136 N N . THR A 1 440 ? 18.004 14.384 18.597 1.00 96.69 440 THR A N 1
ATOM 3137 C CA . THR A 1 440 ? 17.460 13.650 17.459 1.00 96.69 440 THR A CA 1
ATOM 3138 C C . THR A 1 440 ? 18.296 13.846 16.203 1.00 96.69 440 THR A C 1
ATOM 3140 O O . THR A 1 440 ? 18.844 14.931 15.964 1.00 96.69 440 THR A O 1
ATOM 3143 N N . LYS A 1 441 ? 18.393 12.791 15.390 1.00 96.19 441 LYS A N 1
ATOM 3144 C CA . LYS A 1 441 ? 19.028 12.825 14.067 1.00 96.19 441 LYS A CA 1
ATOM 3145 C C . LYS A 1 441 ? 18.505 11.689 13.192 1.00 96.19 441 LYS A C 1
ATOM 3147 O O . LYS A 1 441 ? 18.373 10.559 13.649 1.00 96.19 441 LYS A O 1
ATOM 3152 N N . THR A 1 442 ? 18.259 11.980 11.914 1.00 95.94 442 THR A N 1
ATOM 3153 C CA . THR A 1 442 ? 18.007 10.945 10.898 1.00 95.94 442 THR A CA 1
ATOM 3154 C C . THR A 1 442 ? 19.293 10.662 10.137 1.00 95.94 442 THR A C 1
ATOM 3156 O O . THR A 1 442 ? 19.892 11.585 9.583 1.00 95.94 442 THR A O 1
ATOM 3159 N N . PHE A 1 443 ? 19.692 9.397 10.068 1.00 96.19 443 PHE A N 1
ATOM 3160 C CA . PHE A 1 443 ? 20.697 8.929 9.120 1.00 96.19 443 PHE A CA 1
ATOM 3161 C C . PHE A 1 443 ? 19.987 8.314 7.917 1.00 96.19 443 PHE A C 1
ATOM 3163 O O . PHE A 1 443 ? 19.137 7.444 8.083 1.00 96.19 443 PHE A O 1
ATOM 3170 N N . ASP A 1 444 ? 20.320 8.788 6.720 1.00 94.62 444 ASP A N 1
ATOM 3171 C CA . ASP A 1 444 ? 19.751 8.328 5.454 1.00 94.62 444 ASP A CA 1
ATOM 3172 C C . ASP A 1 444 ? 20.874 7.741 4.598 1.00 94.62 444 ASP A C 1
ATOM 3174 O O . ASP A 1 444 ? 21.749 8.467 4.120 1.00 94.62 444 ASP A O 1
ATOM 3178 N N . PHE A 1 445 ? 20.877 6.416 4.455 1.00 92.62 445 PHE A N 1
ATOM 3179 C CA . PHE A 1 445 ? 21.859 5.688 3.651 1.00 92.62 445 PHE A CA 1
ATOM 3180 C C . PHE A 1 445 ? 21.339 5.374 2.240 1.00 92.62 445 PHE A C 1
ATOM 3182 O O . PHE A 1 445 ? 22.066 4.797 1.429 1.00 92.62 445 PHE A O 1
ATOM 3189 N N . GLY A 1 446 ? 20.110 5.799 1.929 1.00 88.19 446 GLY A N 1
ATOM 3190 C CA . GLY A 1 446 ? 19.434 5.584 0.659 1.00 88.19 446 GLY A CA 1
ATOM 3191 C C . GLY A 1 446 ? 18.860 4.177 0.475 1.00 88.19 446 GLY A C 1
ATOM 3192 O O . GLY A 1 446 ? 19.220 3.219 1.160 1.00 88.19 446 GLY A O 1
ATOM 3193 N N . GLN A 1 447 ? 17.998 4.048 -0.537 1.00 81.50 447 GLN A N 1
ATOM 3194 C CA . GLN A 1 447 ? 17.225 2.839 -0.851 1.00 81.50 447 GLN A CA 1
ATOM 3195 C C . GLN A 1 447 ? 18.076 1.573 -1.049 1.00 81.50 447 GLN A C 1
ATOM 3197 O O . GLN A 1 447 ? 17.605 0.467 -0.801 1.00 81.50 447 GLN A O 1
ATOM 3202 N N . SER A 1 448 ? 19.339 1.705 -1.465 1.00 86.12 448 SER A N 1
ATOM 3203 C CA . SER A 1 448 ? 20.246 0.557 -1.603 1.00 86.12 448 SER A CA 1
ATOM 3204 C C . SER A 1 448 ? 20.518 -0.145 -0.269 1.00 86.12 448 SER A C 1
ATOM 3206 O O . SER A 1 448 ? 20.769 -1.346 -0.265 1.00 86.12 448 SER A O 1
ATOM 3208 N N . TYR A 1 449 ? 20.422 0.575 0.851 1.00 90.50 449 TYR A N 1
ATOM 3209 C CA . TYR A 1 449 ? 20.544 0.046 2.209 1.00 90.50 449 TYR A CA 1
ATOM 3210 C C . TYR A 1 449 ? 19.189 -0.283 2.860 1.00 90.50 449 TYR A C 1
ATOM 3212 O O . TYR A 1 449 ? 19.144 -0.583 4.054 1.00 90.50 449 TYR A O 1
ATOM 3220 N N . ALA A 1 450 ? 18.082 -0.260 2.110 1.00 88.12 450 ALA A N 1
ATOM 3221 C CA . ALA A 1 450 ? 16.762 -0.585 2.642 1.00 88.12 450 ALA A CA 1
ATOM 3222 C C . ALA A 1 450 ? 16.743 -1.960 3.329 1.00 88.12 450 ALA A C 1
ATOM 3224 O O . ALA A 1 450 ? 17.247 -2.950 2.787 1.00 88.12 450 ALA A O 1
ATOM 3225 N N . ASN A 1 451 ? 16.148 -2.013 4.525 1.00 88.69 451 ASN A N 1
ATOM 3226 C CA . ASN A 1 451 ? 16.045 -3.211 5.369 1.00 88.69 451 ASN A CA 1
ATOM 3227 C C . ASN A 1 451 ? 17.388 -3.876 5.736 1.00 88.69 451 ASN A C 1
ATOM 3229 O O . ASN A 1 451 ? 17.400 -5.009 6.218 1.00 88.69 451 ASN A O 1
ATOM 3233 N N . GLN A 1 452 ? 18.526 -3.212 5.509 1.00 92.12 452 GLN A N 1
ATOM 3234 C CA . GLN A 1 452 ? 19.819 -3.726 5.951 1.00 92.12 452 GLN A CA 1
ATOM 3235 C C . GLN A 1 452 ? 19.990 -3.501 7.450 1.00 92.12 452 GLN A C 1
ATOM 3237 O O . GLN A 1 452 ? 19.586 -2.474 7.999 1.00 92.12 452 GLN A O 1
ATOM 3242 N N . THR A 1 453 ? 20.643 -4.451 8.110 1.00 93.25 453 THR A N 1
ATOM 3243 C CA . THR A 1 453 ? 21.078 -4.284 9.495 1.00 93.25 453 THR A CA 1
ATOM 3244 C C . THR A 1 453 ? 22.396 -3.517 9.532 1.00 93.25 453 THR A C 1
ATOM 3246 O O . THR A 1 453 ? 23.375 -3.906 8.891 1.00 93.25 453 THR A O 1
ATOM 3249 N N . VAL A 1 454 ? 22.424 -2.434 10.301 1.00 95.12 454 VAL A N 1
ATOM 3250 C CA . VAL A 1 454 ? 23.617 -1.655 10.626 1.00 95.12 454 VAL A CA 1
ATOM 3251 C C . VAL A 1 454 ? 23.934 -1.802 12.107 1.00 95.12 454 VAL A C 1
ATOM 3253 O O . VAL A 1 454 ? 23.044 -1.922 12.943 1.00 95.12 454 VAL A O 1
ATOM 3256 N N . HIS A 1 455 ? 25.214 -1.778 12.433 1.00 94.69 455 HIS A N 1
ATOM 3257 C CA . HIS A 1 455 ? 25.715 -1.808 13.793 1.00 94.69 455 HIS A CA 1
ATOM 3258 C C . HIS A 1 455 ? 26.035 -0.387 14.251 1.00 94.69 455 HIS A C 1
ATOM 3260 O O . HIS A 1 455 ? 26.790 0.331 13.587 1.00 94.69 455 HIS A O 1
ATOM 3266 N N . VAL A 1 456 ? 25.460 0.017 15.376 1.00 95.12 456 VAL A N 1
ATOM 3267 C CA . VAL A 1 456 ? 25.625 1.344 15.965 1.00 95.12 456 VAL A CA 1
ATOM 3268 C C . VAL A 1 456 ? 26.465 1.215 17.221 1.00 95.12 456 VAL A C 1
ATOM 3270 O O . VAL A 1 456 ? 26.200 0.354 18.056 1.00 95.12 456 VAL A O 1
ATOM 3273 N N . THR A 1 457 ? 27.453 2.090 17.372 1.00 94.50 457 THR A N 1
ATOM 3274 C CA . THR A 1 457 ? 28.259 2.206 18.588 1.00 94.50 457 THR A CA 1
ATOM 3275 C C . THR A 1 457 ? 28.363 3.655 19.022 1.00 94.50 457 THR A C 1
ATOM 3277 O O . THR A 1 457 ? 28.554 4.516 18.169 1.00 94.50 457 THR A O 1
ATOM 3280 N N . PHE A 1 458 ? 28.302 3.931 20.318 1.00 93.38 458 PHE A N 1
ATOM 3281 C CA . PHE A 1 458 ? 28.598 5.255 20.864 1.00 93.38 458 PHE A CA 1
ATOM 3282 C C . PHE A 1 458 ? 29.085 5.150 22.305 1.00 93.38 458 PHE A C 1
ATOM 3284 O O . PHE A 1 458 ? 28.806 4.171 22.997 1.00 93.38 458 PHE A O 1
ATOM 3291 N N . ASP A 1 459 ? 29.772 6.183 22.766 1.00 92.12 459 ASP A N 1
ATOM 3292 C CA . ASP A 1 459 ? 30.155 6.344 24.159 1.00 92.12 459 ASP A CA 1
ATOM 3293 C C . ASP A 1 459 ? 29.141 7.229 24.879 1.00 92.12 459 ASP A C 1
ATOM 3295 O O . ASP A 1 459 ? 28.737 8.272 24.366 1.00 92.12 459 ASP A O 1
ATOM 3299 N N . PHE A 1 460 ? 28.752 6.836 26.089 1.00 90.81 460 PHE A N 1
ATOM 3300 C CA . PHE A 1 460 ? 27.845 7.598 26.939 1.00 90.81 460 PHE A CA 1
ATOM 3301 C C . PHE A 1 460 ? 28.426 7.822 28.330 1.00 90.81 460 PHE A C 1
ATOM 3303 O O . PHE A 1 460 ? 29.102 6.963 28.900 1.00 90.81 460 PHE A O 1
ATOM 3310 N N . LYS A 1 461 ? 28.127 8.996 28.888 1.00 89.12 461 LYS A N 1
ATOM 3311 C CA . LYS A 1 461 ? 28.327 9.312 30.304 1.00 89.12 461 LYS A CA 1
ATOM 3312 C C . LYS A 1 461 ? 27.278 10.315 30.771 1.00 89.12 461 LYS A C 1
ATOM 3314 O O . LYS A 1 461 ? 26.858 11.182 30.010 1.00 89.12 461 LYS A O 1
ATOM 3319 N N . ALA A 1 462 ? 26.946 10.273 32.052 1.00 88.56 462 ALA A N 1
ATOM 3320 C CA . ALA A 1 462 ? 26.154 11.306 32.711 1.00 88.56 462 ALA A CA 1
ATOM 3321 C C . ALA A 1 462 ? 26.991 12.081 33.741 1.00 88.56 462 ALA A C 1
ATOM 3323 O O . ALA A 1 462 ? 28.034 11.601 34.208 1.00 88.56 462 ALA A O 1
ATOM 3324 N N . ASN A 1 463 ? 26.566 13.304 34.072 1.00 86.88 463 ASN A N 1
ATOM 3325 C CA . ASN A 1 463 ? 27.280 14.137 35.044 1.00 86.88 463 ASN A CA 1
ATOM 3326 C C . ASN A 1 463 ? 27.143 13.642 36.500 1.00 86.88 463 ASN A C 1
ATOM 3328 O O . ASN A 1 463 ? 26.440 12.684 36.812 1.00 86.88 463 ASN A O 1
ATOM 3332 N N . ASP A 1 464 ? 27.828 14.328 37.418 1.00 82.06 464 ASP A N 1
ATOM 3333 C CA . ASP A 1 464 ? 27.894 13.971 38.840 1.00 82.06 464 ASP A CA 1
ATOM 3334 C C . ASP A 1 464 ? 26.582 14.192 39.611 1.00 82.06 464 ASP A C 1
ATOM 3336 O O . ASP A 1 464 ? 26.495 13.804 40.781 1.00 82.06 464 ASP A O 1
ATOM 3340 N N . LYS A 1 465 ? 25.596 14.843 38.981 1.00 83.81 465 LYS A N 1
ATOM 3341 C CA . LYS A 1 465 ? 24.278 15.146 39.547 1.00 83.81 465 LYS A CA 1
ATOM 3342 C C . LYS A 1 465 ? 23.222 14.104 39.210 1.00 83.81 465 LYS A C 1
ATOM 3344 O O . LYS A 1 465 ? 22.175 14.162 39.827 1.00 83.81 465 LYS A O 1
ATOM 3349 N N . TRP A 1 466 ? 23.507 13.191 38.283 1.00 83.75 466 TRP A N 1
ATOM 3350 C CA . TRP A 1 466 ? 22.593 12.130 37.877 1.00 83.75 466 TRP A CA 1
ATOM 3351 C C . TRP A 1 466 ? 22.318 11.156 39.029 1.00 83.75 466 TRP A C 1
ATOM 3353 O O . TRP A 1 466 ? 23.242 10.497 39.532 1.00 83.75 466 TRP A O 1
ATOM 3363 N N . ASP A 1 467 ? 21.055 11.038 39.437 1.00 77.00 467 ASP A N 1
ATOM 3364 C CA . ASP A 1 467 ? 20.648 10.229 40.581 1.00 77.00 467 ASP A CA 1
ATOM 3365 C C . ASP A 1 467 ? 20.325 8.789 40.145 1.00 77.00 467 ASP A C 1
ATOM 3367 O O . ASP A 1 467 ? 19.191 8.387 39.907 1.00 77.00 467 ASP A O 1
ATOM 3371 N N . ALA A 1 468 ? 21.367 7.955 40.116 1.00 62.16 468 ALA A N 1
ATOM 3372 C CA . ALA A 1 468 ? 21.329 6.530 39.753 1.00 62.16 468 ALA A CA 1
ATOM 3373 C C . ALA A 1 468 ? 20.320 5.648 40.531 1.00 62.16 468 ALA A C 1
ATOM 3375 O O . ALA A 1 468 ? 20.098 4.491 40.178 1.00 62.16 468 ALA A O 1
ATOM 3376 N N . ASN A 1 469 ? 19.750 6.155 41.628 1.00 57.94 469 ASN A N 1
ATOM 3377 C CA . ASN A 1 469 ? 19.007 5.371 42.616 1.00 57.94 469 ASN A CA 1
ATOM 3378 C C . ASN A 1 469 ? 17.486 5.607 42.540 1.00 57.94 469 ASN A C 1
ATOM 3380 O O . ASN A 1 469 ? 16.734 4.959 43.269 1.00 57.94 469 ASN A O 1
ATOM 3384 N N . THR A 1 470 ? 17.041 6.554 41.710 1.00 60.06 470 THR A N 1
ATOM 3385 C CA . THR A 1 470 ? 15.659 7.042 41.638 1.00 60.06 470 THR A CA 1
ATOM 3386 C C . THR A 1 470 ? 15.296 7.329 40.186 1.00 60.06 470 THR A C 1
ATOM 3388 O O . THR A 1 470 ? 15.656 8.382 39.699 1.00 60.06 470 THR A O 1
ATOM 3391 N N . SER A 1 471 ? 14.592 6.416 39.511 1.00 70.69 471 SER A N 1
ATOM 3392 C CA . SER A 1 471 ? 13.868 6.593 38.227 1.00 70.69 471 SER A CA 1
ATOM 3393 C C . SER A 1 471 ? 14.592 7.183 36.994 1.00 70.69 471 SER A C 1
ATOM 3395 O O . SER A 1 471 ? 14.041 7.087 35.896 1.00 70.69 471 SER A O 1
ATOM 3397 N N . ASP A 1 472 ? 15.787 7.755 37.127 1.00 81.94 472 ASP A N 1
ATOM 3398 C CA . ASP A 1 472 ? 16.495 8.440 36.054 1.00 81.94 472 ASP A CA 1
ATOM 3399 C C . ASP A 1 472 ? 17.100 7.428 35.079 1.00 81.94 472 ASP A C 1
ATOM 3401 O O . ASP A 1 472 ? 17.736 6.444 35.472 1.00 81.94 472 ASP A O 1
ATOM 3405 N N . SER A 1 473 ? 16.932 7.687 33.787 1.00 84.12 473 SER A N 1
ATOM 3406 C CA . SER A 1 473 ? 17.394 6.793 32.725 1.00 84.12 473 SER A CA 1
ATOM 3407 C C . SER A 1 473 ? 17.849 7.550 31.491 1.00 84.12 473 SER A C 1
ATOM 3409 O O . SER A 1 473 ? 17.319 8.609 31.151 1.00 84.12 473 SER A O 1
ATOM 3411 N N . PHE A 1 474 ? 18.845 6.993 30.807 1.00 87.94 474 PHE A N 1
ATOM 3412 C CA . PHE A 1 474 ? 19.104 7.356 29.424 1.00 87.94 474 PHE A CA 1
ATOM 3413 C C . PHE A 1 474 ? 18.316 6.403 28.535 1.00 87.94 474 PHE A C 1
ATOM 3415 O O . PHE A 1 474 ? 18.514 5.184 28.597 1.00 87.94 474 PHE A O 1
ATOM 3422 N N . ARG A 1 475 ? 17.401 6.966 27.748 1.00 88.06 475 ARG A N 1
ATOM 3423 C CA . ARG A 1 475 ? 16.570 6.205 26.820 1.00 88.06 475 ARG A CA 1
ATOM 3424 C C . ARG A 1 475 ? 17.003 6.491 25.405 1.00 88.06 475 ARG A C 1
ATOM 3426 O O . ARG A 1 475 ? 17.342 7.621 25.064 1.00 88.06 475 ARG A O 1
ATOM 3433 N N . MET A 1 476 ? 16.961 5.459 24.587 1.00 90.25 476 MET A N 1
ATOM 3434 C CA . MET A 1 476 ? 17.225 5.586 23.169 1.00 90.25 476 MET A CA 1
ATOM 3435 C C . MET A 1 476 ? 16.131 4.884 22.397 1.00 90.25 476 MET A C 1
ATOM 3437 O O . MET A 1 476 ? 15.915 3.687 22.594 1.00 90.25 476 MET A O 1
ATOM 3441 N N . ALA A 1 477 ? 15.505 5.616 21.487 1.00 90.62 477 ALA A N 1
ATOM 3442 C CA . ALA A 1 477 ? 14.591 5.065 20.510 1.00 90.62 477 ALA A CA 1
ATOM 3443 C C . ALA A 1 477 ? 15.174 5.186 19.103 1.00 90.62 477 ALA A C 1
ATOM 3445 O O . ALA A 1 477 ? 15.866 6.151 18.773 1.00 90.62 477 ALA A O 1
ATOM 3446 N N . VAL A 1 478 ? 14.895 4.184 18.275 1.00 92.19 478 VAL A N 1
ATOM 3447 C CA . VAL A 1 478 ? 15.184 4.224 16.845 1.00 92.19 478 VAL A CA 1
ATOM 3448 C C . VAL A 1 478 ? 13.903 3.926 16.092 1.00 92.19 478 VAL A C 1
ATOM 3450 O O . VAL A 1 478 ? 13.258 2.912 16.352 1.00 92.19 478 VAL A O 1
ATOM 3453 N N . ASN A 1 479 ? 13.516 4.821 15.184 1.00 89.62 479 ASN A N 1
ATOM 3454 C CA . ASN A 1 479 ? 12.248 4.748 14.455 1.00 89.62 479 ASN A CA 1
ATOM 3455 C C . ASN A 1 479 ? 11.040 4.550 15.403 1.00 89.62 479 ASN A C 1
ATOM 3457 O O . ASN A 1 479 ? 10.138 3.769 15.111 1.00 89.62 479 ASN A O 1
ATOM 3461 N N . GLY A 1 480 ? 11.054 5.218 16.565 1.00 84.75 480 GLY A N 1
ATOM 3462 C CA . GLY A 1 480 ? 9.998 5.141 17.585 1.00 84.75 480 GLY A CA 1
ATOM 3463 C C . GLY A 1 480 ? 10.024 3.894 18.481 1.00 84.75 480 GLY A C 1
ATOM 3464 O O . GLY A 1 480 ? 9.188 3.777 19.374 1.00 84.75 480 GLY A O 1
ATOM 3465 N N . VAL A 1 481 ? 10.971 2.968 18.288 1.00 84.69 481 VAL A N 1
ATOM 3466 C CA . VAL A 1 481 ? 11.131 1.772 19.131 1.00 84.69 481 VAL A CA 1
ATOM 3467 C C . VAL A 1 481 ? 12.253 1.992 20.139 1.00 84.69 481 VAL A C 1
ATOM 3469 O O . VAL A 1 481 ? 13.394 2.216 19.740 1.00 84.69 481 VAL A O 1
ATOM 3472 N N . GLU A 1 482 ? 11.959 1.896 21.438 1.00 87.38 482 GLU A N 1
ATOM 3473 C CA . GLU A 1 482 ? 12.969 1.986 22.501 1.00 87.38 482 GLU A CA 1
ATOM 3474 C C . GLU A 1 482 ? 13.917 0.772 22.441 1.00 87.38 482 GLU A C 1
ATOM 3476 O O . GLU A 1 482 ? 13.501 -0.372 22.616 1.00 87.38 482 GLU A O 1
ATOM 3481 N N . ILE A 1 483 ? 15.199 1.021 22.163 1.00 81.06 483 ILE A N 1
ATOM 3482 C CA . ILE A 1 483 ? 16.241 -0.006 22.000 1.00 81.06 483 ILE A CA 1
ATOM 3483 C C . ILE A 1 483 ? 16.997 -0.248 23.307 1.00 81.06 483 ILE A C 1
ATOM 3485 O O . ILE A 1 483 ? 17.490 -1.347 23.558 1.00 81.06 483 ILE A O 1
ATOM 3489 N N . SER A 1 484 ? 17.117 0.782 24.143 1.00 74.50 484 SER A N 1
ATOM 3490 C CA . SER A 1 484 ? 17.838 0.684 25.405 1.00 74.50 484 SER A CA 1
ATOM 3491 C C . SER A 1 484 ? 17.273 1.646 26.439 1.00 74.50 484 SER A C 1
ATOM 3493 O O . SER A 1 484 ? 16.971 2.799 26.128 1.00 74.50 484 SER A O 1
ATOM 3495 N N . ASN A 1 485 ? 17.202 1.154 27.674 1.00 72.94 485 ASN A N 1
ATOM 3496 C CA . ASN A 1 485 ? 16.887 1.916 28.869 1.00 72.94 485 ASN A CA 1
ATOM 3497 C C . ASN A 1 485 ? 17.980 1.639 29.902 1.00 72.94 485 ASN A C 1
ATOM 3499 O O . ASN A 1 485 ? 18.038 0.545 30.470 1.00 72.94 485 ASN A O 1
ATOM 3503 N N . VAL A 1 486 ? 18.881 2.600 30.100 1.00 65.94 486 VAL A N 1
ATOM 3504 C CA . VAL A 1 486 ? 20.073 2.400 30.927 1.00 65.94 486 VAL A CA 1
ATOM 3505 C C . VAL A 1 486 ? 19.973 3.216 32.217 1.00 65.94 486 VAL A C 1
ATOM 3507 O O . VAL A 1 486 ? 20.053 4.448 32.168 1.00 65.94 486 VAL A O 1
ATOM 3510 N N . PRO A 1 487 ? 19.864 2.561 33.388 1.00 62.38 487 PRO A N 1
ATOM 3511 C CA . PRO A 1 487 ? 20.130 3.194 34.674 1.00 62.38 487 PRO A CA 1
ATOM 3512 C C . PRO A 1 487 ? 21.641 3.444 34.804 1.00 62.38 487 PRO A C 1
ATOM 3514 O O . PRO A 1 487 ? 22.439 2.511 34.701 1.00 62.38 487 PRO A O 1
ATOM 3517 N N . TYR A 1 488 ? 22.059 4.693 35.008 1.00 64.62 488 TYR A N 1
ATOM 3518 C CA . TYR A 1 488 ? 23.483 5.048 35.031 1.00 64.62 488 TYR A CA 1
ATOM 3519 C C . TYR A 1 488 ? 24.178 4.682 36.352 1.00 64.62 488 TYR A C 1
ATOM 3521 O O . TYR A 1 488 ? 23.639 4.919 37.427 1.00 64.62 488 TYR A O 1
ATOM 3529 N N . GLY A 1 489 ? 25.421 4.194 36.288 1.00 57.41 489 GLY A N 1
ATOM 3530 C CA . GLY A 1 489 ? 26.345 4.116 37.425 1.00 57.41 489 GLY A CA 1
ATOM 3531 C C . GLY A 1 489 ? 27.369 5.260 37.389 1.00 57.41 489 GLY A C 1
ATOM 3532 O O . GLY A 1 489 ? 28.006 5.493 36.372 1.00 57.41 489 GLY A O 1
ATOM 3533 N N . LYS A 1 490 ? 27.547 5.985 38.502 1.00 56.97 490 LYS A N 1
ATOM 3534 C CA . LYS A 1 490 ? 28.352 7.227 38.606 1.00 56.97 490 LYS A CA 1
ATOM 3535 C C . LYS A 1 490 ? 29.713 7.236 37.865 1.00 56.97 490 LYS A C 1
ATOM 3537 O O . LYS A 1 490 ? 30.603 6.455 38.187 1.00 56.97 490 LYS A O 1
ATOM 3542 N N . ASN A 1 491 ? 29.924 8.292 37.068 1.00 57.88 491 ASN A N 1
ATOM 3543 C CA . ASN A 1 491 ? 31.193 8.843 36.544 1.00 57.88 491 ASN A CA 1
ATOM 3544 C C . ASN A 1 491 ? 32.064 7.948 35.635 1.00 57.88 491 ASN A C 1
ATOM 3546 O O . ASN A 1 491 ? 33.253 8.241 35.477 1.00 57.88 491 ASN A O 1
ATOM 3550 N N . ALA A 1 492 ? 31.510 6.905 35.019 1.00 73.62 492 ALA A N 1
ATOM 3551 C CA . ALA A 1 492 ? 32.210 6.118 34.003 1.00 73.62 492 ALA A CA 1
ATOM 3552 C C . ALA A 1 492 ? 31.725 6.488 32.591 1.00 73.62 492 ALA A C 1
ATOM 3554 O O . ALA A 1 492 ? 30.554 6.801 32.392 1.00 73.62 492 ALA A O 1
ATOM 3555 N N . THR A 1 493 ? 32.642 6.480 31.622 1.00 88.00 493 THR A N 1
ATOM 3556 C CA . THR A 1 493 ? 32.275 6.442 30.203 1.00 88.00 493 THR A CA 1
ATOM 3557 C C . THR A 1 493 ? 32.086 4.983 29.821 1.00 88.00 493 THR A C 1
ATOM 3559 O O . THR A 1 493 ? 33.037 4.209 29.942 1.00 88.00 493 THR A O 1
ATOM 3562 N N . ASP A 1 494 ? 30.900 4.642 29.332 1.00 86.56 494 ASP A N 1
ATOM 3563 C CA . ASP A 1 494 ? 30.570 3.302 28.858 1.00 86.56 494 ASP A CA 1
ATOM 3564 C C . ASP A 1 494 ? 30.287 3.332 27.354 1.00 86.56 494 ASP A C 1
ATOM 3566 O O . ASP A 1 494 ? 29.630 4.248 26.855 1.00 86.56 494 ASP A O 1
ATOM 3570 N N . THR A 1 495 ? 30.768 2.319 26.635 1.00 90.19 495 THR A N 1
ATOM 3571 C CA . THR A 1 495 ? 30.482 2.140 25.208 1.00 90.19 495 THR A CA 1
ATOM 3572 C C . THR A 1 495 ? 29.263 1.244 25.041 1.00 90.19 495 THR A C 1
ATOM 3574 O O . THR A 1 495 ? 29.219 0.128 25.563 1.00 90.19 495 THR A O 1
ATOM 3577 N N . TYR A 1 496 ? 28.298 1.713 24.262 1.00 88.19 496 TYR A N 1
ATOM 3578 C CA . TYR A 1 496 ? 27.088 0.987 23.907 1.00 88.19 496 TYR A CA 1
ATOM 3579 C C . TYR A 1 496 ? 27.165 0.552 22.455 1.00 88.19 496 TYR A C 1
ATOM 3581 O O . TYR A 1 496 ? 27.638 1.299 21.600 1.00 88.19 496 TYR A O 1
ATOM 3589 N N . SER A 1 497 ? 26.694 -0.663 22.185 1.00 91.81 497 SER A N 1
ATOM 3590 C CA . SER A 1 497 ? 26.662 -1.236 20.845 1.00 91.81 497 SER A CA 1
ATOM 3591 C C . SER A 1 497 ? 25.394 -2.048 20.631 1.00 91.81 497 SER A C 1
ATOM 3593 O O . SER A 1 497 ? 25.043 -2.859 21.491 1.00 91.81 497 SER A O 1
ATOM 3595 N N . PHE A 1 498 ? 24.734 -1.870 19.496 1.00 91.44 498 PHE A N 1
ATOM 3596 C CA . PHE A 1 498 ? 23.496 -2.568 19.160 1.00 91.44 498 PHE A CA 1
ATOM 3597 C C . PHE A 1 498 ? 23.290 -2.573 17.648 1.00 91.44 498 PHE A C 1
ATOM 3599 O O . PHE A 1 498 ? 23.871 -1.766 16.922 1.00 91.44 498 PHE A O 1
ATOM 3606 N N . ASP A 1 499 ? 22.446 -3.487 17.188 1.00 92.88 499 ASP A N 1
ATOM 3607 C CA . ASP A 1 499 ? 22.069 -3.583 15.786 1.00 92.88 499 ASP A CA 1
ATOM 3608 C C . ASP A 1 499 ? 20.738 -2.864 15.547 1.00 92.88 499 ASP A C 1
ATOM 3610 O O . ASP A 1 499 ? 19.788 -2.994 16.320 1.00 92.88 499 ASP A O 1
ATOM 3614 N N . VAL A 1 500 ? 20.672 -2.116 14.451 1.00 92.81 500 VAL A N 1
ATOM 3615 C CA . VAL A 1 500 ? 19.481 -1.423 13.960 1.00 92.81 500 VAL A CA 1
ATOM 3616 C C . VAL A 1 500 ? 19.184 -1.938 12.567 1.00 92.81 500 VAL A C 1
ATOM 3618 O O . VAL A 1 500 ? 20.068 -1.972 11.716 1.00 92.81 500 VAL A O 1
ATOM 3621 N N . THR A 1 501 ? 17.934 -2.298 12.299 1.00 93.19 501 THR A N 1
ATOM 3622 C CA . THR A 1 501 ? 17.489 -2.523 10.919 1.00 93.19 501 THR A CA 1
ATOM 3623 C C . THR A 1 501 ? 16.975 -1.206 10.358 1.00 93.19 501 THR A C 1
ATOM 3625 O O . THR A 1 501 ? 16.100 -0.581 10.958 1.00 93.19 501 THR A O 1
ATOM 3628 N N . LEU A 1 502 ? 17.555 -0.767 9.242 1.00 92.69 502 LEU A N 1
ATOM 3629 C CA . LEU A 1 502 ? 17.118 0.432 8.534 1.00 92.69 502 LEU A CA 1
ATOM 3630 C C . LEU A 1 502 ? 15.710 0.231 7.975 1.00 92.69 502 LEU A C 1
ATOM 3632 O O . LEU A 1 502 ? 15.314 -0.892 7.663 1.00 92.69 502 LEU A O 1
ATOM 3636 N N . ASP A 1 503 ? 14.966 1.319 7.822 1.00 88.31 503 ASP A N 1
ATOM 3637 C CA . ASP A 1 503 ? 13.627 1.258 7.251 1.00 88.31 503 ASP A CA 1
ATOM 3638 C C . ASP A 1 503 ? 13.641 0.859 5.759 1.00 88.31 503 ASP A C 1
ATOM 3640 O O . ASP A 1 503 ? 14.688 0.667 5.124 1.00 88.31 503 ASP A O 1
ATOM 3644 N N . ALA A 1 504 ? 12.447 0.748 5.174 1.00 83.06 504 ALA A N 1
ATOM 3645 C CA . ALA A 1 504 ? 12.276 0.416 3.763 1.00 83.06 504 ALA A CA 1
ATOM 3646 C C . ALA A 1 504 ? 12.862 1.469 2.806 1.00 83.06 504 ALA A C 1
ATOM 3648 O O . ALA A 1 504 ? 12.925 1.196 1.615 1.00 83.06 504 ALA A O 1
ATOM 3649 N N . SER A 1 505 ? 13.278 2.637 3.305 1.00 82.12 505 SER A N 1
ATOM 3650 C CA . SER A 1 505 ? 13.974 3.691 2.560 1.00 82.12 505 SER A CA 1
ATOM 3651 C C . SER A 1 505 ? 15.481 3.752 2.858 1.00 82.12 505 SER A C 1
ATOM 3653 O O . SER A 1 505 ? 16.176 4.613 2.320 1.00 82.12 505 SER A O 1
ATOM 3655 N N . GLY A 1 506 ? 16.001 2.858 3.708 1.00 90.56 506 GLY A N 1
ATOM 3656 C CA . GLY A 1 506 ? 17.401 2.849 4.137 1.00 90.56 506 GLY A CA 1
ATOM 3657 C C . GLY A 1 506 ? 17.739 3.906 5.191 1.00 90.56 506 GLY A C 1
ATOM 3658 O O . GLY A 1 506 ? 18.893 4.333 5.278 1.00 90.56 506 GLY A O 1
ATOM 3659 N N . LYS A 1 507 ? 16.756 4.347 5.986 1.00 93.38 507 LYS A N 1
ATOM 3660 C CA . LYS A 1 507 ? 16.923 5.387 7.010 1.00 93.38 507 LYS A CA 1
ATOM 3661 C C . LYS A 1 507 ? 16.768 4.850 8.430 1.00 93.38 507 LYS A C 1
ATOM 3663 O O . LYS A 1 507 ? 16.132 3.825 8.676 1.00 93.38 507 LYS A O 1
ATOM 3668 N N . ALA A 1 508 ? 17.350 5.577 9.377 1.00 95.44 508 ALA A N 1
ATOM 3669 C CA . ALA A 1 508 ? 17.136 5.391 10.806 1.00 95.44 508 ALA A CA 1
ATOM 3670 C C . ALA A 1 508 ? 17.065 6.749 11.512 1.00 95.44 508 ALA A C 1
ATOM 3672 O O . ALA A 1 508 ? 18.007 7.544 11.456 1.00 95.44 508 ALA A O 1
ATOM 3673 N N . TYR A 1 509 ? 15.942 7.004 12.177 1.00 95.25 509 TYR A N 1
ATOM 3674 C CA . TYR A 1 509 ? 15.718 8.153 13.041 1.00 95.25 509 TYR A CA 1
ATOM 3675 C C . TYR A 1 509 ? 16.067 7.792 14.479 1.00 95.25 509 TYR A C 1
ATOM 3677 O O . TYR A 1 509 ? 15.439 6.909 15.054 1.00 95.25 509 TYR A O 1
ATOM 3685 N N . PHE A 1 510 ? 17.065 8.456 15.049 1.00 95.38 510 PHE A N 1
ATOM 3686 C CA . PHE A 1 510 ? 17.493 8.257 16.428 1.00 95.38 510 PHE A CA 1
ATOM 3687 C C . PHE A 1 510 ? 16.919 9.348 17.318 1.00 95.38 510 PHE A C 1
ATOM 3689 O O . PHE A 1 510 ? 17.014 10.529 16.978 1.00 95.38 510 PHE A O 1
ATOM 3696 N N . GLU A 1 511 ? 16.421 8.943 18.480 1.00 95.19 511 GLU A N 1
ATOM 3697 C CA . GLU A 1 511 ? 16.032 9.809 19.587 1.00 95.19 511 GLU A CA 1
ATOM 3698 C C . GLU A 1 511 ? 16.785 9.370 20.841 1.00 95.19 511 GLU A C 1
ATOM 3700 O O . GLU A 1 511 ? 16.711 8.216 21.259 1.00 95.19 511 GLU A O 1
ATOM 3705 N N . LEU A 1 512 ? 17.537 10.294 21.426 1.00 94.12 512 LEU A N 1
ATOM 3706 C CA . LEU A 1 512 ? 18.344 10.099 22.622 1.00 94.12 512 LEU A CA 1
ATOM 3707 C C . LEU A 1 512 ? 17.777 10.991 23.722 1.00 94.12 512 LEU A C 1
ATOM 3709 O O . LEU A 1 512 ? 17.824 12.212 23.598 1.00 94.12 512 LEU A O 1
ATOM 3713 N N . THR A 1 513 ? 17.258 10.407 24.795 1.00 91.69 513 THR A N 1
ATOM 3714 C CA . THR A 1 513 ? 16.497 11.129 25.820 1.00 91.69 513 THR A CA 1
ATOM 3715 C C . THR A 1 513 ? 17.171 11.044 27.181 1.00 91.69 513 THR A C 1
ATOM 3717 O O . THR A 1 513 ? 17.457 9.957 27.693 1.00 91.69 513 THR A O 1
ATOM 3720 N N . ALA A 1 514 ? 17.351 12.205 27.813 1.00 90.19 514 ALA A N 1
ATOM 3721 C CA . ALA A 1 514 ? 17.698 12.305 29.224 1.00 90.19 514 ALA A CA 1
ATOM 3722 C C . ALA A 1 514 ? 16.413 12.277 30.069 1.00 90.19 514 ALA A C 1
ATOM 3724 O O . ALA A 1 514 ? 15.825 13.312 30.386 1.00 90.19 514 ALA A O 1
ATOM 3725 N N . SER A 1 515 ? 15.948 11.078 30.429 1.00 87.69 515 SER A N 1
ATOM 3726 C CA . SER A 1 515 ? 14.736 10.890 31.234 1.00 87.69 515 SER A CA 1
ATOM 3727 C C . SER A 1 515 ? 15.056 11.082 32.715 1.00 87.69 515 SER A C 1
ATOM 3729 O O . SER A 1 515 ? 15.179 10.107 33.458 1.00 87.69 515 SER A O 1
ATOM 3731 N N . THR A 1 516 ? 15.205 12.339 33.127 1.00 86.06 516 THR A N 1
ATOM 3732 C CA . THR A 1 516 ? 15.577 12.722 34.495 1.00 86.06 516 THR A CA 1
ATOM 3733 C C . THR A 1 516 ? 14.555 13.664 35.132 1.00 86.06 516 THR A C 1
ATOM 3735 O O . THR A 1 516 ? 13.617 14.130 34.477 1.00 86.06 516 THR A O 1
ATOM 3738 N N . ASN A 1 517 ? 14.711 13.956 36.422 1.00 82.12 517 ASN A N 1
ATOM 3739 C CA . ASN A 1 517 ? 13.793 14.818 37.169 1.00 82.12 517 ASN A CA 1
ATOM 3740 C C . ASN A 1 517 ? 14.293 16.275 37.329 1.00 82.12 517 ASN A C 1
ATOM 3742 O O . ASN A 1 517 ? 13.536 17.142 37.779 1.00 82.12 517 ASN A O 1
ATOM 3746 N N . SER A 1 518 ? 15.524 16.577 36.902 1.00 83.81 518 SER A N 1
ATOM 3747 C CA . SER A 1 518 ? 16.174 17.882 37.053 1.00 83.81 518 SER A CA 1
ATOM 3748 C C . SER A 1 518 ? 16.999 18.293 35.825 1.00 83.81 518 SER A C 1
ATOM 3750 O O . SER A 1 518 ? 17.782 17.520 35.283 1.00 83.81 518 SER A O 1
ATOM 3752 N N . ASN A 1 519 ? 16.939 19.575 35.448 1.00 82.00 519 ASN A N 1
ATOM 3753 C CA . ASN A 1 519 ? 17.757 20.176 34.373 1.00 82.00 519 ASN A CA 1
ATOM 3754 C C . ASN A 1 519 ? 19.238 20.361 34.775 1.00 82.00 519 ASN A C 1
ATOM 3756 O O . ASN A 1 519 ? 19.945 21.218 34.254 1.00 82.00 519 ASN A O 1
ATOM 3760 N N . LYS A 1 520 ? 19.692 19.679 35.827 1.00 84.94 520 LYS A N 1
ATOM 3761 C CA . LYS A 1 520 ? 21.103 19.644 36.233 1.00 84.94 520 LYS A CA 1
ATOM 3762 C C . LYS A 1 520 ? 21.717 18.273 36.002 1.00 84.94 520 LYS A C 1
ATOM 3764 O O . LYS A 1 520 ? 22.882 18.105 36.343 1.00 84.94 520 LYS A O 1
ATOM 3769 N N . GLU A 1 521 ? 20.954 17.320 35.483 1.00 88.12 521 GLU A N 1
ATOM 3770 C CA . GLU A 1 521 ? 21.333 15.927 35.257 1.00 88.12 521 GLU A CA 1
ATOM 3771 C C . GLU A 1 521 ? 21.578 15.738 33.758 1.00 88.12 521 GLU A C 1
ATOM 3773 O O . GLU A 1 521 ? 20.690 15.366 33.000 1.00 88.12 521 GLU A O 1
ATOM 3778 N N . ASP A 1 522 ? 22.788 16.067 33.312 1.00 89.75 522 ASP A N 1
ATOM 3779 C CA . ASP A 1 522 ? 23.122 16.082 31.889 1.00 89.75 522 ASP A CA 1
ATOM 3780 C C . ASP A 1 522 ? 23.528 14.688 31.398 1.00 89.75 522 ASP A C 1
ATOM 3782 O O . ASP A 1 522 ? 24.356 14.023 32.037 1.00 89.75 522 ASP A O 1
ATOM 3786 N N . ALA A 1 523 ? 23.057 14.321 30.205 1.00 91.44 523 ALA A N 1
ATOM 3787 C CA . ALA A 1 523 ? 23.561 13.189 29.431 1.00 91.44 523 ALA A CA 1
ATOM 3788 C C . ALA A 1 523 ? 24.567 13.668 28.375 1.00 91.44 523 ALA A C 1
ATOM 3790 O O . ALA A 1 523 ? 24.375 14.713 27.749 1.00 91.44 523 ALA A O 1
ATOM 3791 N N . PHE A 1 524 ? 25.632 12.894 28.166 1.00 92.94 524 PHE A N 1
ATOM 3792 C CA . PHE A 1 524 ? 26.655 13.166 27.163 1.00 92.94 524 PHE A CA 1
ATOM 3793 C C . PHE A 1 524 ? 26.885 11.953 26.268 1.00 92.94 524 PHE A C 1
ATOM 3795 O O . PHE A 1 524 ? 27.085 10.851 26.778 1.00 92.94 524 PHE A O 1
ATOM 3802 N N . VAL A 1 525 ? 26.941 12.186 24.957 1.00 93.81 525 VAL A N 1
ATOM 3803 C CA . VAL A 1 525 ? 27.232 11.172 23.934 1.00 93.81 525 VAL A CA 1
ATOM 3804 C C . VAL A 1 525 ? 28.410 11.607 23.059 1.00 93.81 525 VAL A C 1
ATOM 3806 O O . VAL A 1 525 ? 28.543 12.789 22.742 1.00 93.81 525 VAL A O 1
ATOM 3809 N N . ASP A 1 526 ? 29.274 10.663 22.694 1.00 93.56 526 ASP A N 1
ATOM 3810 C CA . ASP A 1 526 ? 30.405 10.864 21.777 1.00 93.56 526 ASP A CA 1
ATOM 3811 C C . ASP A 1 526 ? 30.721 9.574 20.998 1.00 93.56 526 ASP A C 1
ATOM 3813 O O . ASP A 1 526 ? 30.131 8.526 21.262 1.00 93.56 526 ASP A O 1
ATOM 3817 N N . ASN A 1 527 ? 31.620 9.644 20.014 1.00 92.94 527 ASN A N 1
ATOM 3818 C CA . ASN A 1 527 ? 32.050 8.528 19.167 1.00 92.94 527 ASN A CA 1
ATOM 3819 C C . ASN A 1 527 ? 30.873 7.768 18.537 1.00 92.94 527 ASN A C 1
ATOM 3821 O O . ASN A 1 527 ? 30.896 6.539 18.430 1.00 92.94 527 ASN A O 1
ATOM 3825 N N . PHE A 1 528 ? 29.835 8.502 18.130 1.00 95.19 528 PHE A N 1
ATOM 3826 C CA . PHE A 1 528 ? 28.640 7.914 17.549 1.00 95.19 528 PHE A CA 1
ATOM 3827 C C . PHE A 1 528 ? 28.951 7.440 16.132 1.00 95.19 528 PHE A C 1
ATOM 3829 O O . PHE A 1 528 ? 29.138 8.225 15.204 1.00 95.19 528 PHE A O 1
ATOM 3836 N N . LYS A 1 529 ? 29.013 6.128 15.953 1.00 96.19 529 LYS A N 1
ATOM 3837 C CA . LYS A 1 529 ? 29.458 5.489 14.725 1.00 96.19 529 LYS A CA 1
ATOM 3838 C C . LYS A 1 529 ? 28.442 4.461 14.269 1.00 96.19 529 LYS A C 1
ATOM 3840 O O . LYS A 1 529 ? 27.984 3.633 15.049 1.00 96.19 529 LYS A O 1
ATOM 3845 N N . ILE A 1 530 ? 28.151 4.483 12.973 1.00 96.75 530 ILE A N 1
ATOM 3846 C CA . ILE A 1 530 ? 27.327 3.481 12.306 1.00 96.75 530 ILE A CA 1
ATOM 3847 C C . ILE A 1 530 ? 28.206 2.744 11.304 1.00 96.75 530 ILE A C 1
ATOM 3849 O O . ILE A 1 530 ? 28.804 3.353 10.412 1.00 96.75 530 ILE A O 1
ATOM 3853 N N . THR A 1 531 ? 28.280 1.426 11.440 1.00 96.81 531 THR A N 1
ATOM 3854 C CA . THR A 1 531 ? 28.886 0.530 10.453 1.00 96.81 531 THR A CA 1
ATOM 3855 C C . THR A 1 531 ? 27.823 -0.357 9.834 1.00 96.81 531 THR A C 1
ATOM 3857 O O . THR A 1 531 ? 26.915 -0.795 10.527 1.00 96.81 531 THR A O 1
ATOM 3860 N N . GLY A 1 532 ? 27.924 -0.638 8.544 1.00 94.94 532 GLY A N 1
ATOM 3861 C CA . GLY A 1 532 ? 26.985 -1.518 7.860 1.00 94.94 532 GLY A CA 1
ATOM 3862 C C . GLY A 1 532 ? 27.660 -2.356 6.785 1.00 94.94 532 GLY A C 1
ATOM 3863 O O . GLY A 1 532 ? 28.852 -2.170 6.505 1.00 94.94 532 GLY A O 1
ATOM 3864 N N . PRO A 1 533 ? 26.916 -3.292 6.179 1.00 94.62 533 PRO A N 1
ATOM 3865 C CA . PRO A 1 533 ? 27.454 -4.152 5.142 1.00 94.62 533 PRO A CA 1
ATOM 3866 C C . PRO A 1 533 ? 27.951 -3.315 3.964 1.00 94.62 533 PRO A C 1
ATOM 3868 O O . PRO A 1 533 ? 27.272 -2.411 3.491 1.00 94.62 533 PRO A O 1
ATOM 3871 N N . GLN A 1 534 ? 29.129 -3.637 3.442 1.00 93.81 534 GLN A N 1
ATOM 3872 C CA . GLN A 1 534 ? 29.563 -3.090 2.168 1.00 93.81 534 GLN A CA 1
ATOM 3873 C C . GLN A 1 534 ? 28.670 -3.658 1.066 1.00 93.81 534 GLN A C 1
ATOM 3875 O O . GLN A 1 534 ? 28.671 -4.868 0.827 1.00 93.81 534 GLN A O 1
ATOM 3880 N N . LEU A 1 535 ? 27.957 -2.778 0.371 1.00 91.44 535 LEU A N 1
ATOM 3881 C CA . LEU A 1 535 ? 27.129 -3.148 -0.768 1.00 91.44 535 LEU A CA 1
ATOM 3882 C C . LEU A 1 535 ? 27.879 -2.936 -2.083 1.00 91.44 535 LEU A C 1
ATOM 3884 O O . LEU A 1 535 ? 28.514 -1.899 -2.289 1.00 91.44 535 LEU A O 1
ATOM 3888 N N . VAL A 1 536 ? 27.788 -3.913 -2.984 1.00 88.75 536 VAL A N 1
ATOM 3889 C CA . VAL A 1 536 ? 28.305 -3.814 -4.354 1.00 88.75 536 VAL A CA 1
ATOM 3890 C C . VAL A 1 536 ? 27.139 -3.929 -5.338 1.00 88.75 536 VAL A C 1
ATOM 3892 O O . VAL A 1 536 ? 26.385 -4.904 -5.256 1.00 88.75 536 VAL A O 1
ATOM 3895 N N . PRO A 1 537 ? 26.979 -2.960 -6.260 1.00 89.25 537 PRO A N 1
ATOM 3896 C CA . PRO A 1 537 ? 25.988 -3.050 -7.319 1.00 89.25 537 PRO A CA 1
ATOM 3897 C C . PRO A 1 537 ? 26.424 -4.068 -8.374 1.00 89.25 537 PRO A C 1
ATOM 3899 O O . PRO A 1 537 ? 27.568 -4.069 -8.831 1.00 89.25 537 PRO A O 1
ATOM 3902 N N . THR A 1 538 ? 25.484 -4.898 -8.797 1.00 86.94 538 THR A N 1
ATOM 3903 C CA . THR A 1 538 ? 25.625 -5.838 -9.909 1.00 86.94 538 THR A CA 1
ATOM 3904 C C . THR A 1 538 ? 24.495 -5.593 -10.905 1.00 86.94 538 THR A C 1
ATOM 3906 O O . THR A 1 538 ? 23.367 -5.392 -10.461 1.00 86.94 538 THR A O 1
ATOM 3909 N N . PRO A 1 539 ? 24.758 -5.560 -12.223 1.00 86.94 539 PRO A N 1
ATOM 3910 C CA . PRO A 1 539 ? 23.685 -5.465 -13.208 1.00 86.94 539 PRO A CA 1
ATOM 3911 C C . PRO A 1 539 ? 22.696 -6.626 -13.057 1.00 86.94 539 PRO A C 1
ATOM 3913 O O . PRO A 1 539 ? 23.111 -7.765 -12.833 1.00 86.94 539 PRO A O 1
ATOM 3916 N N . THR A 1 540 ? 21.409 -6.329 -13.183 1.00 88.56 540 THR A N 1
ATOM 3917 C CA . THR A 1 540 ? 20.317 -7.307 -13.278 1.00 88.56 540 THR A CA 1
ATOM 3918 C C . THR A 1 540 ? 19.539 -7.046 -14.564 1.00 88.56 540 THR A C 1
ATOM 3920 O O . THR A 1 540 ? 19.692 -5.989 -15.159 1.00 88.56 540 THR A O 1
ATOM 3923 N N . ASP A 1 541 ? 18.766 -8.025 -15.016 1.00 88.75 541 ASP A N 1
ATOM 3924 C CA . ASP A 1 541 ? 17.861 -7.877 -16.167 1.00 88.75 541 ASP A CA 1
ATOM 3925 C C . ASP A 1 541 ? 16.458 -7.439 -15.720 1.00 88.75 541 ASP A C 1
ATOM 3927 O O . ASP A 1 541 ? 15.654 -6.961 -16.511 1.00 88.75 541 ASP A O 1
ATOM 3931 N N . VAL A 1 542 ? 16.166 -7.623 -14.427 1.00 92.69 542 VAL A N 1
ATOM 3932 C CA . VAL A 1 542 ? 14.868 -7.315 -13.832 1.00 92.69 542 VAL A CA 1
ATOM 3933 C C . VAL A 1 542 ? 15.050 -6.506 -12.556 1.00 92.69 542 VAL A C 1
ATOM 3935 O O . VAL A 1 542 ? 15.788 -6.920 -11.651 1.00 92.69 542 VAL A O 1
ATOM 3938 N N . LEU A 1 543 ? 14.324 -5.394 -12.471 1.00 92.88 543 LEU A N 1
ATOM 3939 C CA . LEU A 1 543 ? 14.065 -4.629 -11.252 1.00 92.88 543 LEU A CA 1
ATOM 3940 C C . LEU A 1 543 ? 12.590 -4.798 -10.863 1.00 92.88 543 LEU A C 1
ATOM 3942 O O . LEU A 1 543 ? 11.743 -4.972 -11.731 1.00 92.88 543 LEU A O 1
ATOM 3946 N N . VAL A 1 544 ? 12.264 -4.765 -9.568 1.00 93.44 544 VAL A N 1
ATOM 3947 C CA . VAL A 1 544 ? 10.878 -4.921 -9.098 1.00 93.44 544 VAL A CA 1
ATOM 3948 C C . VAL A 1 544 ? 10.428 -3.688 -8.328 1.00 93.44 544 VAL A C 1
ATOM 3950 O O . VAL A 1 544 ? 10.978 -3.392 -7.266 1.00 93.44 544 VAL A O 1
ATOM 3953 N N . ASP A 1 545 ? 9.366 -3.052 -8.813 1.00 95.12 545 ASP A N 1
ATOM 3954 C CA . ASP A 1 545 ? 8.574 -2.102 -8.037 1.00 95.12 545 ASP A CA 1
ATOM 3955 C C . ASP A 1 545 ? 7.549 -2.877 -7.198 1.00 95.12 545 ASP A C 1
ATOM 3957 O O . ASP A 1 545 ? 6.606 -3.469 -7.723 1.00 95.12 545 ASP A O 1
ATOM 3961 N N . SER A 1 546 ? 7.736 -2.896 -5.877 1.00 95.00 546 SER A N 1
ATOM 3962 C CA . SER A 1 546 ? 6.870 -3.620 -4.933 1.00 95.00 546 SER A CA 1
ATOM 3963 C C . SER A 1 546 ? 5.902 -2.658 -4.242 1.00 95.00 546 SER A C 1
ATOM 3965 O O . SER A 1 546 ? 6.210 -2.115 -3.177 1.00 95.00 546 SER A O 1
ATOM 3967 N N . PHE A 1 547 ? 4.707 -2.490 -4.803 1.00 97.75 547 PHE A N 1
ATOM 3968 C CA . PHE A 1 547 ? 3.633 -1.704 -4.196 1.00 97.75 547 PHE A CA 1
ATOM 3969 C C . PHE A 1 547 ? 2.955 -2.490 -3.077 1.00 97.75 547 PHE A C 1
ATOM 3971 O O . PHE A 1 547 ? 2.674 -3.672 -3.237 1.00 97.75 547 PHE A O 1
ATOM 3978 N N . THR A 1 548 ? 2.658 -1.838 -1.957 1.00 97.88 548 THR A N 1
ATOM 3979 C CA . THR A 1 548 ? 1.806 -2.385 -0.893 1.00 97.88 548 THR A CA 1
ATOM 3980 C C . THR A 1 548 ? 0.413 -1.800 -1.040 1.00 97.88 548 THR A C 1
ATOM 3982 O O . THR A 1 548 ? 0.266 -0.580 -1.041 1.00 97.88 548 THR A O 1
ATOM 3985 N N . TYR A 1 549 ? -0.602 -2.649 -1.159 1.00 97.81 549 TYR A N 1
ATOM 3986 C CA . TYR A 1 549 ? -1.997 -2.228 -1.123 1.00 97.81 549 TYR A CA 1
ATOM 3987 C C . TYR A 1 549 ? -2.622 -2.612 0.218 1.00 97.81 549 TYR A C 1
ATOM 3989 O O . TYR A 1 549 ? -2.317 -3.663 0.785 1.00 97.81 549 TYR A O 1
ATOM 3997 N N . THR A 1 550 ? -3.467 -1.726 0.740 1.00 97.62 550 THR A N 1
ATOM 3998 C CA . THR A 1 550 ? -4.057 -1.830 2.074 1.00 97.62 550 THR A CA 1
ATOM 3999 C C . THR A 1 550 ? -5.568 -1.859 1.964 1.00 97.62 550 THR A C 1
ATOM 4001 O O . THR A 1 550 ? -6.170 -0.913 1.463 1.00 97.62 550 THR A O 1
ATOM 4004 N N . VAL A 1 551 ? -6.194 -2.910 2.481 1.00 96.50 551 VAL A N 1
ATOM 4005 C CA . VAL A 1 551 ? -7.637 -2.981 2.716 1.00 96.50 551 VAL A CA 1
ATOM 4006 C C . VAL A 1 551 ? -7.897 -2.645 4.179 1.00 96.50 551 VAL A C 1
ATOM 4008 O O . VAL A 1 551 ? -7.247 -3.191 5.065 1.00 96.50 551 VAL A O 1
ATOM 4011 N N . THR A 1 552 ? -8.844 -1.751 4.446 1.00 92.19 552 THR A N 1
ATOM 4012 C CA . THR A 1 552 ? -9.184 -1.321 5.807 1.00 92.19 552 THR A CA 1
ATOM 4013 C C . THR A 1 552 ? -10.628 -1.671 6.133 1.00 92.19 552 THR A C 1
ATOM 4015 O O . THR A 1 552 ? -11.514 -1.519 5.287 1.00 92.19 552 THR A O 1
ATOM 4018 N N . ASP A 1 553 ? -10.855 -2.162 7.351 1.00 89.69 553 ASP A N 1
ATOM 4019 C CA . ASP A 1 553 ? -12.198 -2.398 7.879 1.00 89.69 553 ASP A CA 1
ATOM 4020 C C . ASP A 1 553 ? -12.851 -1.130 8.450 1.00 89.69 553 ASP A C 1
ATOM 4022 O O . ASP A 1 553 ? -12.214 -0.090 8.609 1.00 89.69 553 ASP A O 1
ATOM 4026 N N . LEU A 1 554 ? -14.143 -1.211 8.778 1.00 84.62 554 LEU A N 1
ATOM 4027 C CA . LEU A 1 554 ? -14.900 -0.095 9.364 1.00 84.62 554 LEU A CA 1
ATOM 4028 C C . LEU A 1 554 ? -14.342 0.403 10.709 1.00 84.62 554 LEU A C 1
ATOM 4030 O O . LEU A 1 554 ? -14.680 1.508 11.119 1.00 84.62 554 LEU A O 1
ATOM 4034 N N . GLY A 1 555 ? -13.539 -0.403 11.408 1.00 82.00 555 GLY A N 1
ATOM 4035 C CA . GLY A 1 555 ? -12.887 -0.034 12.666 1.00 82.00 555 GLY A CA 1
ATOM 4036 C C . GLY A 1 555 ? -11.487 0.563 12.490 1.00 82.00 555 GLY A C 1
ATOM 4037 O O . GLY A 1 555 ? -10.862 0.912 13.488 1.00 82.00 555 GLY A O 1
ATOM 4038 N N . GLY A 1 556 ? -10.986 0.673 11.255 1.00 83.81 556 GLY A N 1
ATOM 4039 C CA . GLY A 1 556 ? -9.654 1.196 10.948 1.00 83.81 556 GLY A CA 1
ATOM 4040 C C . GLY A 1 556 ? -8.537 0.146 10.926 1.00 83.81 556 GLY A C 1
ATOM 4041 O O . GLY A 1 556 ? -7.381 0.502 10.705 1.00 83.81 556 GLY A O 1
ATOM 4042 N N . THR A 1 557 ? -8.837 -1.144 11.105 1.00 86.69 557 THR A N 1
ATOM 4043 C CA . THR A 1 557 ? -7.810 -2.196 11.025 1.00 86.69 557 THR A CA 1
ATOM 4044 C C . THR A 1 557 ? -7.349 -2.363 9.583 1.00 86.69 557 THR A C 1
ATOM 4046 O O . THR A 1 557 ? -8.169 -2.567 8.687 1.00 86.69 557 THR A O 1
ATOM 4049 N N . ALA A 1 558 ? -6.037 -2.300 9.361 1.00 91.50 558 ALA A N 1
ATOM 4050 C CA . ALA A 1 558 ? -5.415 -2.441 8.050 1.00 91.50 558 ALA A CA 1
ATOM 4051 C C . ALA A 1 558 ? -4.943 -3.879 7.779 1.00 91.50 558 ALA A C 1
ATOM 4053 O O . ALA A 1 558 ? -4.306 -4.510 8.622 1.00 91.50 558 ALA A O 1
ATOM 4054 N N . TYR A 1 559 ? -5.193 -4.353 6.561 1.00 95.25 559 TYR A N 1
ATOM 4055 C CA . TYR A 1 559 ? -4.733 -5.625 6.010 1.00 95.25 559 TYR A CA 1
ATOM 4056 C C . TYR A 1 559 ? -3.949 -5.333 4.733 1.00 95.25 559 TYR A C 1
ATOM 4058 O O . TYR A 1 559 ? -4.424 -4.575 3.892 1.00 95.25 559 TYR A O 1
ATOM 4066 N N . ASN A 1 560 ? -2.751 -5.901 4.590 1.00 96.50 560 ASN A N 1
ATOM 4067 C CA . ASN A 1 560 ? -1.822 -5.540 3.518 1.00 96.50 560 ASN A CA 1
ATOM 4068 C C . ASN A 1 560 ? -1.448 -6.745 2.654 1.00 96.50 560 ASN A C 1
ATOM 4070 O O . ASN A 1 560 ? -1.267 -7.844 3.176 1.00 96.50 560 ASN A O 1
ATOM 4074 N N . SER A 1 561 ? -1.236 -6.503 1.364 1.00 98.00 561 SER A N 1
ATOM 4075 C CA . SER A 1 561 ? -0.562 -7.413 0.430 1.00 98.00 561 SER A CA 1
ATOM 4076 C C . SER A 1 561 ? 0.098 -6.585 -0.685 1.00 98.00 561 SER A C 1
ATOM 4078 O O . SER A 1 561 ? 0.202 -5.358 -0.556 1.00 98.00 561 SER A O 1
ATOM 4080 N N . LYS A 1 562 ? 0.665 -7.223 -1.714 1.00 97.81 562 LYS A N 1
ATOM 4081 C CA . LYS A 1 562 ? 1.570 -6.578 -2.667 1.00 97.81 562 LYS A CA 1
ATOM 4082 C C . LYS A 1 562 ? 1.130 -6.695 -4.117 1.00 97.81 562 LYS A C 1
ATOM 4084 O O . LYS A 1 562 ? 0.588 -7.710 -4.526 1.00 97.81 562 LYS A O 1
ATOM 4089 N N . LEU A 1 563 ? 1.476 -5.683 -4.908 1.00 98.44 563 LEU A N 1
ATOM 4090 C CA . LEU A 1 563 ? 1.603 -5.776 -6.361 1.00 98.44 563 LEU A CA 1
ATOM 4091 C C . LEU A 1 563 ? 3.082 -5.594 -6.712 1.00 98.44 563 LEU A C 1
ATOM 4093 O O . LEU A 1 563 ? 3.639 -4.514 -6.517 1.00 98.44 563 LEU A O 1
ATOM 4097 N N . ASN A 1 564 ? 3.710 -6.645 -7.230 1.00 97.88 564 ASN A N 1
ATOM 4098 C CA . ASN A 1 564 ? 5.091 -6.611 -7.700 1.00 97.88 564 ASN A CA 1
ATOM 4099 C C . ASN A 1 564 ? 5.109 -6.410 -9.217 1.00 97.88 564 ASN A C 1
ATOM 4101 O O . ASN A 1 564 ? 4.682 -7.291 -9.962 1.00 97.88 564 ASN A O 1
ATOM 4105 N N . VAL A 1 565 ? 5.611 -5.266 -9.674 1.00 98.31 565 VAL A N 1
ATOM 4106 C CA . VAL A 1 565 ? 5.790 -4.975 -11.098 1.00 98.31 565 VAL A CA 1
ATOM 4107 C C . VAL A 1 565 ? 7.252 -5.192 -11.466 1.00 98.31 565 VAL A C 1
ATOM 4109 O O . VAL A 1 565 ? 8.129 -4.452 -11.025 1.00 98.31 565 VAL A O 1
ATOM 4112 N N . SER A 1 566 ? 7.516 -6.225 -12.258 1.00 97.69 566 SER A N 1
ATOM 4113 C CA . SER A 1 566 ? 8.827 -6.531 -12.819 1.00 97.69 566 SER A CA 1
ATOM 4114 C C . SER A 1 566 ? 9.084 -5.671 -14.052 1.00 97.69 566 SER A C 1
ATOM 4116 O O . SER A 1 566 ? 8.371 -5.758 -15.047 1.00 97.69 566 SER A O 1
ATOM 4118 N N . ILE A 1 567 ? 10.114 -4.838 -13.981 1.00 97.38 567 ILE A N 1
ATOM 4119 C CA . ILE A 1 567 ? 10.606 -4.020 -15.085 1.00 97.38 567 ILE A CA 1
ATOM 4120 C C . ILE A 1 567 ? 11.768 -4.779 -15.714 1.00 97.38 567 ILE A C 1
ATOM 4122 O O . ILE A 1 567 ? 12.717 -5.113 -15.008 1.00 97.38 567 ILE A O 1
ATOM 4126 N N . HIS A 1 568 ? 11.691 -5.054 -17.013 1.00 96.25 568 HIS A N 1
ATOM 4127 C CA . HIS A 1 568 ? 12.734 -5.749 -17.774 1.00 96.25 568 HIS A CA 1
ATOM 4128 C C . HIS A 1 568 ? 13.597 -4.743 -18.545 1.00 96.25 568 HIS A C 1
ATOM 4130 O O . HIS A 1 568 ? 13.050 -3.872 -19.232 1.00 96.25 568 HIS A O 1
ATOM 4136 N N . ASP A 1 569 ? 14.921 -4.870 -18.424 1.00 94.62 569 ASP A N 1
ATOM 4137 C CA . ASP A 1 569 ? 15.923 -3.995 -19.053 1.00 94.62 569 ASP A CA 1
ATOM 4138 C C . ASP A 1 569 ? 15.901 -4.083 -20.591 1.00 94.62 569 ASP A C 1
ATOM 4140 O O . ASP A 1 569 ? 15.575 -5.117 -21.182 1.00 94.62 569 ASP A O 1
ATOM 4144 N N . ASP A 1 570 ? 16.290 -2.995 -21.259 1.00 92.00 570 ASP A N 1
ATOM 4145 C CA . ASP A 1 570 ? 16.486 -2.964 -22.711 1.00 92.00 570 ASP A CA 1
ATOM 4146 C C . ASP A 1 570 ? 17.969 -3.121 -23.066 1.00 92.00 570 ASP A C 1
ATOM 4148 O O . ASP A 1 570 ? 18.712 -2.155 -23.274 1.00 92.00 570 ASP A O 1
ATOM 4152 N N . ALA A 1 571 ? 18.426 -4.370 -23.142 1.00 82.50 571 ALA A N 1
ATOM 4153 C CA . ALA A 1 571 ? 19.816 -4.654 -23.465 1.00 82.50 571 ALA A CA 1
ATOM 4154 C C . ALA A 1 571 ? 20.167 -4.266 -24.924 1.00 82.50 571 ALA A C 1
ATOM 4156 O O . ALA A 1 571 ? 19.441 -4.602 -25.865 1.00 82.50 571 ALA A O 1
ATOM 4157 N N . PRO A 1 572 ? 21.337 -3.644 -25.175 1.00 82.25 572 PRO A N 1
ATOM 4158 C CA . PRO A 1 572 ? 21.739 -3.269 -26.525 1.00 82.25 572 PRO A CA 1
ATOM 4159 C C . PRO A 1 572 ? 21.983 -4.501 -27.410 1.00 82.25 572 PRO A C 1
ATOM 4161 O O . PRO A 1 572 ? 22.725 -5.417 -27.048 1.00 82.25 572 PRO A O 1
ATOM 4164 N N . ILE A 1 573 ? 21.440 -4.481 -28.630 1.00 79.12 573 ILE A N 1
ATOM 4165 C CA . ILE A 1 573 ? 21.607 -5.557 -29.617 1.00 79.12 573 ILE A CA 1
ATOM 4166 C C . ILE A 1 573 ? 22.619 -5.131 -30.690 1.00 79.12 573 ILE A C 1
ATOM 4168 O O . ILE A 1 573 ? 22.387 -4.193 -31.452 1.00 79.12 573 ILE A O 1
ATOM 4172 N N . ALA A 1 574 ? 23.738 -5.852 -30.806 1.00 81.94 574 ALA A N 1
ATOM 4173 C CA . ALA A 1 574 ? 24.704 -5.666 -31.890 1.00 81.94 574 ALA A CA 1
ATOM 4174 C C . ALA A 1 574 ? 24.463 -6.679 -33.020 1.00 81.94 574 ALA A C 1
ATOM 4176 O O . ALA A 1 574 ? 24.404 -7.885 -32.783 1.00 81.94 574 ALA A O 1
ATOM 4177 N N . THR A 1 575 ? 24.381 -6.208 -34.268 1.00 82.69 575 THR A N 1
ATOM 4178 C CA . THR A 1 575 ? 24.279 -7.073 -35.455 1.00 82.69 575 THR A CA 1
ATOM 4179 C C . THR A 1 575 ? 25.496 -6.906 -36.361 1.00 82.69 575 THR A C 1
ATOM 4181 O O . THR A 1 575 ? 26.025 -5.806 -36.527 1.00 82.69 575 THR A O 1
ATOM 4184 N N . THR A 1 576 ? 25.975 -8.003 -36.954 1.00 87.75 576 THR A N 1
ATOM 4185 C CA . THR A 1 576 ? 27.076 -7.951 -37.925 1.00 87.75 576 THR A CA 1
ATOM 4186 C C . THR A 1 576 ? 26.599 -7.299 -39.219 1.00 87.75 576 THR A C 1
ATOM 4188 O O . THR A 1 576 ? 25.680 -7.796 -39.865 1.00 87.75 576 THR A O 1
ATOM 4191 N N . GLN A 1 577 ? 27.261 -6.215 -39.621 1.00 86.31 577 GLN A N 1
ATOM 4192 C CA . GLN A 1 577 ? 27.008 -5.530 -40.886 1.00 86.31 577 GLN A CA 1
ATOM 4193 C C . GLN A 1 577 ? 28.111 -5.866 -41.892 1.00 86.31 577 GLN A C 1
ATOM 4195 O O . GLN A 1 577 ? 29.293 -5.679 -41.610 1.00 86.31 577 GLN A O 1
ATOM 4200 N N . ASN A 1 578 ? 27.719 -6.344 -43.074 1.00 84.69 578 ASN A N 1
ATOM 4201 C CA . ASN A 1 578 ? 28.620 -6.568 -44.202 1.00 84.69 578 ASN A CA 1
ATOM 4202 C C . ASN A 1 578 ? 28.307 -5.542 -45.292 1.00 84.69 578 ASN A C 1
ATOM 4204 O O . ASN A 1 578 ? 27.206 -5.538 -45.839 1.00 84.69 578 ASN A O 1
ATOM 4208 N N . GLN A 1 579 ? 29.280 -4.698 -45.632 1.00 86.19 579 GLN A N 1
ATOM 4209 C CA . GLN A 1 579 ? 29.165 -3.737 -46.727 1.00 86.19 579 GLN A CA 1
ATOM 4210 C C . GLN A 1 579 ? 30.153 -4.101 -47.836 1.00 86.19 579 GLN A C 1
ATOM 4212 O O . GLN A 1 579 ? 31.351 -4.230 -47.593 1.00 86.19 579 GLN A O 1
ATOM 4217 N N . GLN A 1 580 ? 29.655 -4.251 -49.063 1.00 83.69 580 GLN A N 1
ATOM 4218 C CA . GLN A 1 580 ? 30.488 -4.398 -50.253 1.00 83.69 580 GLN A CA 1
ATOM 4219 C C . GLN A 1 580 ? 30.628 -3.035 -50.939 1.00 83.69 580 GLN A C 1
ATOM 4221 O O . GLN A 1 580 ? 29.628 -2.418 -51.302 1.00 83.69 580 GLN A O 1
ATOM 4226 N N . ILE A 1 581 ? 31.867 -2.571 -51.117 1.00 82.31 581 ILE A N 1
ATOM 4227 C CA . ILE A 1 581 ? 32.190 -1.324 -51.818 1.00 82.31 581 ILE A CA 1
ATOM 4228 C C . ILE A 1 581 ? 32.931 -1.685 -53.106 1.00 82.31 581 ILE A C 1
ATOM 4230 O O . ILE A 1 581 ? 34.002 -2.288 -53.056 1.00 82.31 581 ILE A O 1
ATOM 4234 N N . ASN A 1 582 ? 32.374 -1.296 -54.253 1.00 77.94 582 ASN A N 1
ATOM 4235 C CA . ASN A 1 582 ? 33.005 -1.490 -55.557 1.00 77.94 582 ASN A CA 1
ATOM 4236 C C . ASN A 1 582 ? 33.673 -0.182 -56.004 1.00 77.94 582 ASN A C 1
ATOM 4238 O O . ASN A 1 582 ? 33.001 0.841 -56.123 1.00 77.94 582 ASN A O 1
ATOM 4242 N N . VAL A 1 583 ? 34.978 -0.223 -56.283 1.00 78.19 583 VAL A N 1
ATOM 4243 C CA . VAL A 1 583 ? 35.722 0.898 -56.881 1.00 78.19 583 VAL A CA 1
ATOM 4244 C C . VAL A 1 583 ? 35.779 0.684 -58.402 1.00 78.19 583 VAL A C 1
ATOM 4246 O O . VAL A 1 583 ? 36.203 -0.396 -58.819 1.00 78.19 583 VAL A O 1
ATOM 4249 N N . PRO A 1 584 ? 35.324 1.641 -59.238 1.00 79.00 584 PRO A N 1
ATOM 4250 C CA . PRO A 1 584 ? 35.339 1.493 -60.693 1.00 79.00 584 PRO A CA 1
ATOM 4251 C C . PRO A 1 584 ? 36.764 1.549 -61.265 1.00 79.00 584 PRO A C 1
ATOM 4253 O O . PRO A 1 584 ? 37.648 2.197 -60.707 1.00 79.00 584 PRO A O 1
ATOM 4256 N N . GLN A 1 585 ? 36.961 0.880 -62.402 1.00 82.56 585 GLN A N 1
ATOM 4257 C CA . GLN A 1 585 ? 38.200 0.907 -63.184 1.00 82.56 585 GLN A CA 1
ATOM 4258 C C . GLN A 1 585 ? 38.470 2.317 -63.743 1.00 82.56 585 GLN A C 1
ATOM 4260 O O . GLN A 1 585 ? 37.535 3.017 -64.141 1.00 82.56 585 GLN A O 1
ATOM 4265 N N . GLN A 1 586 ? 39.742 2.723 -63.794 1.00 88.25 586 GLN A N 1
ATOM 4266 C CA . GLN A 1 586 ? 40.176 4.038 -64.274 1.00 88.25 586 GLN A CA 1
ATOM 4267 C C . GLN A 1 586 ? 41.107 3.881 -65.482 1.00 88.25 586 GLN A C 1
ATOM 4269 O O . GLN A 1 586 ? 42.311 3.702 -65.320 1.00 88.25 586 GLN A O 1
ATOM 4274 N N . ASP A 1 587 ? 40.541 3.976 -66.685 1.00 94.25 587 ASP A N 1
ATOM 4275 C CA . ASP A 1 587 ? 41.298 3.888 -67.940 1.00 94.25 587 ASP A CA 1
ATOM 4276 C C . ASP A 1 587 ? 41.965 5.230 -68.283 1.00 94.25 587 ASP A C 1
ATOM 4278 O O . ASP A 1 587 ? 41.362 6.295 -68.084 1.00 94.25 587 ASP A O 1
ATOM 4282 N N . THR A 1 588 ? 43.190 5.189 -68.821 1.00 95.88 588 THR A N 1
ATOM 4283 C CA . THR A 1 588 ? 44.032 6.380 -69.026 1.00 95.88 588 THR A CA 1
ATOM 4284 C C . THR A 1 588 ? 44.685 6.439 -70.414 1.00 95.88 588 THR A C 1
ATOM 4286 O O . THR A 1 588 ? 45.374 5.519 -70.842 1.00 95.88 588 THR A O 1
ATOM 4289 N N . ASN A 1 589 ? 44.575 7.581 -71.094 1.00 97.38 589 ASN A N 1
ATOM 4290 C CA . ASN A 1 589 ? 45.467 7.963 -72.191 1.00 97.38 589 ASN A CA 1
ATOM 4291 C C . ASN A 1 589 ? 46.647 8.759 -71.624 1.00 97.38 589 ASN A C 1
ATOM 4293 O O . ASN A 1 589 ? 46.471 9.889 -71.164 1.00 97.38 589 ASN A O 1
ATOM 4297 N N . LEU A 1 590 ? 47.845 8.177 -71.653 1.00 97.56 590 LEU A N 1
ATOM 4298 C CA . LEU A 1 590 ? 49.072 8.758 -71.113 1.00 97.56 590 LEU A CA 1
ATOM 4299 C C . LEU A 1 590 ? 50.004 9.225 -72.240 1.00 97.56 590 LEU A C 1
ATOM 4301 O O . LEU A 1 590 ? 50.637 8.412 -72.912 1.00 97.56 590 LEU A O 1
ATOM 4305 N N . MET A 1 591 ? 50.136 10.534 -72.435 1.00 98.12 591 MET A N 1
ATOM 4306 C CA . MET A 1 591 ? 51.134 11.107 -73.337 1.00 98.12 591 MET A CA 1
ATOM 4307 C C . MET A 1 591 ? 52.407 11.458 -72.566 1.00 98.12 591 MET A C 1
ATOM 4309 O O . MET A 1 591 ? 52.365 12.128 -71.538 1.00 98.12 591 MET A O 1
ATOM 4313 N N . VAL A 1 592 ? 53.556 11.031 -73.075 1.00 98.00 592 VAL A N 1
ATOM 4314 C CA . VAL A 1 592 ? 54.868 11.376 -72.529 1.00 98.00 592 VAL A CA 1
ATOM 4315 C C . VAL A 1 592 ? 55.662 12.092 -73.610 1.00 98.00 592 VAL A C 1
ATOM 4317 O O . VAL A 1 592 ? 55.969 11.503 -74.645 1.00 98.00 592 VAL A O 1
ATOM 4320 N N . ILE A 1 593 ? 55.996 13.355 -73.354 1.00 97.88 593 ILE A N 1
ATOM 4321 C CA . ILE A 1 593 ? 56.881 14.187 -74.164 1.00 97.88 593 ILE A CA 1
ATOM 4322 C C . ILE A 1 593 ? 58.249 14.190 -73.478 1.00 97.88 593 ILE A C 1
ATOM 4324 O O . ILE A 1 593 ? 58.428 14.825 -72.441 1.00 97.88 593 ILE A O 1
ATOM 4328 N N . LEU A 1 594 ? 59.196 13.422 -74.012 1.00 97.25 594 LEU A N 1
ATOM 4329 C CA . LEU A 1 594 ? 60.486 13.154 -73.381 1.00 97.25 594 LEU A CA 1
ATOM 4330 C C . LEU A 1 594 ? 61.639 13.830 -74.125 1.00 97.25 594 LEU A C 1
ATOM 4332 O O . LEU A 1 594 ? 61.905 13.526 -75.290 1.00 97.25 594 LEU A O 1
ATOM 4336 N N . ASP A 1 595 ? 62.376 14.668 -73.407 1.00 96.19 595 ASP A N 1
ATOM 4337 C CA . ASP A 1 595 ? 63.636 15.231 -73.866 1.00 96.19 595 ASP A CA 1
ATOM 4338 C C . ASP A 1 595 ? 64.689 14.128 -74.048 1.00 96.19 595 ASP A C 1
ATOM 4340 O O . ASP A 1 595 ? 64.950 13.308 -73.162 1.00 96.19 595 ASP A O 1
ATOM 4344 N N . LEU A 1 596 ? 65.302 14.119 -75.223 1.00 95.94 596 LEU A N 1
ATOM 4345 C CA . LEU A 1 596 ? 66.444 13.306 -75.609 1.00 95.94 596 LEU A CA 1
ATOM 4346 C C . LEU A 1 596 ? 67.614 14.196 -76.048 1.00 95.94 596 LEU A C 1
ATOM 4348 O O . LEU A 1 596 ? 68.479 13.729 -76.780 1.00 95.94 596 LEU A O 1
ATOM 4352 N N . SER A 1 597 ? 67.662 15.460 -75.636 1.00 94.81 597 SER A N 1
ATOM 4353 C CA . SER A 1 597 ? 68.768 16.382 -75.893 1.00 94.81 597 SER A CA 1
ATOM 4354 C C . SER A 1 597 ? 70.093 15.881 -75.316 1.00 94.81 597 SER A C 1
ATOM 4356 O O . SER A 1 597 ? 70.149 15.019 -74.439 1.00 94.81 597 SER A O 1
ATOM 4358 N N . GLY A 1 598 ? 71.212 16.426 -75.794 1.00 93.06 598 GLY A N 1
ATOM 4359 C CA . GLY A 1 598 ? 72.547 16.006 -75.372 1.00 93.06 598 GLY A CA 1
ATOM 4360 C C . GLY A 1 598 ? 72.791 16.071 -73.856 1.00 93.06 598 GLY A C 1
ATOM 4361 O O . GLY A 1 598 ? 73.622 15.295 -73.373 1.00 93.06 598 GLY A O 1
ATOM 4362 N N . SER A 1 599 ? 72.074 16.924 -73.109 1.00 92.62 599 SER A N 1
ATOM 4363 C CA . SER A 1 599 ? 72.151 17.006 -71.640 1.00 92.62 599 SER A CA 1
ATOM 4364 C C . SER A 1 599 ? 71.573 15.780 -70.935 1.00 92.62 599 SER A C 1
ATOM 4366 O O . SER A 1 599 ? 72.076 15.411 -69.872 1.00 92.62 599 SER A O 1
ATOM 4368 N N . MET A 1 600 ? 70.632 15.075 -71.566 1.00 95.12 600 MET A N 1
ATOM 4369 C CA . MET A 1 600 ? 69.981 13.886 -71.012 1.00 95.12 600 MET A CA 1
ATOM 4370 C C . MET A 1 600 ? 70.868 12.631 -71.015 1.00 95.12 600 MET A C 1
ATOM 4372 O O . MET A 1 600 ? 70.487 11.603 -70.454 1.00 95.12 600 MET A O 1
ATOM 4376 N N . GLN A 1 601 ? 72.054 12.660 -71.628 1.00 93.81 601 GLN A N 1
ATOM 4377 C CA . GLN A 1 601 ? 72.926 11.484 -71.722 1.00 93.81 601 GLN A CA 1
ATOM 4378 C C . GLN A 1 601 ? 73.300 10.875 -70.352 1.00 93.81 601 GLN A C 1
ATOM 4380 O O . GLN A 1 601 ? 73.355 11.534 -69.313 1.00 93.81 601 GLN A O 1
ATOM 4385 N N . GLY A 1 602 ? 73.604 9.574 -70.353 1.00 91.94 602 GLY A N 1
ATOM 4386 C CA . GLY A 1 602 ? 74.071 8.860 -69.165 1.00 91.94 602 GLY A CA 1
ATOM 4387 C C . GLY A 1 602 ? 72.972 8.603 -68.127 1.00 91.94 602 GLY A C 1
ATOM 4388 O O . GLY A 1 602 ? 71.930 8.020 -68.436 1.00 91.94 602 GLY A O 1
ATOM 4389 N N . SER A 1 603 ? 73.228 8.976 -66.868 1.00 93.56 603 SER A N 1
ATOM 4390 C CA . SER A 1 603 ? 72.363 8.641 -65.726 1.00 93.56 603 SER A CA 1
ATOM 4391 C C . SER A 1 603 ? 71.004 9.344 -65.751 1.00 93.56 603 SER A C 1
ATOM 4393 O O . SER A 1 603 ? 70.048 8.809 -65.193 1.00 93.56 603 SER A O 1
ATOM 4395 N N . ARG A 1 604 ? 70.887 10.496 -66.421 1.00 94.56 604 ARG A N 1
ATOM 4396 C CA . ARG A 1 604 ? 69.641 11.274 -66.487 1.00 94.56 604 ARG A CA 1
ATOM 4397 C C . ARG A 1 604 ? 68.577 10.579 -67.332 1.00 94.56 604 ARG A C 1
ATOM 4399 O O . ARG A 1 604 ? 67.501 10.285 -66.818 1.00 94.56 604 ARG A O 1
ATOM 4406 N N . LEU A 1 605 ? 68.903 10.179 -68.564 1.00 95.31 605 LEU A N 1
ATOM 4407 C CA . LEU A 1 605 ? 67.999 9.372 -69.390 1.00 95.31 605 LEU A CA 1
ATOM 4408 C C . LEU A 1 605 ? 67.735 7.993 -68.771 1.00 95.31 605 LEU A C 1
ATOM 4410 O O . LEU A 1 605 ? 66.637 7.460 -68.902 1.00 95.31 605 LEU A O 1
ATOM 4414 N N . ALA A 1 606 ? 68.706 7.392 -68.073 1.00 94.69 606 ALA A N 1
ATOM 4415 C CA . ALA A 1 606 ? 68.453 6.157 -67.329 1.00 94.69 606 ALA A CA 1
ATOM 4416 C C . ALA A 1 606 ? 67.393 6.354 -66.227 1.00 94.69 606 ALA A C 1
ATOM 4418 O O . ALA A 1 606 ? 66.462 5.556 -66.142 1.00 94.69 606 ALA A O 1
ATOM 4419 N N . ALA A 1 607 ? 67.483 7.432 -65.443 1.00 95.06 607 ALA A N 1
ATOM 4420 C CA . ALA A 1 607 ? 66.496 7.761 -64.417 1.00 95.06 607 ALA A CA 1
ATOM 4421 C C . ALA A 1 607 ? 65.118 8.088 -65.016 1.00 95.06 607 ALA A C 1
ATOM 4423 O O . ALA A 1 607 ? 64.111 7.574 -64.529 1.00 95.06 607 ALA A O 1
ATOM 4424 N N . ALA A 1 608 ? 65.070 8.869 -66.101 1.00 96.31 608 ALA A N 1
ATOM 4425 C CA . ALA A 1 608 ? 63.827 9.201 -66.796 1.00 96.31 608 ALA A CA 1
ATOM 4426 C C . ALA A 1 608 ? 63.117 7.946 -67.329 1.00 96.31 608 ALA A C 1
ATOM 4428 O O . ALA A 1 608 ? 61.919 7.784 -67.108 1.00 96.31 608 ALA A O 1
ATOM 4429 N N . ARG A 1 609 ? 63.851 7.008 -67.947 1.00 96.00 609 ARG A N 1
ATOM 4430 C CA . ARG A 1 609 ? 63.285 5.727 -68.411 1.00 96.00 609 ARG A CA 1
ATOM 4431 C C . ARG A 1 609 ? 62.681 4.917 -67.263 1.00 96.00 609 ARG A C 1
ATOM 4433 O O . ARG A 1 609 ? 61.567 4.420 -67.396 1.00 96.00 609 ARG A O 1
ATOM 4440 N N . THR A 1 610 ? 63.371 4.819 -66.128 1.00 96.75 610 THR A N 1
ATOM 4441 C CA . THR A 1 610 ? 62.841 4.119 -64.947 1.00 96.75 610 THR A CA 1
ATOM 4442 C C . THR A 1 610 ? 61.585 4.800 -64.403 1.00 96.75 610 THR A C 1
ATOM 4444 O O . THR A 1 610 ? 60.589 4.130 -64.145 1.00 96.75 610 THR A O 1
ATOM 4447 N N . ALA A 1 611 ? 61.600 6.127 -64.263 1.00 96.62 611 ALA A N 1
ATOM 4448 C CA . ALA A 1 611 ? 60.461 6.881 -63.744 1.00 96.62 611 ALA A CA 1
ATOM 4449 C C . ALA A 1 611 ? 59.227 6.760 -64.651 1.00 96.62 611 ALA A C 1
ATOM 4451 O O . ALA A 1 611 ? 58.135 6.479 -64.163 1.00 96.62 611 ALA A O 1
ATOM 4452 N N . ILE A 1 612 ? 59.406 6.898 -65.968 1.00 97.81 612 ILE A N 1
ATOM 4453 C CA . ILE A 1 612 ? 58.317 6.767 -66.944 1.00 97.81 612 ILE A CA 1
ATOM 4454 C C . ILE A 1 612 ? 57.802 5.322 -66.997 1.00 97.81 612 ILE A C 1
ATOM 4456 O O . ILE A 1 612 ? 56.596 5.117 -67.081 1.00 97.81 612 ILE A O 1
ATOM 4460 N N . SER A 1 613 ? 58.673 4.312 -66.892 1.00 97.44 613 SER A N 1
ATOM 4461 C CA . SER A 1 613 ? 58.232 2.912 -66.815 1.00 97.44 613 SER A CA 1
ATOM 4462 C C . SER A 1 613 ? 57.337 2.670 -65.596 1.00 97.44 613 SER A C 1
ATOM 4464 O O . SER A 1 613 ? 56.270 2.081 -65.733 1.00 97.44 613 SER A O 1
ATOM 4466 N N . ASN A 1 614 ? 57.735 3.175 -64.424 1.00 97.06 614 ASN A N 1
ATOM 4467 C CA . ASN A 1 614 ? 56.943 3.050 -63.197 1.00 97.06 614 ASN A CA 1
ATOM 4468 C C . ASN A 1 614 ? 55.614 3.817 -63.287 1.00 97.06 614 ASN A C 1
ATOM 4470 O O . ASN A 1 614 ? 54.595 3.352 -62.779 1.00 97.06 614 ASN A O 1
ATOM 4474 N N . LEU A 1 615 ? 55.615 4.980 -63.942 1.00 97.12 615 LEU A N 1
ATOM 4475 C CA . LEU A 1 615 ? 54.408 5.762 -64.203 1.00 97.12 615 LEU A CA 1
ATOM 4476 C C . LEU A 1 615 ? 53.415 4.976 -65.069 1.00 97.12 615 LEU A C 1
ATOM 4478 O O . LEU A 1 615 ? 52.243 4.872 -64.715 1.00 97.12 615 LEU A O 1
ATOM 4482 N N . ILE A 1 616 ? 53.896 4.379 -66.164 1.00 97.44 616 ILE A N 1
ATOM 4483 C CA . ILE A 1 616 ? 53.086 3.530 -67.048 1.00 97.44 616 ILE A CA 1
ATOM 4484 C C . ILE A 1 616 ? 52.508 2.339 -66.268 1.00 97.44 616 ILE A C 1
ATOM 4486 O O . ILE A 1 616 ? 51.315 2.069 -66.376 1.00 97.44 616 ILE A O 1
ATOM 4490 N N . ASP A 1 617 ? 53.321 1.658 -65.454 1.00 97.06 617 ASP A N 1
ATOM 4491 C CA . ASP A 1 617 ? 52.872 0.508 -64.655 1.00 97.06 617 ASP A CA 1
ATOM 4492 C C . ASP A 1 617 ? 51.825 0.894 -63.605 1.00 97.06 617 ASP A C 1
ATOM 4494 O O . ASP A 1 617 ? 50.887 0.138 -63.360 1.00 97.06 617 ASP A O 1
ATOM 4498 N N . THR A 1 618 ? 51.950 2.086 -63.019 1.00 95.00 618 THR A N 1
ATOM 4499 C CA . THR A 1 618 ? 50.980 2.598 -62.043 1.00 95.00 618 THR A CA 1
ATOM 4500 C C . THR A 1 618 ? 49.616 2.812 -62.692 1.00 95.00 618 THR A C 1
ATOM 4502 O O . THR A 1 618 ? 48.616 2.313 -62.182 1.00 95.00 618 THR A O 1
ATOM 4505 N N . TYR A 1 619 ? 49.568 3.486 -63.845 1.00 94.69 619 TYR A N 1
ATOM 4506 C CA . TYR A 1 619 ? 48.311 3.679 -64.572 1.00 94.69 619 TYR A CA 1
ATOM 4507 C C . TYR A 1 619 ? 47.711 2.361 -65.068 1.00 94.69 619 TYR A C 1
ATOM 4509 O O . TYR A 1 619 ? 46.513 2.151 -64.912 1.00 94.69 619 TYR A O 1
ATOM 4517 N N . ASN A 1 620 ? 48.544 1.436 -65.553 1.00 93.19 620 ASN A N 1
ATOM 4518 C CA . ASN A 1 620 ? 48.105 0.098 -65.959 1.00 93.19 620 ASN A CA 1
ATOM 4519 C C . ASN A 1 620 ? 47.557 -0.745 -64.785 1.00 93.19 620 ASN A C 1
ATOM 4521 O O . ASN A 1 620 ? 46.896 -1.757 -65.001 1.00 93.19 620 ASN A O 1
ATOM 4525 N N . GLY A 1 621 ? 47.873 -0.379 -63.538 1.00 90.75 621 GLY A N 1
ATOM 4526 C CA . GLY A 1 621 ? 47.314 -1.002 -62.338 1.00 90.75 621 GLY A CA 1
ATOM 4527 C C . GLY A 1 621 ? 45.919 -0.488 -61.962 1.00 90.75 621 GLY A C 1
ATOM 4528 O O . GLY A 1 621 ? 45.211 -1.174 -61.228 1.00 90.75 621 GLY A O 1
ATOM 4529 N N . TYR A 1 622 ? 45.520 0.695 -62.444 1.00 89.88 622 TYR A N 1
ATOM 4530 C CA . TYR A 1 622 ? 44.203 1.292 -62.182 1.00 89.88 622 TYR A CA 1
ATOM 4531 C C . TYR A 1 622 ? 43.154 0.947 -63.253 1.00 89.88 622 TYR A C 1
ATOM 4533 O O . TYR A 1 622 ? 41.957 0.916 -62.956 1.00 89.88 622 TYR A O 1
ATOM 4541 N N . GLY A 1 623 ? 43.598 0.676 -64.478 1.00 89.31 623 GLY A N 1
ATOM 4542 C CA . GLY A 1 623 ? 42.769 0.338 -65.631 1.00 89.31 623 GLY A CA 1
ATOM 4543 C C . GLY A 1 623 ? 43.616 0.190 -66.892 1.00 89.31 623 GLY A C 1
ATOM 4544 O O . GLY A 1 623 ? 44.845 0.118 -66.819 1.00 89.31 623 GLY A O 1
ATOM 4545 N N . ASP A 1 624 ? 42.968 0.148 -68.053 1.00 92.19 624 ASP A N 1
ATOM 4546 C CA . ASP A 1 624 ? 43.666 0.061 -69.332 1.00 92.19 624 ASP A CA 1
ATOM 4547 C C . ASP A 1 624 ? 44.401 1.379 -69.609 1.00 92.19 624 ASP A C 1
ATOM 4549 O O . ASP A 1 624 ? 43.850 2.468 -69.428 1.00 92.19 624 ASP A O 1
ATOM 4553 N N . VAL A 1 625 ? 45.655 1.297 -70.069 1.00 95.50 625 VAL A N 1
ATOM 4554 C CA . VAL A 1 625 ? 46.450 2.475 -70.438 1.00 95.50 625 VAL A CA 1
ATOM 4555 C C . VAL A 1 625 ? 46.891 2.421 -71.898 1.00 95.50 625 VAL A C 1
ATOM 4557 O O . VAL A 1 625 ? 47.528 1.462 -72.342 1.00 95.50 625 VAL A O 1
ATOM 4560 N N . ALA A 1 626 ? 46.591 3.487 -72.639 1.00 97.12 626 ALA A N 1
ATOM 4561 C CA . ALA A 1 626 ? 47.144 3.737 -73.964 1.00 97.12 626 ALA A CA 1
ATOM 4562 C C . ALA A 1 626 ? 48.213 4.826 -73.853 1.00 97.12 626 ALA A C 1
ATOM 4564 O O . ALA A 1 626 ? 47.969 5.893 -73.290 1.00 97.12 626 ALA A O 1
ATOM 4565 N N . VAL A 1 627 ? 49.411 4.567 -74.373 1.00 97.94 627 VAL A N 1
ATOM 4566 C CA . VAL A 1 627 ? 50.581 5.429 -74.179 1.00 97.94 627 VAL A CA 1
ATOM 4567 C C . VAL A 1 627 ? 51.037 6.033 -75.501 1.00 97.94 627 VAL A C 1
ATOM 4569 O O . VAL A 1 627 ? 51.333 5.312 -76.454 1.00 97.94 627 VAL A O 1
ATOM 4572 N N . LYS A 1 628 ? 51.177 7.358 -75.552 1.00 98.12 628 LYS A N 1
ATOM 4573 C CA . LYS A 1 628 ? 51.799 8.065 -76.678 1.00 98.12 628 LYS A CA 1
ATOM 4574 C C . LYS A 1 628 ? 53.158 8.596 -76.256 1.00 98.12 628 LYS A C 1
ATOM 4576 O O . LYS A 1 628 ? 53.254 9.368 -75.310 1.00 98.12 628 LYS A O 1
ATOM 4581 N N . LEU A 1 629 ? 54.213 8.180 -76.953 1.00 97.50 629 LEU A N 1
ATOM 4582 C CA . LEU A 1 629 ? 55.576 8.626 -76.672 1.00 97.50 629 LEU A CA 1
ATOM 4583 C C . LEU A 1 629 ? 56.055 9.564 -77.778 1.00 97.50 629 LEU A C 1
ATOM 4585 O O . LEU A 1 629 ? 56.304 9.138 -78.910 1.00 97.50 629 LEU A O 1
ATOM 4589 N N . VAL A 1 630 ? 56.195 10.833 -77.418 1.00 97.50 630 VAL A N 1
ATOM 4590 C CA . VAL A 1 630 ? 56.807 11.878 -78.233 1.00 97.50 630 VAL A CA 1
ATOM 4591 C C . VAL A 1 630 ? 58.177 12.149 -77.643 1.00 97.50 630 VAL A C 1
ATOM 4593 O O . VAL A 1 630 ? 58.318 12.327 -76.440 1.00 97.50 630 VAL A O 1
ATOM 4596 N N . THR A 1 631 ? 59.215 12.140 -78.467 1.00 96.75 631 THR A N 1
ATOM 4597 C CA . THR A 1 631 ? 60.566 12.473 -78.009 1.00 96.75 631 THR A CA 1
ATOM 4598 C C . THR A 1 631 ? 61.088 13.656 -78.775 1.00 96.75 631 THR A C 1
ATOM 4600 O O . THR A 1 631 ? 60.835 13.734 -79.975 1.00 96.75 631 THR A O 1
ATOM 4603 N N . PHE A 1 632 ? 61.876 14.506 -78.139 1.00 96.62 632 PHE A N 1
ATOM 4604 C CA . PHE A 1 632 ? 62.438 15.663 -78.813 1.00 96.62 632 PHE A CA 1
ATOM 4605 C C . PHE A 1 632 ? 63.905 15.858 -78.485 1.00 96.62 632 PHE A C 1
ATOM 4607 O O . PHE A 1 632 ? 64.381 15.472 -77.425 1.00 96.62 632 PHE A O 1
ATOM 4614 N N . SER A 1 633 ? 64.620 16.447 -79.431 1.00 94.38 633 SER A N 1
ATOM 4615 C CA . SER A 1 633 ? 65.891 17.098 -79.165 1.00 94.38 633 SER A CA 1
ATOM 4616 C C . SER A 1 633 ? 65.982 18.354 -80.022 1.00 94.38 633 SER A C 1
ATOM 4618 O O . SER A 1 633 ? 65.331 19.348 -79.721 1.00 94.38 633 SER A O 1
ATOM 4620 N N . THR A 1 634 ? 66.728 18.318 -81.126 1.00 93.75 634 THR A N 1
ATOM 4621 C CA . THR A 1 634 ? 66.746 19.409 -82.108 1.00 93.75 634 THR A CA 1
ATOM 4622 C C . THR A 1 634 ? 65.419 19.522 -82.855 1.00 93.75 634 THR A C 1
ATOM 4624 O O . THR A 1 634 ? 64.988 20.628 -83.164 1.00 93.75 634 THR A O 1
ATOM 4627 N N . LEU A 1 635 ? 64.799 18.376 -83.134 1.00 94.81 635 LEU A N 1
ATOM 4628 C CA . LEU A 1 635 ? 63.455 18.222 -83.683 1.00 94.81 635 LEU A CA 1
ATOM 4629 C C . LEU A 1 635 ? 62.728 17.162 -82.849 1.00 94.81 635 LEU A C 1
ATOM 4631 O O . LEU A 1 635 ? 63.372 16.338 -82.187 1.00 94.81 635 LEU A O 1
ATOM 4635 N N . ALA A 1 636 ? 61.404 17.170 -82.886 1.00 96.31 636 ALA A N 1
ATOM 4636 C CA . ALA A 1 636 ? 60.571 16.183 -82.221 1.00 96.31 636 ALA A CA 1
ATOM 4637 C C . ALA A 1 636 ? 60.124 15.085 -83.178 1.00 96.31 636 ALA A C 1
ATOM 4639 O O . ALA A 1 636 ? 60.010 15.266 -84.389 1.00 96.31 636 ALA A O 1
ATOM 4640 N N . GLN A 1 637 ? 59.863 13.921 -82.602 1.00 94.81 637 GLN A N 1
ATOM 4641 C CA . GLN A 1 637 ? 59.389 12.755 -83.315 1.00 94.81 637 GLN A CA 1
ATOM 4642 C C . GLN A 1 637 ? 58.481 11.938 -82.399 1.00 94.81 637 GLN A C 1
ATOM 4644 O O . GLN A 1 637 ? 58.858 11.585 -81.277 1.00 94.81 637 GLN A O 1
ATOM 4649 N N . GLU A 1 638 ? 57.310 11.568 -82.899 1.00 94.38 638 GLU A N 1
ATOM 4650 C CA . GLU A 1 638 ? 56.537 10.472 -82.326 1.00 94.38 638 GLU A CA 1
ATOM 4651 C C . GLU A 1 638 ? 57.201 9.118 -82.618 1.00 94.38 638 GLU A C 1
ATOM 4653 O O . GLU A 1 638 ? 57.844 8.921 -83.654 1.00 94.38 638 GLU A O 1
ATOM 4658 N N . LYS A 1 639 ? 57.074 8.158 -81.699 1.00 95.38 639 LYS A N 1
ATOM 4659 C CA . LYS A 1 639 ? 57.690 6.830 -81.885 1.00 95.38 639 LYS A CA 1
ATOM 4660 C C . LYS A 1 639 ? 56.846 5.847 -82.681 1.00 95.38 639 LYS A C 1
ATOM 4662 O O . LYS A 1 639 ? 57.397 4.916 -83.263 1.00 95.38 639 LYS A O 1
ATOM 4667 N N . THR A 1 640 ? 55.546 6.079 -82.738 1.00 95.81 640 THR A N 1
ATOM 4668 C CA . THR A 1 640 ? 54.554 5.275 -83.455 1.00 95.81 640 THR A CA 1
ATOM 4669 C C . THR A 1 640 ? 53.474 6.209 -83.982 1.00 95.81 640 THR A C 1
ATOM 4671 O O . THR A 1 640 ? 53.220 7.226 -83.348 1.00 95.81 640 THR A O 1
ATOM 4674 N N . SER A 1 641 ? 52.800 5.848 -85.077 1.00 93.88 641 SER A N 1
ATOM 4675 C CA . SER A 1 641 ? 51.643 6.582 -85.632 1.00 93.88 641 SER A CA 1
ATOM 4676 C C . SER A 1 641 ? 50.303 6.180 -84.980 1.00 93.88 641 SER A C 1
ATOM 4678 O O . SER A 1 641 ? 49.244 6.221 -85.606 1.00 93.88 641 SER A O 1
ATOM 4680 N N . TYR A 1 642 ? 50.369 5.613 -83.774 1.00 95.94 642 TYR A N 1
ATOM 4681 C CA . TYR A 1 642 ? 49.241 5.131 -82.979 1.00 95.94 642 TYR A CA 1
ATOM 4682 C C . TYR A 1 642 ? 49.626 5.127 -81.496 1.00 95.94 642 TYR A C 1
ATOM 4684 O O . TYR A 1 642 ? 50.813 5.089 -81.155 1.00 95.94 642 TYR A O 1
ATOM 4692 N N . TRP A 1 643 ? 48.633 5.147 -80.612 1.00 97.94 643 TRP A N 1
ATOM 4693 C CA . TRP A 1 643 ? 48.826 4.995 -79.172 1.00 97.94 643 TRP A CA 1
ATOM 4694 C C . TRP A 1 643 ? 49.125 3.533 -78.824 1.00 97.94 643 TRP A C 1
ATOM 4696 O O . TRP A 1 643 ? 48.418 2.620 -79.248 1.00 97.94 643 TRP A O 1
ATOM 4706 N N . MET A 1 644 ? 50.198 3.310 -78.075 1.00 98.06 644 MET A N 1
ATOM 4707 C CA . MET A 1 644 ? 50.757 1.991 -77.780 1.00 98.06 644 MET A CA 1
ATOM 4708 C C . MET A 1 644 ? 50.156 1.374 -76.520 1.00 98.06 644 MET A C 1
ATOM 4710 O O . MET A 1 644 ? 49.677 2.081 -75.635 1.00 98.06 644 MET A O 1
ATOM 4714 N N . THR A 1 645 ? 50.295 0.059 -76.371 1.00 97.50 645 THR A N 1
ATOM 4715 C CA . THR A 1 645 ? 50.108 -0.596 -75.069 1.00 97.50 645 THR A CA 1
ATOM 4716 C C . THR A 1 645 ? 51.224 -0.218 -74.084 1.00 97.50 645 THR A C 1
ATOM 4718 O O . THR A 1 645 ? 52.335 0.151 -74.484 1.00 97.50 645 THR A O 1
ATOM 4721 N N . ALA A 1 646 ? 50.977 -0.398 -72.781 1.00 96.69 646 ALA A N 1
ATOM 4722 C CA . ALA A 1 646 ? 51.991 -0.224 -71.734 1.00 96.69 646 ALA A CA 1
ATOM 4723 C C . ALA A 1 646 ? 53.297 -0.987 -72.026 1.00 96.69 646 ALA A C 1
ATOM 4725 O O . ALA A 1 646 ? 54.397 -0.462 -71.847 1.00 96.69 646 ALA A O 1
ATOM 4726 N N . SER A 1 647 ? 53.190 -2.238 -72.485 1.00 97.25 647 SER A N 1
ATOM 4727 C CA . SER A 1 647 ? 54.353 -3.087 -72.761 1.00 97.25 647 SER A CA 1
ATOM 4728 C C . SER A 1 647 ? 55.164 -2.585 -73.955 1.00 97.25 647 SER A C 1
ATOM 4730 O O . SER A 1 647 ? 56.393 -2.540 -73.887 1.00 97.25 647 SER A O 1
ATOM 4732 N N . GLU A 1 648 ? 54.492 -2.198 -75.039 1.00 97.56 648 GLU A N 1
ATOM 4733 C CA . GLU A 1 648 ? 55.145 -1.658 -76.235 1.00 97.56 648 GLU A CA 1
ATOM 4734 C C . GLU A 1 648 ? 55.853 -0.338 -75.929 1.00 97.56 648 GLU A C 1
ATOM 4736 O O . GLU A 1 648 ? 57.027 -0.176 -76.267 1.00 97.56 648 GLU A O 1
ATOM 4741 N N . ALA A 1 649 ? 55.188 0.572 -75.210 1.00 97.44 649 ALA A N 1
ATOM 4742 C CA . ALA A 1 649 ? 55.775 1.850 -74.829 1.00 97.44 649 ALA A CA 1
ATOM 4743 C C . ALA A 1 649 ? 57.032 1.674 -73.965 1.00 97.44 649 ALA A C 1
ATOM 4745 O O . ALA A 1 649 ? 58.047 2.320 -74.227 1.00 97.44 649 ALA A O 1
ATOM 4746 N N . LYS A 1 650 ? 57.011 0.755 -72.986 1.00 97.56 650 LYS A N 1
ATOM 4747 C CA . LYS A 1 650 ? 58.191 0.417 -72.169 1.00 97.56 650 LYS A CA 1
ATOM 4748 C C . LYS A 1 650 ? 59.325 -0.188 -72.998 1.00 97.56 650 LYS A C 1
ATOM 4750 O O . LYS A 1 650 ? 60.489 0.146 -72.769 1.00 97.56 650 LYS A O 1
ATOM 4755 N N . ALA A 1 651 ? 59.006 -1.047 -73.968 1.00 97.69 651 ALA A N 1
ATOM 4756 C CA . ALA A 1 651 ? 60.007 -1.631 -74.857 1.00 97.69 651 ALA A CA 1
ATOM 4757 C C . ALA A 1 651 ? 60.697 -0.552 -75.705 1.00 97.69 651 ALA A C 1
ATOM 4759 O O . ALA A 1 651 ? 61.925 -0.528 -75.777 1.00 97.69 651 ALA A O 1
ATOM 4760 N N . ILE A 1 652 ? 59.935 0.386 -76.277 1.00 96.88 652 ILE A N 1
ATOM 4761 C CA . ILE A 1 652 ? 60.501 1.509 -77.036 1.00 96.88 652 ILE A CA 1
ATOM 4762 C C . ILE A 1 652 ? 61.317 2.429 -76.125 1.00 96.88 652 ILE A C 1
ATOM 4764 O O . ILE A 1 652 ? 62.461 2.753 -76.453 1.00 96.88 652 ILE A O 1
ATOM 4768 N N . LEU A 1 653 ? 60.770 2.803 -74.965 1.00 96.50 653 LEU A N 1
ATOM 4769 C CA . LEU A 1 653 ? 61.427 3.642 -73.961 1.00 96.50 653 LEU A CA 1
ATOM 4770 C C . LEU A 1 653 ? 62.814 3.101 -73.580 1.00 96.50 653 LEU A C 1
ATOM 4772 O O . LEU A 1 653 ? 63.766 3.872 -73.466 1.00 96.50 653 LEU A O 1
ATOM 4776 N N . ALA A 1 654 ? 62.960 1.779 -73.450 1.00 95.19 654 ALA A N 1
ATOM 4777 C CA . ALA A 1 654 ? 64.235 1.139 -73.136 1.00 95.19 654 ALA A CA 1
ATOM 4778 C C . ALA A 1 654 ? 65.318 1.353 -74.213 1.00 95.19 654 ALA A C 1
ATOM 4780 O O . ALA A 1 654 ? 66.503 1.363 -73.871 1.00 95.19 654 ALA A O 1
ATOM 4781 N N . THR A 1 655 ? 64.935 1.565 -75.477 1.00 95.62 655 THR A N 1
ATOM 4782 C CA . THR A 1 655 ? 65.869 1.691 -76.613 1.00 95.62 655 THR A CA 1
ATOM 4783 C C . THR A 1 655 ? 66.356 3.115 -76.878 1.00 95.62 655 THR A C 1
ATOM 4785 O O . THR A 1 655 ? 67.262 3.309 -77.686 1.00 95.62 655 THR A O 1
ATOM 4788 N N . LEU A 1 656 ? 65.768 4.118 -76.219 1.00 95.12 656 LEU A N 1
ATOM 4789 C CA . LEU A 1 656 ? 66.057 5.521 -76.504 1.00 95.12 656 LEU A CA 1
ATOM 4790 C C . LEU A 1 656 ? 67.485 5.924 -76.118 1.00 95.12 656 LEU A C 1
ATOM 4792 O O . LEU A 1 656 ? 68.023 5.507 -75.090 1.00 95.12 656 LEU A O 1
ATOM 4796 N N . SER A 1 657 ? 68.060 6.807 -76.930 1.00 93.50 657 SER A N 1
ATOM 4797 C CA . SER A 1 657 ? 69.365 7.434 -76.719 1.00 93.50 657 SER A CA 1
ATOM 4798 C C . SER A 1 657 ? 69.262 8.945 -76.891 1.00 93.50 657 SER A C 1
ATOM 4800 O O . SER A 1 657 ? 68.527 9.407 -77.762 1.00 93.50 657 SER A O 1
ATOM 4802 N N . ALA A 1 658 ? 70.037 9.692 -76.108 1.00 94.94 658 ALA A N 1
ATOM 4803 C CA . ALA A 1 658 ? 70.030 11.149 -76.111 1.00 94.94 658 ALA A CA 1
ATOM 4804 C C . ALA A 1 658 ? 71.137 11.747 -77.000 1.00 94.94 658 ALA A C 1
ATOM 4806 O O . ALA A 1 658 ? 72.290 11.316 -76.934 1.00 94.94 658 ALA A O 1
ATOM 4807 N N . SER A 1 659 ? 70.794 12.738 -77.822 1.00 92.50 659 SER A N 1
ATOM 4808 C CA . SER A 1 659 ? 71.697 13.539 -78.650 1.00 92.50 659 SER A CA 1
ATOM 4809 C C . SER A 1 659 ? 71.026 14.846 -79.101 1.00 92.50 659 SER A C 1
ATOM 4811 O O . SER A 1 659 ? 69.811 14.990 -79.038 1.00 92.50 659 SER A O 1
ATOM 4813 N N . GLY A 1 660 ? 71.810 15.798 -79.609 1.00 92.62 660 GLY A N 1
ATOM 4814 C CA . GLY A 1 660 ? 71.280 17.046 -80.169 1.00 92.62 660 GLY A CA 1
ATOM 4815 C C . GLY A 1 660 ? 71.002 18.129 -79.125 1.00 92.62 660 GLY A C 1
ATOM 4816 O O . GLY A 1 660 ? 71.581 18.123 -78.039 1.00 92.62 660 GLY A O 1
ATOM 4817 N N . TRP A 1 661 ? 70.150 19.078 -79.501 1.00 92.50 661 TRP A N 1
ATOM 4818 C CA . TRP A 1 661 ? 69.809 20.281 -78.728 1.00 92.50 661 TRP A CA 1
ATOM 4819 C C . TRP A 1 661 ? 68.465 20.122 -78.000 1.00 92.50 661 TRP A C 1
ATOM 4821 O O . TRP A 1 661 ? 67.851 19.070 -78.111 1.00 92.50 661 TRP A O 1
ATOM 4831 N N . THR A 1 662 ? 68.023 21.125 -77.246 1.00 93.88 662 THR A N 1
ATOM 4832 C CA . THR A 1 662 ? 66.748 21.150 -76.511 1.00 93.88 662 THR A CA 1
ATOM 4833 C C . THR A 1 662 ? 65.830 22.179 -77.171 1.00 93.88 662 THR A C 1
ATOM 4835 O O . THR A 1 662 ? 66.082 23.377 -77.050 1.00 93.88 662 THR A O 1
ATOM 4838 N N . ASN A 1 663 ? 64.794 21.720 -77.874 1.00 94.06 663 ASN A N 1
ATOM 4839 C CA . ASN A 1 663 ? 63.813 22.558 -78.571 1.00 94.06 663 ASN A CA 1
ATOM 4840 C C . ASN A 1 663 ? 62.408 22.264 -78.017 1.00 94.06 663 ASN A C 1
ATOM 4842 O O . ASN A 1 663 ? 61.946 21.126 -78.095 1.00 94.06 663 ASN A O 1
ATOM 4846 N N . TYR A 1 664 ? 61.756 23.248 -77.396 1.00 94.06 664 TYR A N 1
ATOM 4847 C CA . TYR A 1 664 ? 60.441 23.047 -76.771 1.00 94.06 664 TYR A CA 1
ATOM 4848 C C . TYR A 1 664 ? 59.294 23.254 -77.758 1.00 94.06 664 TYR A C 1
ATOM 4850 O O . TYR A 1 664 ? 58.305 22.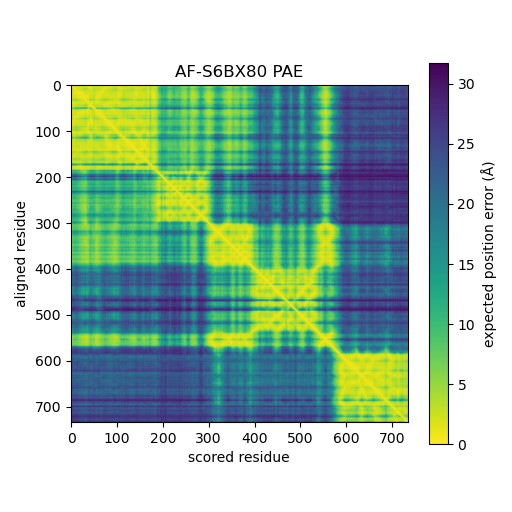522 -77.682 1.00 94.06 664 TYR A O 1
ATOM 4858 N N . ASP A 1 665 ? 59.472 24.146 -78.726 1.00 92.62 665 ASP A N 1
ATOM 4859 C CA . ASP A 1 665 ? 58.472 24.497 -79.739 1.00 92.62 665 ASP A CA 1
ATOM 4860 C C . ASP A 1 665 ? 58.148 23.260 -80.572 1.00 92.62 665 ASP A C 1
ATOM 4862 O O . ASP A 1 665 ? 57.002 22.813 -80.675 1.00 92.62 665 ASP A O 1
ATOM 4866 N N . THR A 1 666 ? 59.201 22.559 -81.001 1.00 94.31 666 THR A N 1
ATOM 4867 C CA . THR A 1 666 ? 59.038 21.292 -81.705 1.00 94.31 666 THR A CA 1
ATOM 4868 C C . THR A 1 666 ? 58.375 20.208 -80.860 1.00 94.31 666 THR A C 1
ATOM 4870 O O . THR A 1 666 ? 57.642 19.382 -81.409 1.00 94.31 666 THR A O 1
ATOM 4873 N N . ALA A 1 667 ? 58.658 20.163 -79.559 1.00 94.75 667 ALA A N 1
ATOM 4874 C CA . ALA A 1 667 ? 58.173 19.123 -78.665 1.00 94.75 667 ALA A CA 1
ATOM 4875 C C . ALA A 1 667 ? 56.661 19.239 -78.467 1.00 94.75 667 ALA A C 1
ATOM 4877 O O . ALA A 1 667 ? 55.949 18.237 -78.586 1.00 94.75 667 ALA A O 1
ATOM 4878 N N . LEU A 1 668 ? 56.175 20.460 -78.227 1.00 94.25 668 LEU A N 1
ATOM 4879 C CA . LEU A 1 668 ? 54.750 20.745 -78.102 1.00 94.25 668 LEU A CA 1
ATOM 4880 C C . LEU A 1 668 ? 54.033 20.640 -79.450 1.00 94.25 668 LEU A C 1
ATOM 4882 O O . LEU A 1 668 ? 52.995 19.984 -79.509 1.00 94.25 668 LEU A O 1
ATOM 4886 N N . ALA A 1 669 ? 54.614 21.161 -80.540 1.00 94.25 669 ALA A N 1
ATOM 4887 C CA . ALA A 1 669 ? 54.042 21.034 -81.883 1.00 94.25 669 ALA A CA 1
ATOM 4888 C C . ALA A 1 669 ? 53.779 19.564 -82.250 1.00 94.25 669 ALA A C 1
ATOM 4890 O O . ALA A 1 669 ? 52.681 19.195 -82.675 1.00 94.25 669 ALA A O 1
ATOM 4891 N N . GLN A 1 670 ? 54.769 18.692 -82.024 1.00 95.88 670 GLN A N 1
ATOM 4892 C CA . GLN A 1 670 ? 54.611 17.264 -82.287 1.00 95.88 670 GLN A CA 1
ATOM 4893 C C . GLN A 1 670 ? 53.613 16.612 -81.329 1.00 95.88 670 GLN A C 1
ATOM 4895 O O . GLN A 1 670 ? 52.858 15.743 -81.759 1.00 95.88 670 GLN A O 1
ATOM 4900 N N . ALA A 1 671 ? 53.591 16.990 -80.050 1.00 95.56 671 ALA A N 1
ATOM 4901 C CA . ALA A 1 671 ? 52.657 16.438 -79.069 1.00 95.56 671 ALA A CA 1
ATOM 4902 C C . ALA A 1 671 ? 51.194 16.753 -79.405 1.00 95.56 671 ALA A C 1
ATOM 4904 O O . ALA A 1 671 ? 50.361 15.847 -79.374 1.00 95.56 671 ALA A O 1
ATOM 4905 N N . ILE A 1 672 ? 50.909 17.994 -79.807 1.00 93.75 672 ILE A N 1
ATOM 4906 C CA . ILE A 1 672 ? 49.585 18.425 -80.271 1.00 93.75 672 ILE A CA 1
ATOM 4907 C C . ILE A 1 672 ? 49.177 17.617 -81.503 1.00 93.75 672 ILE A C 1
ATOM 4909 O O . ILE A 1 672 ? 48.102 17.023 -81.520 1.00 93.75 672 ILE A O 1
ATOM 4913 N N . GLN A 1 673 ? 50.060 17.507 -82.500 1.00 93.44 673 GLN A N 1
ATOM 4914 C CA . GLN A 1 673 ? 49.784 16.728 -83.710 1.00 93.44 673 GLN A CA 1
ATOM 4915 C C . GLN A 1 673 ? 49.514 15.244 -83.406 1.00 93.44 673 GLN A C 1
ATOM 4917 O O . GLN A 1 673 ? 48.643 14.624 -84.008 1.00 93.44 673 GLN A O 1
ATOM 4922 N N . SER A 1 674 ? 50.254 14.689 -82.449 1.00 94.44 674 SER A N 1
ATOM 4923 C CA . SER A 1 674 ? 50.216 13.281 -82.042 1.00 94.44 674 SER A CA 1
ATOM 4924 C C . SER A 1 674 ? 48.952 12.889 -81.269 1.00 94.44 674 SER A C 1
ATOM 4926 O O . SER A 1 674 ? 48.724 11.702 -81.027 1.00 94.44 674 SER A O 1
ATOM 4928 N N . TRP A 1 675 ? 48.164 13.862 -80.803 1.00 94.44 675 TRP A N 1
ATOM 4929 C CA . TRP A 1 675 ? 46.986 13.615 -79.973 1.00 94.44 675 TRP A CA 1
ATOM 4930 C C . TRP A 1 675 ? 45.896 12.833 -80.715 1.00 94.44 675 TRP A C 1
ATOM 4932 O O . TRP A 1 675 ? 45.314 11.898 -80.157 1.00 94.44 675 TRP A O 1
ATOM 4942 N N . ASP A 1 676 ? 45.660 13.188 -81.979 1.00 91.81 676 ASP A N 1
ATOM 4943 C CA . ASP A 1 676 ? 44.567 12.650 -82.796 1.00 91.81 676 ASP A CA 1
ATOM 4944 C C . ASP A 1 676 ? 44.876 11.287 -83.437 1.00 91.81 676 ASP A C 1
ATOM 4946 O O . ASP A 1 676 ? 44.054 10.734 -84.173 1.00 91.81 676 ASP A O 1
ATOM 4950 N N . ASP A 1 677 ? 46.029 10.705 -83.118 1.00 94.50 677 ASP A N 1
ATOM 4951 C CA . ASP A 1 677 ? 46.411 9.382 -83.585 1.00 94.50 677 ASP A CA 1
ATOM 4952 C C . ASP A 1 677 ? 45.472 8.270 -83.100 1.00 94.50 677 ASP A C 1
ATOM 4954 O O . ASP A 1 677 ? 44.857 8.320 -82.029 1.00 94.50 677 ASP A O 1
ATOM 4958 N N . GLY A 1 678 ? 45.397 7.204 -83.901 1.00 92.69 678 GLY A N 1
ATOM 4959 C CA . GLY A 1 678 ? 44.554 6.045 -83.618 1.00 92.69 678 GLY A CA 1
ATOM 4960 C C . GLY A 1 678 ? 44.962 5.281 -82.354 1.00 92.69 678 GLY A C 1
ATOM 4961 O O . GLY A 1 678 ? 46.076 5.409 -81.850 1.00 92.69 678 GLY A O 1
ATOM 4962 N N . SER A 1 679 ? 44.056 4.429 -81.871 1.00 94.25 679 SER A N 1
ATOM 4963 C CA . SER A 1 679 ? 44.250 3.536 -80.713 1.00 94.25 679 SER A CA 1
ATOM 4964 C C . SER A 1 679 ? 44.294 4.201 -79.333 1.00 94.25 679 SER A C 1
ATOM 4966 O O . SER A 1 679 ? 44.533 3.506 -78.347 1.00 94.25 679 SER A O 1
ATOM 4968 N N . ARG A 1 680 ? 44.011 5.508 -79.214 1.00 94.75 680 ARG A N 1
ATOM 4969 C CA . ARG A 1 680 ? 43.684 6.090 -77.902 1.00 94.75 680 ARG A CA 1
ATOM 4970 C C . ARG A 1 680 ? 42.370 5.518 -77.376 1.00 94.75 680 ARG A C 1
ATOM 4972 O O . ARG A 1 680 ? 41.462 5.199 -78.147 1.00 94.75 680 ARG A O 1
ATOM 4979 N N . ILE A 1 681 ? 42.242 5.446 -76.062 1.00 93.44 681 ILE A N 1
ATOM 4980 C CA . ILE A 1 681 ? 41.011 5.063 -75.379 1.00 93.44 681 ILE A CA 1
ATOM 4981 C C . ILE A 1 681 ? 39.980 6.167 -75.614 1.00 93.44 681 ILE A C 1
ATOM 4983 O O . ILE A 1 681 ? 40.187 7.326 -75.254 1.00 93.44 681 ILE A O 1
ATOM 4987 N N . THR A 1 682 ? 38.868 5.813 -76.253 1.00 92.56 682 THR A N 1
ATOM 4988 C CA . THR A 1 682 ? 37.771 6.739 -76.589 1.00 92.56 682 THR A CA 1
ATOM 4989 C C . THR A 1 682 ? 36.445 6.354 -75.942 1.00 92.56 682 THR A C 1
ATOM 4991 O O . THR A 1 682 ? 35.500 7.138 -75.986 1.00 92.56 682 THR A O 1
ATOM 4994 N N . THR A 1 683 ? 36.376 5.180 -75.308 1.00 89.62 683 THR A N 1
ATOM 4995 C CA . THR A 1 683 ? 35.190 4.694 -74.591 1.00 89.62 683 THR A CA 1
ATOM 4996 C C . THR A 1 683 ? 35.541 4.469 -73.117 1.00 89.62 683 THR A C 1
ATOM 4998 O O . THR A 1 683 ? 36.498 3.746 -72.859 1.00 89.62 683 THR A O 1
ATOM 5001 N N . PRO A 1 684 ? 34.827 5.089 -72.156 1.00 85.31 684 PRO A N 1
ATOM 5002 C CA . PRO A 1 684 ? 35.078 4.876 -70.732 1.00 85.31 684 PRO A CA 1
ATOM 5003 C C . PRO A 1 684 ? 34.677 3.458 -70.291 1.00 85.31 684 PRO A C 1
ATOM 5005 O O . PRO A 1 684 ? 33.732 2.893 -70.854 1.00 85.31 684 PRO A O 1
ATOM 5008 N N . PRO A 1 685 ? 35.317 2.906 -69.246 1.00 83.25 685 PRO A N 1
ATOM 5009 C CA . PRO A 1 685 ? 34.891 1.650 -68.643 1.00 83.25 685 PRO A CA 1
ATOM 5010 C C . PRO A 1 685 ? 33.543 1.833 -67.926 1.00 83.25 685 PRO A C 1
ATOM 5012 O O . PRO A 1 685 ? 33.149 2.942 -67.558 1.00 83.25 685 PRO A O 1
ATOM 5015 N N . SER A 1 686 ? 32.806 0.739 -67.713 1.00 77.69 686 SER A N 1
ATOM 5016 C CA . SER A 1 686 ? 31.474 0.788 -67.093 1.00 77.69 686 SER A CA 1
ATOM 5017 C C . SER A 1 686 ? 31.529 1.398 -65.686 1.00 77.69 686 SER A C 1
ATOM 5019 O O . SER A 1 686 ? 32.095 0.806 -64.770 1.00 77.69 686 SER A O 1
ATOM 5021 N N . GLY A 1 687 ? 30.900 2.563 -65.508 1.00 73.38 687 GLY A N 1
ATOM 5022 C CA . GLY A 1 687 ? 30.887 3.296 -64.236 1.00 73.38 687 GLY A CA 1
ATOM 5023 C C . GLY A 1 687 ? 32.144 4.132 -63.957 1.00 73.38 687 GLY A C 1
ATOM 5024 O O . GLY A 1 687 ? 32.244 4.694 -62.869 1.00 73.38 687 GLY A O 1
ATOM 5025 N N . GLY A 1 688 ? 33.076 4.227 -64.911 1.00 79.25 688 GLY A N 1
ATOM 5026 C CA . GLY A 1 688 ? 34.275 5.065 -64.836 1.00 79.25 688 GLY A CA 1
ATOM 5027 C C . GLY A 1 688 ? 34.280 6.208 -65.858 1.00 79.25 688 GLY A C 1
ATOM 5028 O O . GLY A 1 688 ? 33.331 6.411 -66.616 1.00 79.25 688 GLY A O 1
ATOM 5029 N N . VAL A 1 689 ? 35.376 6.967 -65.881 1.00 85.56 689 VAL A N 1
ATOM 5030 C CA . VAL A 1 689 ? 35.652 8.035 -66.859 1.00 85.56 689 VAL A CA 1
ATOM 5031 C C . VAL A 1 689 ? 37.006 7.786 -67.513 1.00 85.56 689 VAL A C 1
ATOM 5033 O O . VAL A 1 689 ? 37.874 7.184 -66.890 1.00 85.56 689 VAL A O 1
ATOM 5036 N N . ILE A 1 690 ? 37.215 8.265 -68.741 1.00 91.69 690 ILE A N 1
ATOM 5037 C CA . ILE A 1 690 ? 38.546 8.231 -69.365 1.00 91.69 690 ILE A CA 1
ATOM 5038 C C . ILE A 1 690 ? 39.379 9.369 -68.786 1.00 91.69 690 ILE A C 1
ATOM 5040 O O . ILE A 1 690 ? 38.973 10.532 -68.850 1.00 91.69 690 ILE A O 1
ATOM 5044 N N . GLN A 1 691 ? 40.561 9.050 -68.272 1.00 94.00 691 GLN A N 1
ATOM 5045 C CA . GLN A 1 691 ? 41.542 10.046 -67.877 1.00 94.00 691 GLN A CA 1
ATOM 5046 C C . GLN A 1 691 ? 42.504 10.315 -69.035 1.00 94.00 691 GLN A C 1
ATOM 5048 O O . GLN A 1 691 ? 42.987 9.397 -69.685 1.00 94.00 691 GLN A O 1
ATOM 5053 N N . ASN A 1 692 ? 42.805 11.583 -69.296 1.00 95.44 692 ASN A N 1
ATOM 5054 C CA . ASN A 1 692 ? 43.809 11.974 -70.280 1.00 95.44 692 ASN A CA 1
ATOM 5055 C C . ASN A 1 692 ? 44.888 12.769 -69.553 1.00 95.44 692 ASN A C 1
ATOM 5057 O O . ASN A 1 692 ? 44.574 13.777 -68.921 1.00 95.44 692 ASN A O 1
ATOM 5061 N N . VAL A 1 693 ? 46.134 12.305 -69.606 1.00 96.31 693 VAL A N 1
ATOM 5062 C CA . VAL A 1 693 ? 47.256 12.917 -68.885 1.00 96.31 693 VAL A CA 1
ATOM 5063 C C . VAL A 1 693 ? 48.440 13.065 -69.827 1.00 96.31 693 VAL A C 1
ATOM 5065 O O . VAL A 1 693 ? 48.787 12.124 -70.536 1.00 96.31 693 VAL A O 1
ATOM 5068 N N . ALA A 1 694 ? 49.079 14.232 -69.812 1.00 96.50 694 ALA A N 1
ATOM 5069 C CA . ALA A 1 694 ? 50.311 14.490 -70.544 1.00 96.50 694 ALA A CA 1
ATOM 5070 C C . ALA A 1 694 ? 51.433 14.890 -69.577 1.00 96.50 694 ALA A C 1
ATOM 5072 O O . ALA A 1 694 ? 51.224 15.714 -68.688 1.00 96.50 694 ALA A O 1
ATOM 5073 N N . TYR A 1 695 ? 52.623 14.320 -69.763 1.00 97.38 695 TYR A N 1
ATOM 5074 C CA . TYR A 1 695 ? 53.834 14.667 -69.021 1.00 97.38 695 TYR A CA 1
ATOM 5075 C C . TYR A 1 695 ? 54.895 15.199 -69.978 1.00 97.38 695 TYR A C 1
ATOM 5077 O O . TYR A 1 695 ? 55.314 14.485 -70.886 1.00 97.38 695 TYR A O 1
ATOM 5085 N N . PHE A 1 696 ? 55.364 16.422 -69.739 1.00 95.69 696 PHE A N 1
ATOM 5086 C CA . PHE A 1 696 ? 56.519 17.003 -70.418 1.00 95.69 696 PHE A CA 1
ATOM 5087 C C . PHE A 1 696 ? 57.753 16.879 -69.522 1.00 95.69 696 PHE A C 1
ATOM 5089 O O . PHE A 1 696 ? 57.753 17.367 -68.392 1.00 95.69 696 PHE A O 1
ATOM 5096 N N . ILE A 1 697 ? 58.793 16.190 -69.992 1.00 95.75 697 ILE A N 1
ATOM 5097 C CA . ILE A 1 697 ? 59.960 15.814 -69.188 1.00 95.75 697 ILE A CA 1
ATOM 5098 C C . ILE A 1 697 ? 61.224 16.305 -69.890 1.00 95.75 697 ILE A C 1
ATOM 5100 O O . ILE A 1 697 ? 61.545 15.829 -70.974 1.00 95.75 697 ILE A O 1
ATOM 5104 N N . SER A 1 698 ? 61.953 17.217 -69.246 1.00 92.88 698 SER A N 1
ATOM 5105 C CA . SER A 1 698 ? 63.199 17.822 -69.736 1.00 92.88 698 SER A CA 1
ATOM 5106 C C . SER A 1 698 ? 64.180 18.074 -68.586 1.00 92.88 698 SER A C 1
ATOM 5108 O O . SER A 1 698 ? 63.746 18.264 -67.447 1.00 92.88 698 SER A O 1
ATOM 5110 N N . ASP A 1 699 ? 65.489 18.075 -68.862 1.00 88.50 699 ASP A N 1
ATOM 5111 C CA . ASP A 1 699 ? 66.548 18.383 -67.882 1.00 88.50 699 ASP A CA 1
ATOM 5112 C C . ASP A 1 699 ? 67.323 19.681 -68.161 1.00 88.50 699 ASP A C 1
ATOM 5114 O O . ASP A 1 699 ? 68.243 20.024 -67.409 1.00 88.50 699 ASP A O 1
ATOM 5118 N N . GLY A 1 700 ? 66.978 20.383 -69.240 1.00 81.12 700 GLY A N 1
ATOM 5119 C CA . GLY A 1 700 ? 67.740 21.511 -69.761 1.00 81.12 700 GLY A CA 1
ATOM 5120 C C . GLY A 1 700 ? 66.882 22.737 -70.050 1.00 81.12 700 GLY A C 1
ATOM 5121 O O . GLY A 1 700 ? 65.660 22.666 -70.125 1.00 81.12 700 GLY A O 1
ATOM 5122 N N . GLN A 1 701 ? 67.535 23.889 -70.210 1.00 87.38 701 GLN A N 1
ATOM 5123 C CA . GLN A 1 701 ? 66.896 25.072 -70.788 1.00 87.38 701 GLN A CA 1
ATOM 5124 C C . GLN A 1 701 ? 66.814 24.917 -72.315 1.00 87.38 701 GLN A C 1
ATOM 5126 O O . GLN A 1 701 ? 67.751 24.358 -72.899 1.00 87.38 701 GLN A O 1
ATOM 5131 N N . PRO A 1 702 ? 65.751 25.428 -72.965 1.00 89.69 702 PRO A N 1
ATOM 5132 C CA . PRO A 1 702 ? 65.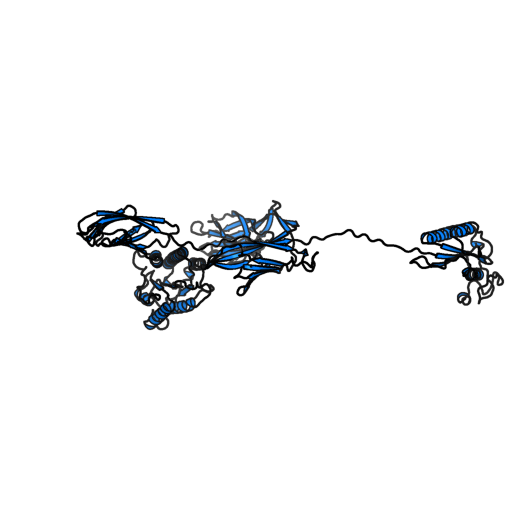667 25.434 -74.418 1.00 89.69 702 PRO A CA 1
ATOM 5133 C C . PRO A 1 702 ? 66.857 26.211 -74.990 1.00 89.69 702 PRO A C 1
ATOM 5135 O O . PRO A 1 702 ? 67.156 27.331 -74.579 1.00 89.69 702 PRO A O 1
ATOM 5138 N N . ASN A 1 703 ? 67.582 25.574 -75.902 1.00 90.19 703 ASN A N 1
ATOM 5139 C CA . ASN A 1 703 ? 68.784 26.112 -76.544 1.00 90.19 703 ASN A CA 1
ATOM 5140 C C . ASN A 1 703 ? 68.737 25.953 -78.073 1.00 90.19 703 ASN A C 1
ATOM 5142 O O . ASN A 1 703 ? 69.750 26.133 -78.748 1.00 90.19 703 ASN A O 1
ATOM 5146 N N . MET A 1 704 ? 67.553 25.634 -78.596 1.00 92.12 704 MET A N 1
ATOM 5147 C CA . MET A 1 704 ? 67.185 25.580 -80.004 1.00 92.12 704 MET A CA 1
ATOM 5148 C C . MET A 1 704 ? 65.715 25.996 -80.135 1.00 92.12 704 MET A C 1
ATOM 5150 O O . MET A 1 704 ? 64.952 25.752 -79.202 1.00 92.12 704 MET A O 1
ATOM 5154 N N . ASN A 1 705 ? 65.341 26.606 -81.258 1.00 90.50 705 ASN A N 1
ATOM 5155 C CA . ASN A 1 705 ? 63.978 27.077 -81.528 1.00 90.50 705 ASN A CA 1
ATOM 5156 C C . ASN A 1 705 ? 63.640 27.060 -83.024 1.00 90.50 705 ASN A C 1
ATOM 5158 O O . ASN A 1 705 ? 64.518 26.825 -83.873 1.00 90.50 705 ASN A O 1
ATOM 5162 N N . ASP A 1 706 ? 62.369 27.286 -83.348 1.00 90.00 706 ASP A N 1
ATOM 5163 C CA . ASP A 1 706 ? 61.891 27.346 -84.727 1.00 90.00 706 ASP A CA 1
ATOM 5164 C C . ASP A 1 706 ? 62.012 28.742 -85.364 1.00 90.00 706 ASP A C 1
ATOM 5166 O O . ASP A 1 706 ? 62.116 28.828 -86.592 1.00 90.00 706 ASP A O 1
ATOM 5170 N N . GLY A 1 707 ? 62.165 29.790 -84.553 1.00 89.50 707 GLY A N 1
ATOM 5171 C CA . GLY A 1 707 ? 62.360 31.175 -84.963 1.00 89.50 707 GLY A CA 1
ATOM 5172 C C . GLY A 1 707 ? 61.063 31.976 -85.111 1.00 89.50 707 GLY A C 1
ATOM 5173 O O . GLY A 1 707 ? 61.144 33.133 -85.543 1.00 89.50 707 GLY A O 1
ATOM 5174 N N . ASP A 1 708 ? 59.903 31.401 -84.788 1.00 89.12 708 ASP A N 1
ATOM 5175 C CA . ASP A 1 708 ? 58.581 32.018 -84.874 1.00 89.12 708 ASP A CA 1
ATOM 5176 C C . ASP A 1 708 ? 57.938 32.160 -83.491 1.00 89.12 708 ASP A C 1
ATOM 5178 O O . ASP A 1 708 ? 57.257 31.281 -82.987 1.00 89.12 708 ASP A O 1
ATOM 5182 N N . THR A 1 709 ? 58.009 33.371 -82.937 1.00 89.31 709 THR A N 1
ATOM 5183 C CA . THR A 1 709 ? 57.477 33.672 -81.600 1.00 89.31 709 THR A CA 1
ATOM 5184 C C . THR A 1 709 ? 55.946 33.616 -81.489 1.00 89.31 709 THR A C 1
ATOM 5186 O O . THR A 1 709 ? 55.400 34.132 -80.512 1.00 89.31 709 THR A O 1
ATOM 5189 N N . THR A 1 710 ? 55.227 33.169 -82.525 1.00 88.88 710 THR A N 1
ATOM 5190 C CA . THR A 1 710 ? 53.759 33.214 -82.604 1.00 88.88 710 THR A CA 1
ATOM 5191 C C . THR A 1 710 ? 53.088 31.868 -82.829 1.00 88.88 710 THR A C 1
ATOM 5193 O O . THR A 1 710 ? 51.896 31.769 -82.532 1.00 88.88 710 THR A O 1
ATOM 5196 N N . VAL A 1 711 ? 53.794 30.857 -83.341 1.00 89.94 711 VAL A N 1
ATOM 5197 C CA . VAL A 1 711 ? 53.218 29.539 -83.629 1.00 89.94 711 VAL A CA 1
ATOM 5198 C C . VAL A 1 711 ? 54.216 28.424 -83.349 1.00 89.94 711 VAL A C 1
ATOM 5200 O O . VAL A 1 711 ? 55.331 28.458 -83.843 1.00 89.94 711 VAL A O 1
ATOM 5203 N N . LEU A 1 712 ? 53.750 27.369 -82.680 1.00 92.00 712 LEU A N 1
ATOM 5204 C CA . LEU A 1 712 ? 54.551 26.167 -82.453 1.00 92.00 712 LEU A CA 1
ATOM 5205 C C . LEU A 1 712 ? 54.817 25.427 -83.773 1.00 92.00 712 LEU A C 1
ATOM 5207 O O . LEU A 1 712 ? 53.877 24.950 -84.425 1.00 92.00 712 LEU A O 1
ATOM 5211 N N . ALA A 1 713 ? 56.084 25.225 -84.136 1.00 92.19 713 ALA A N 1
ATOM 5212 C CA . ALA A 1 713 ? 56.473 24.402 -85.275 1.00 92.19 713 ALA A CA 1
ATOM 5213 C C . ALA A 1 713 ? 57.530 23.340 -84.924 1.00 92.19 713 ALA A C 1
ATOM 5215 O O . ALA A 1 713 ? 58.502 23.551 -84.204 1.00 92.19 713 ALA A O 1
ATOM 5216 N N . ASN A 1 714 ? 57.394 22.153 -85.531 1.00 94.00 714 ASN A N 1
ATOM 5217 C CA . ASN A 1 714 ? 58.454 21.140 -85.530 1.00 94.00 714 ASN A CA 1
ATOM 5218 C C . ASN A 1 714 ? 59.554 21.534 -86.528 1.00 94.00 714 ASN A C 1
ATOM 5220 O O . ASN A 1 714 ? 59.648 21.007 -87.638 1.00 94.00 714 ASN A O 1
ATOM 5224 N N . SER A 1 715 ? 60.336 22.541 -86.149 1.00 91.94 715 SER A N 1
ATOM 5225 C CA . SER A 1 715 ? 61.366 23.170 -86.968 1.00 91.94 715 SER A CA 1
ATOM 5226 C C . SER A 1 715 ? 62.544 23.592 -86.095 1.00 91.94 715 SER A C 1
ATOM 5228 O O . SER A 1 715 ? 62.451 23.699 -84.877 1.00 91.94 715 SER A O 1
ATOM 5230 N N . ASN A 1 716 ? 63.692 23.795 -86.733 1.00 90.25 716 ASN A N 1
ATOM 5231 C CA . ASN A 1 716 ? 64.920 24.246 -86.091 1.00 90.25 716 ASN A CA 1
ATOM 5232 C C . ASN A 1 716 ? 65.505 25.493 -86.783 1.00 90.25 716 ASN A C 1
ATOM 5234 O O . ASN A 1 716 ? 66.710 25.749 -86.701 1.00 90.25 716 ASN A O 1
ATOM 5238 N N . ALA A 1 717 ? 64.662 26.223 -87.523 1.00 89.62 717 ALA A N 1
ATOM 5239 C CA . ALA A 1 717 ? 65.071 27.308 -88.410 1.00 89.62 717 ALA A CA 1
ATOM 5240 C C . ALA A 1 717 ? 65.605 28.545 -87.668 1.00 89.62 717 ALA A C 1
ATOM 5242 O O . ALA A 1 717 ? 66.471 29.237 -88.207 1.00 89.62 717 ALA A O 1
ATOM 5243 N N . GLY A 1 718 ? 65.159 28.792 -86.434 1.00 84.06 718 GLY A N 1
ATOM 5244 C CA . GLY A 1 718 ? 65.657 29.875 -85.586 1.00 84.06 718 GLY A CA 1
ATOM 5245 C C . GLY A 1 718 ? 67.012 29.584 -84.923 1.00 84.06 718 GLY A C 1
ATOM 5246 O O . GLY A 1 718 ? 67.707 30.498 -84.472 1.00 84.06 718 GLY A O 1
ATOM 5247 N N . GLY A 1 719 ? 67.475 28.329 -84.968 1.00 86.31 719 GLY A N 1
ATOM 5248 C CA . GLY A 1 719 ? 68.822 27.942 -84.550 1.00 86.31 719 GLY A CA 1
ATOM 5249 C C . GLY A 1 719 ? 69.037 28.012 -83.035 1.00 86.31 719 GLY A C 1
ATOM 5250 O O . GLY A 1 719 ? 68.102 27.887 -82.254 1.00 86.31 719 GLY A O 1
ATOM 5251 N N . THR A 1 720 ? 70.292 28.186 -82.602 1.00 84.19 720 THR A N 1
ATOM 5252 C CA . THR A 1 720 ? 70.682 28.159 -81.174 1.00 84.19 720 THR A CA 1
ATOM 5253 C C . THR A 1 720 ? 70.672 29.536 -80.491 1.00 84.19 720 THR A C 1
ATOM 5255 O O . THR A 1 720 ? 71.181 29.681 -79.380 1.00 84.19 720 THR A O 1
ATOM 5258 N N . SER A 1 721 ? 70.191 30.584 -81.166 1.00 69.88 721 SER A N 1
ATOM 5259 C CA . SER A 1 721 ? 70.195 31.964 -80.662 1.00 69.88 721 SER A CA 1
ATOM 5260 C C . SER A 1 721 ? 69.094 32.784 -81.333 1.00 69.88 721 SER A C 1
ATOM 5262 O O . SER A 1 721 ? 69.084 32.870 -82.555 1.00 69.88 721 SER A O 1
ATOM 5264 N N . GLY A 1 722 ? 68.219 33.433 -80.564 1.00 73.38 722 GLY A N 1
ATOM 5265 C CA . GLY A 1 722 ? 67.103 34.213 -81.107 1.00 73.38 722 GLY A CA 1
ATOM 5266 C C . GLY A 1 722 ? 66.194 34.767 -80.012 1.00 73.38 722 GLY A C 1
ATOM 5267 O O . GLY A 1 722 ? 66.389 34.456 -78.839 1.00 73.38 722 GLY A O 1
ATOM 5268 N N . ALA A 1 723 ? 65.226 35.606 -80.397 1.00 76.50 723 ALA A N 1
ATOM 5269 C CA . ALA A 1 723 ? 64.178 36.102 -79.492 1.00 76.50 723 ALA A CA 1
ATOM 5270 C C . ALA A 1 723 ? 63.168 35.009 -79.097 1.00 76.50 723 ALA A C 1
ATOM 5272 O O . ALA A 1 723 ? 62.443 35.176 -78.126 1.00 76.50 723 ALA A O 1
ATOM 5273 N N . ASP A 1 724 ? 63.179 33.904 -79.836 1.00 84.81 724 ASP A N 1
ATOM 5274 C CA . ASP A 1 724 ? 62.277 32.764 -79.741 1.00 84.81 724 ASP A CA 1
ATOM 5275 C C . ASP A 1 724 ? 62.837 31.638 -78.852 1.00 84.81 724 ASP A C 1
ATOM 5277 O O . ASP A 1 724 ? 62.781 30.461 -79.162 1.00 84.81 724 ASP A O 1
ATOM 5281 N N . ALA A 1 725 ? 63.548 31.977 -77.776 1.00 80.88 725 ALA A N 1
ATOM 5282 C CA . ALA A 1 725 ? 64.147 30.949 -76.927 1.00 80.88 725 ALA A CA 1
ATOM 5283 C C . ALA A 1 725 ? 63.083 30.298 -76.021 1.00 80.88 725 ALA A C 1
ATOM 5285 O O . ALA A 1 725 ? 62.708 30.885 -75.004 1.00 80.88 725 ALA A O 1
ATOM 5286 N N . GLY A 1 726 ? 62.671 29.068 -76.351 1.00 86.38 726 GLY A N 1
ATOM 5287 C CA . GLY A 1 726 ? 61.614 28.343 -75.635 1.00 86.38 726 GLY A CA 1
ATOM 5288 C C . GLY A 1 726 ? 60.219 28.863 -75.978 1.00 86.38 726 GLY A C 1
ATOM 5289 O O . GLY A 1 726 ? 60.094 29.710 -76.847 1.00 86.38 726 GLY A O 1
ATOM 5290 N N . ILE A 1 727 ? 59.201 28.426 -75.229 1.00 90.62 727 ILE A N 1
ATOM 5291 C CA . ILE A 1 727 ? 57.810 28.803 -75.515 1.00 90.62 727 ILE A CA 1
ATOM 5292 C C . ILE A 1 727 ? 57.559 30.280 -75.185 1.00 90.62 727 ILE A C 1
ATOM 5294 O O . ILE A 1 727 ? 57.780 30.730 -74.055 1.00 90.62 727 ILE A O 1
ATOM 5298 N N . GLN A 1 728 ? 57.059 31.020 -76.165 1.00 91.12 728 GLN A N 1
ATOM 5299 C CA . GLN A 1 728 ? 56.654 32.413 -76.081 1.00 91.12 728 GLN A CA 1
ATOM 5300 C C . GLN A 1 728 ? 55.176 32.550 -75.701 1.00 91.12 728 GLN A C 1
ATOM 5302 O O . GLN A 1 728 ? 54.338 31.689 -75.958 1.00 91.12 728 GLN A O 1
ATOM 5307 N N . ALA A 1 729 ? 54.812 33.703 -75.137 1.00 88.38 729 ALA A N 1
ATOM 5308 C CA . ALA A 1 729 ? 53.449 33.955 -74.660 1.00 88.38 729 ALA A CA 1
ATOM 5309 C C . ALA A 1 729 ? 52.366 33.848 -75.754 1.00 88.38 729 ALA A C 1
ATOM 5311 O O . ALA A 1 729 ? 51.214 33.556 -75.445 1.00 88.38 729 ALA A O 1
ATOM 5312 N N . ALA A 1 730 ? 52.704 34.115 -77.022 1.00 87.88 730 ALA A N 1
ATOM 5313 C CA . ALA A 1 730 ? 51.756 33.933 -78.120 1.00 87.88 730 ALA A CA 1
ATOM 5314 C C . ALA A 1 730 ? 51.568 32.447 -78.468 1.00 87.88 730 ALA A C 1
ATOM 5316 O O . ALA A 1 730 ? 50.452 32.040 -78.780 1.00 87.88 730 ALA A O 1
ATOM 5317 N N . GLU A 1 731 ? 52.609 31.631 -78.320 1.00 89.81 731 GLU A N 1
ATOM 5318 C CA . GLU A 1 731 ? 52.558 30.190 -78.565 1.00 89.81 731 GLU A CA 1
ATOM 5319 C C . GLU A 1 731 ? 51.785 29.434 -77.478 1.00 89.81 731 GLU A C 1
ATOM 5321 O O . GLU A 1 731 ? 51.115 28.452 -77.783 1.00 89.81 731 GLU A O 1
ATOM 5326 N N . GLU A 1 732 ? 51.781 29.924 -76.232 1.00 85.25 732 GLU A N 1
ATOM 5327 C CA . GLU A 1 732 ? 50.943 29.374 -75.148 1.00 85.25 732 GLU A CA 1
ATOM 5328 C C . GLU A 1 732 ? 49.432 29.470 -75.437 1.00 85.25 732 GLU A C 1
ATOM 5330 O O . GLU A 1 732 ? 48.629 28.805 -74.782 1.00 85.25 732 GLU A O 1
ATOM 5335 N N . SER A 1 733 ? 49.033 30.320 -76.390 1.00 76.75 733 SER A N 1
ATOM 5336 C CA . SER A 1 733 ? 47.632 30.505 -76.787 1.00 76.75 733 SER A CA 1
ATOM 5337 C C . SER A 1 733 ? 47.182 29.622 -77.960 1.00 76.75 733 SER A C 1
ATOM 5339 O O . SER A 1 733 ? 46.011 29.691 -78.348 1.00 76.75 733 SER A O 1
ATOM 5341 N N . THR A 1 734 ? 48.098 28.809 -78.499 1.00 62.69 734 THR A N 1
ATOM 5342 C CA . THR A 1 734 ? 47.892 27.849 -79.602 1.00 62.69 734 THR A CA 1
ATOM 5343 C C . THR A 1 734 ? 47.589 26.460 -79.065 1.00 62.69 734 THR A C 1
ATOM 5345 O O . THR A 1 734 ? 46.717 25.792 -79.668 1.00 62.69 734 THR A O 1
#

Foldseek 3Di:
DEQEEQALLCADPNLVLCLVQVLLLLLLVVLQAFDWDFYWYDALAIDGPPPQATHFSVVVNVVSVPDHSVSHHHHHEVQRRLVVVLVRVPGPPLDDPPDQAEYEAEDAAAFPDYDPDGAADPVNLVVSLVSCLVVQYQYAYEYANPYDQVSRQSRGAGSNVSDRDGHHYQHDVPRRSNVSSQVVSWDKDKAFFQGDPVRDAQPDQDFWWFQWKAAQNWIWGADPVQQWIDTDPDIGHHQWDWDQHPQRKIWIARGRGRMIIIIHRSNDNDWDKTKMKIKIAHDVGDIDIDIDIDGDDHDDHDDKFFDEAEAEAEPLCPCPHVNVVDPRLKDKDFRCPPMGDDPQKWFDAKEFPQWDWDDDPQWIWIAHVQGWIWIAGGHGRIIMTGNPGDDAQWDKDFPPDKDWPDWQFQPPFDPRAKDWPPWGRDPSWTKFQAAWTKIKDKDAPFQSLAQFKKKKKKKKDKDPPQDLPPFWWWWKDKPNRTPDTDRDDPDDIDMDMDIDGAHNGNMIMMMITGNHDDSNIMMIMGGIIIMGGDIDIDGDQWDWGWMKIWMAGSSGDTDIYTYIYIYGYRDDDDDDDDDDDDDDAEEEEEEELEEQEPVCADVNLVVVLVVVLVVLVVNVVRHFYFYWYWYDALFIDTPDLATDGSVVVSVVSVPDHHYHHAEQLRSVQVSVVSPPGYDGDPDAGVPYDYHYDYDYDDDDFQQFYQADQAARDRHRPNPRDHPNRHHHPNHVVD

Sequence (734 aa):
MLILDFSGSVRGQNLADMQAAVISMLDAYNNAGYAVVQLVTFSGNANIPADGGWISVADAKAYINGLTDADMGGSTNYDAALAAAQSAFAEAAGKIPGAKNIAYFLSDGSPTSGNGSIGIDPAEQAAWENFLTNNAIDSHAVGFGGASTTELEPIAYNGIDGTECPALDATTAGANLTQVLLDTVAQTVPGNLFGSLATGGFGADGAGIVTSLTVGGVTYAYDSNNDTITGGSSTLNGHQLTVTTSQGGILSVNMLTGEYTYLADPTFTISYNEIVAYALQDADGDATSGTLTLNVARDVKPVPTLLDNTADVYEAAMSTGTNPDSTAEVATGNILSDDTIPAGLSLSNVSIAGGATVINGNTITVTTAEGNTLVVDKITGDYTYTLNNPVKHLLFSATGNQVTLANDTFTGGVLDGWTGTNVSNKNDWLRIDGRGDVATKTFDFGQSYANQTVHVTFDFKANDKWDANTSDSFRMAVNGVEISNVPYGKNATDTYSFDVTLDASGKAYFELTASTNSNKEDAFVDNFKITGPQLVPTPTDVLVDSFTYTVTDLGGTAYNSKLNVSIHDDAPIATTQNQQINVPQQDTNLMVILDLSGSMQGSRLAAARTAISNLIDTYNGYGDVAVKLVTFSTLAQEKTSYWMTASEAKAILATLSASGWTNYDTALAQAIQSWDDGSRITTPPSGGVIQNVAYFISDGQPNMNDGDTTVLANSNAGGTSGADAGIQAAEEST

Nearest PDB structures (foldseek):
  7ay3-assembly1_A  TM=7.106E-01  e=1.037E-05  uncultured bacterium
  8a28-assembly1_A  TM=5.146E-01  e=1.992E-05  Limulus polyphemus
  2dck-assembly1_A  TM=3.182E-01  e=8.506E-04  Bacillus sp. 41M-1
  6kjl-assembly1_A  TM=3.112E-01  e=1.466E-03  Bacillus sp. 41M-1
  6kka-assembly2_B  TM=2.521E-01  e=1.117E-03  Bacillus sp. 41M-1

Mean predicted aligned error: 15.06 Å

Radius of gyration: 54.62 Å; Cα contacts (8 Å, |Δi|>4): 1715; chains: 1; bounding box: 124×70×142 Å

Solvent-accessible surface area (backbone atoms only — not comparable to full-atom values): 38875 Å² total; per-residue (Å²): 63,42,35,38,57,29,16,50,80,30,42,65,67,46,42,55,49,50,43,56,18,52,45,53,33,47,50,27,44,54,63,68,42,77,39,56,40,34,63,28,41,20,9,68,56,44,46,67,71,94,71,76,45,29,32,28,49,66,57,53,45,51,54,51,70,68,62,52,59,87,73,30,39,61,41,30,17,53,47,41,35,54,56,44,45,61,58,59,67,69,46,65,44,59,54,65,85,92,58,88,40,49,34,40,40,43,35,42,52,60,53,72,33,48,86,90,52,69,35,71,50,78,67,55,28,55,53,49,51,51,52,25,38,79,63,37,21,37,29,45,14,37,22,25,77,64,23,47,48,81,67,30,32,68,58,11,30,30,15,69,83,71,43,87,39,80,39,44,74,27,49,53,94,88,48,48,53,38,57,62,50,36,59,74,73,40,66,74,45,76,52,39,66,52,68,42,82,93,77,33,75,43,71,91,70,47,78,26,34,37,40,30,40,31,49,74,89,38,52,35,37,44,41,81,91,77,37,28,32,39,50,70,100,57,76,43,81,44,53,70,48,74,44,74,40,83,78,61,19,42,43,36,36,34,32,59,77,36,38,31,38,36,31,59,41,51,75,69,88,70,69,47,75,46,66,34,39,38,29,39,28,27,62,92,61,62,70,51,72,51,71,37,74,47,80,48,67,74,74,76,78,85,75,65,50,73,55,76,39,77,47,62,29,30,42,22,19,29,89,84,35,89,40,45,88,46,70,41,23,45,36,72,55,48,73,45,75,89,37,48,75,48,92,65,49,43,56,72,51,56,43,44,75,78,33,50,65,46,80,59,91,57,36,38,39,27,32,42,75,77,58,26,38,40,40,33,34,42,85,74,28,39,34,41,37,40,63,73,50,89,75,83,41,61,45,68,42,68,74,82,46,76,38,80,77,45,74,43,53,26,65,90,61,39,56,83,76,55,42,64,43,70,50,44,53,57,96,36,20,43,32,25,46,4,45,65,18,31,36,35,41,72,49,74,69,38,59,87,38,35,62,37,64,28,42,38,35,32,35,38,36,50,44,95,62,52,54,58,88,61,93,32,30,46,37,32,27,48,74,87,42,77,78,47,78,42,68,54,70,90,80,51,81,45,78,47,73,52,80,44,68,24,36,75,48,11,30,46,40,39,38,42,31,23,43,38,94,38,70,72,27,32,34,34,39,33,57,40,30,32,32,28,60,37,69,46,79,38,83,42,62,62,39,71,52,62,31,42,37,30,35,29,39,67,32,60,56,76,45,75,37,36,40,35,37,37,39,32,63,61,77,87,85,87,76,93,82,87,83,88,83,87,81,61,49,41,29,34,33,41,36,38,38,38,54,25,14,47,84,30,43,70,70,53,45,53,49,50,43,53,52,51,44,50,51,47,52,53,46,49,71,47,25,62,41,23,30,36,55,30,37,17,11,50,50,41,44,67,79,58,90,40,33,28,48,56,68,56,44,44,58,55,52,72,71,66,77,46,45,63,37,33,20,45,31,9,36,50,32,44,47,62,66,57,64,81,37,50,68,52,78,84,71,54,48,87,87,37,55,70,44,78,48,76,46,82,45,75,93,72,72,51,50,23,17,41,56,52,59,60,54,61,37,71,37,52,77,28,36,72,65,66,96,28,65,30,83,36,81,51,33,78,77,108